Protein 3GWF (pdb70)

InterPro domains:
  IPR020946 Flavin monooxygenase-like [PF00743] (12-206)
  IPR036188 FAD/NAD(P)-binding domain superfamily [G3DSA:3.50.50.60] (1-205)
  IPR036188 FAD/NAD(P)-binding domain superfamily [G3DSA:3.50.50.60] (337-540)
  IPR036188 FAD/NAD(P)-binding domain superfamily [SSF51905] (4-250)
  IPR036188 FAD/NAD(P)-binding domain superfamily [SSF51905] (299-532)
  IPR050775 Baeyer-Villiger monooxygenase-like [PTHR43098] (3-535)

Solvent-accessible surface area: 21804 Å² total; per-residue (Å²): 127,67,114,16,37,0,0,0,13,9,0,14,13,5,0,0,3,2,0,14,25,2,71,128,88,47,60,12,81,4,26,0,0,14,78,0,110,8,1,1,10,57,29,42,74,19,78,19,40,39,5,28,7,42,3,39,1,22,0,28,3,4,10,59,26,157,92,9,8,89,101,18,105,16,163,30,41,10,4,44,18,85,42,1,34,123,17,0,63,73,1,0,85,91,44,76,0,95,181,34,15,59,48,30,12,38,4,51,13,0,48,17,35,61,140,83,24,38,0,42,0,33,3,71,146,52,65,41,10,87,0,68,0,0,0,1,13,27,42,104,39,10,66,83,53,90,34,156,32,80,32,37,149,79,20,124,29,64,62,5,5,4,6,54,10,39,165,76,63,68,1,59,51,65,71,0,0,0,13,16,10,31,65,36,0,3,32,0,0,23,35,2,1,82,78,9,94,31,0,1,0,1,3,174,86,30,68,18,0,2,34,5,16,50,113,108,33,75,105,121,77,15,54,123,43,29,95,43,5,84,129,28,10,115,159,4,55,83,20,40,10,0,12,51,24,163,47,26,130,53,68,0,102,75,40,63,131,128,59,33,80,111,24,4,50,106,8,23,89,81,2,4,2,5,71,0,4,49,26,6,1,44,26,1,28,72,51,112,50,0,3,98,20,0,1,47,22,0,50,65,27,0,56,124,34,3,144,76,108,88,25,8,116,54,1,37,0,164,52,72,3,40,146,79,5,24,16,14,71,22,4,4,88,9,12,54,93,137,39,14,63,10,10,13,26,163,109,30,56,26,109,55,2,41,43,109,0,0,15,0,97,86,40,65,76,18,97,9,58,0,0,0,0,8,33,30,63,71,60,59,23,9,9,12,73,121,8,72,1,85,0,80,126,35,56,28,0,52,98,35,3,130,50,130,24,40,0,14,2,0,0,2,0,4,36,1,0,3,1,2,0,8,56,9,27,5,4,5,33,0,0,61,1,1,0,12,5,8,0,2,54,12,2,0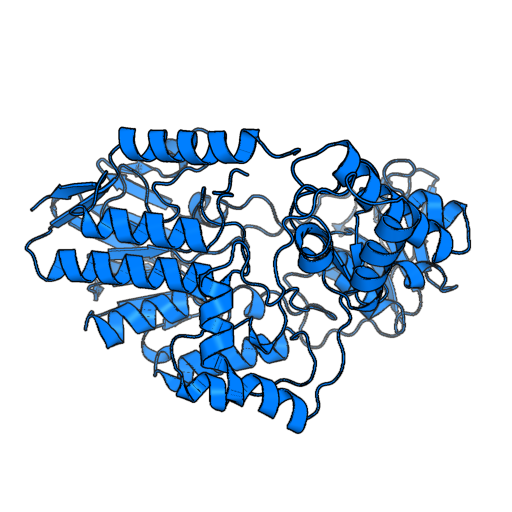,78,0,0,6,68,1,63,180,78,56,10,120,7,3,16,1,28,85,117,14,10,61,90,11,44,107,38,0,58,110,50,5,105,66,34,33,148,106,44,69,9,62,16,5,0,138,71,0,78,63,42,3,60,100,2,32,89,80,53,13,97,22,21,114,56,79,98

Radius of gyration: 23.85 Å; Cα contacts (8 Å, |Δi|>4): 1078; chains: 1; bounding box: 66×53×60 Å

Structure (mmCIF, N/CA/C/O backbone):
data_3GWF
#
_entry.id   3GWF
#
_cell.length_a   64.279
_cell.length_b   66.958
_cell.length_c   135.996
_cell.angle_alpha   90.00
_cell.angle_beta   90.00
_cell.angle_gamma   90.00
#
_symmetry.space_group_name_H-M   'P 21 21 21'
#
loop_
_entity.id
_entity.type
_entity.pdbx_description
1 polymer 'Cyclohexanone monooxygenase'
2 non-polymer 'FLAVIN-ADENINE DINUCLEOTIDE'
3 non-polymer 'NADP NICOTINAMIDE-ADENINE-DINUCLEOTIDE PHOSPHATE'
4 water water
#
loop_
_atom_site.group_PDB
_atom_site.id
_atom_site.type_symbol
_atom_site.label_atom_id
_atom_site.label_alt_id
_atom_site.label_comp_id
_atom_site.label_asym_id
_atom_site.label_entity_id
_atom_site.label_seq_id
_atom_site.pdbx_PDB_ins_code
_atom_site.Cartn_x
_atom_site.Cartn_y
_atom_site.Cartn_z
_atom_site.occupancy
_atom_site.B_iso_or_equiv
_atom_site.auth_seq_id
_atom_site.auth_comp_id
_atom_site.auth_asym_id
_atom_site.auth_atom_id
_atom_site.pdbx_PDB_model_num
ATOM 1 N N . THR A 1 6 ? -41.101 -15.146 23.699 1.00 46.10 6 THR A N 1
ATOM 2 C CA . THR A 1 6 ? -40.870 -16.286 24.646 1.00 45.64 6 THR A CA 1
ATOM 3 C C . THR A 1 6 ? -40.227 -15.870 25.972 1.00 44.57 6 THR A C 1
ATOM 4 O O . THR A 1 6 ? -40.852 -16.038 27.029 1.00 45.19 6 THR A O 1
ATOM 8 N N . HIS A 1 7 ? -39.005 -15.334 25.930 1.00 42.49 7 HIS A N 1
ATOM 9 C CA . HIS A 1 7 ? -38.348 -14.893 27.155 1.00 40.73 7 HIS A CA 1
ATOM 10 C C . HIS A 1 7 ? -38.691 -13.448 27.426 1.00 39.14 7 HIS A C 1
ATOM 11 O O . HIS A 1 7 ? -38.432 -12.578 26.598 1.00 38.68 7 HIS A O 1
ATOM 18 N N . THR A 1 8 ? -39.267 -13.200 28.597 1.00 37.22 8 THR A N 1
ATOM 19 C CA . THR A 1 8 ? -39.528 -11.844 29.058 1.00 35.52 8 THR A CA 1
ATOM 20 C C . THR A 1 8 ? -38.371 -11.388 29.933 1.00 33.81 8 THR A C 1
ATOM 21 O O . THR A 1 8 ? -38.107 -11.976 30.986 1.00 33.98 8 THR A O 1
ATOM 25 N N . VAL A 1 9 ? -37.664 -10.358 29.474 1.00 31.72 9 VAL A N 1
ATOM 26 C CA . VAL A 1 9 ? -36.556 -9.765 30.240 1.00 29.83 9 VAL A CA 1
ATOM 27 C C . VAL A 1 9 ? -36.757 -8.260 30.420 1.00 29.05 9 VAL A C 1
ATOM 28 O O . VAL A 1 9 ? -37.595 -7.664 29.758 1.00 28.08 9 VAL A O 1
ATOM 32 N N . ASP A 1 10 ? -35.996 -7.647 31.314 1.00 28.51 10 ASP A N 1
ATOM 33 C CA . ASP A 1 10 ? -36.087 -6.207 31.502 1.00 28.72 10 ASP A CA 1
ATOM 34 C C . ASP A 1 10 ? -35.283 -5.538 30.390 1.00 28.59 10 ASP A C 1
ATOM 35 O O . ASP A 1 10 ? -35.734 -4.564 29.782 1.00 27.72 10 ASP A O 1
ATOM 40 N N . ALA A 1 11 ? -34.103 -6.096 30.096 1.00 28.36 11 ALA A N 1
ATOM 41 C CA . ALA A 1 11 ? -33.164 -5.436 29.187 1.00 27.86 11 ALA A CA 1
ATOM 42 C C . ALA A 1 11 ? -32.388 -6.397 28.300 1.00 27.37 11 ALA A C 1
ATOM 43 O O . ALA A 1 11 ? -32.043 -7.504 28.712 1.00 27.19 11 ALA A O 1
ATOM 45 N N . VAL A 1 12 ? -32.107 -5.937 27.086 1.00 27.66 12 VAL A N 1
ATOM 46 C CA . VAL A 1 12 ? -31.278 -6.664 26.127 1.00 28.23 12 VAL A CA 1
ATOM 47 C C . VAL A 1 12 ? -30.036 -5.839 25.811 1.00 28.00 12 VAL A C 1
ATOM 48 O O . VAL A 1 12 ? -30.123 -4.639 25.536 1.00 28.53 12 VAL A O 1
ATOM 52 N N . VAL A 1 13 ? -28.878 -6.479 25.855 1.00 27.96 13 VAL A N 1
ATOM 53 C CA . VAL A 1 13 ? -27.653 -5.813 25.434 1.00 27.85 13 VAL A CA 1
ATOM 54 C C . VAL A 1 13 ? -27.072 -6.518 24.210 1.00 29.13 13 VAL A C 1
ATOM 55 O O . VAL A 1 13 ? -26.880 -7.742 24.211 1.00 28.40 13 VAL A O 1
ATOM 59 N N . ILE A 1 14 ? -26.837 -5.746 23.142 1.00 29.71 14 ILE A N 1
ATOM 60 C CA . ILE A 1 14 ? -26.194 -6.305 21.966 1.00 29.41 14 ILE A CA 1
ATOM 61 C C . ILE A 1 14 ? -24.700 -5.937 21.940 1.00 29.69 14 ILE A C 1
ATOM 62 O O . ILE A 1 14 ? -24.330 -4.752 21.820 1.00 28.98 14 ILE A O 1
ATOM 67 N N . GLY A 1 15 ? -23.865 -6.968 22.089 1.00 28.52 15 GLY A N 1
ATOM 68 C CA . GLY A 1 15 ? -22.423 -6.840 21.951 1.00 28.73 15 GLY A CA 1
ATOM 69 C C . GLY A 1 15 ? -21.727 -7.165 23.253 1.00 28.39 15 GLY A C 1
ATOM 70 O O . GLY A 1 15 ? -22.252 -6.849 24.323 1.00 28.98 15 GLY A O 1
ATOM 71 N N . ALA A 1 16 ? -20.562 -7.805 23.171 1.00 27.49 16 ALA A N 1
ATOM 72 C CA . ALA A 1 16 ? -19.791 -8.133 24.367 1.00 27.79 16 ALA A CA 1
ATOM 73 C C . ALA A 1 16 ? -18.372 -7.563 24.357 1.00 28.03 16 ALA A C 1
ATOM 74 O O . ALA A 1 16 ? -17.437 -8.218 24.842 1.00 27.96 16 ALA A O 1
ATOM 76 N N . GLY A 1 17 ? -18.221 -6.343 23.814 1.00 28.02 17 GLY A N 1
ATOM 77 C CA . GLY A 1 17 ? -16.974 -5.588 23.926 1.00 27.96 17 GLY A CA 1
ATOM 78 C C . GLY A 1 17 ? -16.988 -4.794 25.213 1.00 28.77 17 GLY A C 1
ATOM 79 O O . GLY A 1 17 ? -17.868 -4.993 26.067 1.00 28.93 17 GLY A O 1
ATOM 80 N N . PHE A 1 18 ? -16.035 -3.875 25.360 1.00 28.40 18 PHE A N 1
ATOM 81 C CA . PHE A 1 18 ? -16.076 -2.913 26.466 1.00 28.54 18 PHE A CA 1
ATOM 82 C C . PHE A 1 18 ? -17.494 -2.434 26.792 1.00 27.55 18 PHE A C 1
ATOM 83 O O . PHE A 1 18 ? -17.893 -2.415 27.952 1.00 27.84 18 PHE A O 1
ATOM 91 N N . GLY A 1 19 ? -18.225 -2.002 25.770 1.00 27.27 19 GLY A N 1
ATOM 92 C CA . GLY A 1 19 ? -19.538 -1.359 25.973 1.00 27.15 19 GLY A CA 1
ATOM 93 C C . GLY A 1 19 ? -20.610 -2.307 26.482 1.00 27.40 19 GLY A C 1
ATOM 94 O O . GLY A 1 19 ? -21.296 -1.999 27.442 1.00 27.83 19 GLY A O 1
ATOM 95 N N . GLY A 1 20 ? -20.757 -3.465 25.838 1.00 27.48 20 GLY A N 1
ATOM 96 C CA . GLY A 1 20 ? -21.758 -4.446 26.271 1.00 27.39 20 GLY A CA 1
ATOM 97 C C . GLY A 1 20 ? -21.451 -5.090 27.615 1.00 27.73 20 GLY A C 1
ATOM 98 O O . GLY A 1 20 ? -22.359 -5.361 28.402 1.00 27.79 20 GLY A O 1
ATOM 99 N N . ILE A 1 21 ? -20.171 -5.352 27.869 1.00 28.00 21 ILE A N 1
ATOM 100 C CA . ILE A 1 21 ? -19.726 -5.917 29.154 1.00 28.63 21 ILE A CA 1
ATOM 101 C C . ILE A 1 21 ? -20.141 -4.990 30.315 1.00 28.39 21 ILE A C 1
ATOM 102 O O . ILE A 1 21 ? -20.756 -5.440 31.283 1.00 29.85 21 ILE A O 1
ATOM 107 N N . TYR A 1 22 ? -19.814 -3.705 30.208 1.00 28.11 22 TYR A N 1
ATOM 108 C CA . TYR A 1 22 ? -20.154 -2.734 31.238 1.00 27.84 22 TYR A CA 1
ATOM 109 C C . TYR A 1 22 ? -21.669 -2.469 31.315 1.00 27.59 22 TYR A C 1
ATOM 110 O O . TYR A 1 22 ? -22.205 -2.280 32.406 1.00 27.92 22 TYR A O 1
ATOM 119 N N . ALA A 1 23 ? -22.356 -2.469 30.177 1.00 26.84 23 ALA A N 1
ATOM 120 C CA . ALA A 1 23 ? -23.828 -2.309 30.187 1.00 27.21 23 ALA A CA 1
ATOM 121 C C . ALA A 1 23 ? -24.506 -3.463 30.927 1.00 27.23 23 ALA A C 1
ATOM 122 O O . ALA A 1 23 ? -25.443 -3.233 31.711 1.00 26.47 23 ALA A O 1
ATOM 124 N N . VAL A 1 24 ? -24.042 -4.698 30.704 1.00 27.50 24 VAL A N 1
ATOM 125 C CA . VAL A 1 24 ? -24.652 -5.834 31.416 1.00 28.21 24 VAL A CA 1
ATOM 126 C C . VAL A 1 24 ? -24.366 -5.714 32.913 1.00 28.94 24 VAL A C 1
ATOM 127 O O . VAL A 1 24 ? -25.281 -5.846 33.735 1.00 29.30 24 VAL A O 1
ATOM 131 N N . HIS A 1 25 ? -23.116 -5.424 33.267 1.00 29.16 25 HIS A N 1
ATOM 132 C CA . HIS A 1 25 ? -22.788 -5.193 34.675 1.00 30.56 25 HIS A CA 1
ATOM 133 C C . HIS A 1 25 ? -23.712 -4.146 35.280 1.00 30.66 25 HIS A C 1
ATOM 134 O O . HIS A 1 25 ? -24.371 -4.414 36.285 1.00 30.65 25 HIS A O 1
ATOM 141 N N . LYS A 1 26 ? -23.773 -2.962 34.676 1.00 31.13 26 LYS A N 1
ATOM 142 C CA . LYS A 1 26 ? -24.575 -1.881 35.266 1.00 32.17 26 LYS A CA 1
ATOM 143 C C . LYS A 1 26 ? -26.050 -2.248 35.444 1.00 32.30 26 LYS A C 1
ATOM 144 O O . LYS A 1 26 ? -26.609 -2.094 36.536 1.00 32.21 26 LYS A O 1
ATOM 150 N N . LEU A 1 27 ? -26.663 -2.761 34.382 1.00 32.19 27 LEU A N 1
ATOM 151 C CA . LEU A 1 27 ? -28.088 -3.107 34.400 1.00 33.12 27 LEU A CA 1
ATOM 152 C C . LEU A 1 27 ? -28.403 -4.242 35.370 1.00 33.22 27 LEU A C 1
ATOM 153 O O . LEU A 1 27 ? -29.391 -4.197 36.072 1.00 32.11 27 LEU A O 1
ATOM 158 N N . HIS A 1 28 ? -27.545 -5.245 35.417 1.00 34.50 28 HIS A N 1
ATOM 159 C CA . HIS A 1 28 ? -27.800 -6.366 36.293 1.00 36.06 28 HIS A CA 1
ATOM 160 C C . HIS A 1 28 ? -27.490 -5.997 37.738 1.00 36.52 28 HIS A C 1
ATOM 161 O O . HIS A 1 28 ? -28.345 -6.126 38.610 1.00 37.38 28 HIS A O 1
ATOM 168 N N . HIS A 1 29 ? -26.271 -5.534 37.984 1.00 37.00 29 HIS A N 1
ATOM 169 C CA . HIS A 1 29 ? -25.783 -5.362 39.348 1.00 38.08 29 HIS A CA 1
ATOM 170 C C . HIS A 1 29 ? -26.356 -4.117 40.007 1.00 37.87 29 HIS A C 1
ATOM 171 O O . HIS A 1 29 ? -26.902 -4.188 41.111 1.00 38.07 29 HIS A O 1
ATOM 178 N N . GLU A 1 30 ? -26.227 -2.975 39.340 1.00 37.17 30 GLU A N 1
ATOM 179 C CA . GLU A 1 30 ? -26.678 -1.731 39.933 1.00 36.76 30 GLU A CA 1
ATOM 180 C C . GLU A 1 30 ? -28.198 -1.526 39.896 1.00 35.38 30 GLU A C 1
ATOM 181 O O . GLU A 1 30 ? -28.774 -1.073 40.875 1.00 35.13 30 GLU A O 1
ATOM 187 N N . LEU A 1 31 ? -28.855 -1.839 38.786 1.00 33.73 31 LEU A N 1
ATOM 188 C CA . LEU A 1 31 ? -30.289 -1.537 38.710 1.00 32.31 31 LEU A CA 1
ATOM 189 C C . LEU A 1 31 ? -31.195 -2.730 39.066 1.00 32.08 31 LEU A C 1
ATOM 190 O O . LEU A 1 31 ? -32.416 -2.578 39.205 1.00 31.49 31 LEU A O 1
ATOM 195 N N . GLY A 1 32 ? -30.589 -3.913 39.184 1.00 31.54 32 GLY A N 1
ATOM 196 C CA . GLY A 1 32 ? -31.299 -5.129 39.565 1.00 31.10 32 GLY A CA 1
ATOM 197 C C . GLY A 1 32 ? -32.197 -5.668 38.469 1.00 31.19 32 GLY A C 1
ATOM 198 O O . GLY A 1 32 ? -33.162 -6.362 38.744 1.00 31.02 32 GLY A O 1
ATOM 199 N N . LEU A 1 33 ? -31.872 -5.361 37.219 1.00 31.22 33 LEU A N 1
ATOM 200 C CA . LEU A 1 33 ? -32.753 -5.723 36.108 1.00 31.44 33 LEU A CA 1
ATOM 201 C C . LEU A 1 33 ? -32.364 -7.071 35.572 1.00 31.23 33 LEU A C 1
ATOM 202 O O . LEU A 1 33 ? -31.179 -7.410 35.579 1.00 31.30 33 LEU A O 1
ATOM 207 N N . THR A 1 34 ? -33.336 -7.841 35.093 1.00 31.30 34 THR A N 1
ATOM 208 C CA . THR A 1 34 ? -32.968 -9.078 34.401 1.00 32.25 34 THR A CA 1
ATOM 209 C C . THR A 1 34 ? -32.578 -8.782 32.954 1.00 31.82 34 THR A C 1
ATOM 210 O O . THR A 1 34 ? -33.364 -8.260 32.179 1.00 31.93 34 THR A O 1
ATOM 214 N N . THR A 1 35 ? -31.334 -9.123 32.637 1.00 31.88 35 THR A N 1
ATOM 215 C CA . THR A 1 35 ? -30.602 -8.591 31.499 1.00 32.20 35 THR A CA 1
ATOM 216 C C . THR A 1 35 ? -29.954 -9.754 30.774 1.00 32.18 35 THR A C 1
ATOM 217 O O . THR A 1 35 ? -29.305 -10.612 31.404 1.00 32.70 35 THR A O 1
ATOM 221 N N . VAL A 1 36 ? -30.126 -9.786 29.455 1.00 31.21 36 VAL A N 1
ATOM 222 C CA . VAL A 1 36 ? -29.456 -10.777 28.610 1.00 30.24 36 VAL A CA 1
ATOM 223 C C . VAL A 1 36 ? -28.588 -10.018 27.596 1.00 30.02 36 VAL A C 1
ATOM 224 O O . VAL A 1 36 ? -29.020 -9.023 27.020 1.00 29.42 36 VAL A O 1
ATOM 228 N N . GLY A 1 37 ? -27.350 -10.464 27.427 1.00 30.02 37 GLY A N 1
ATOM 229 C CA . GLY A 1 37 ? -26.457 -9.901 26.429 1.00 29.35 37 GLY A CA 1
ATOM 230 C C . GLY A 1 37 ? -26.259 -10.894 25.302 1.00 29.71 37 GLY A C 1
ATOM 231 O O . GLY A 1 37 ? -26.434 -12.105 25.495 1.00 29.63 37 GLY A O 1
ATOM 232 N N . PHE A 1 38 ? -25.898 -10.377 24.127 1.00 29.52 38 PHE A N 1
ATOM 233 C CA . PHE A 1 38 ? -25.700 -11.188 22.926 1.00 29.61 38 PHE A CA 1
ATOM 234 C C . PHE A 1 38 ? -24.426 -10.796 22.228 1.00 29.46 38 PHE A C 1
ATOM 235 O O . PHE A 1 38 ? -24.106 -9.608 22.133 1.00 29.77 38 PHE A O 1
ATOM 243 N N . ASP A 1 39 ? -23.695 -11.791 21.743 1.00 28.82 39 ASP A N 1
ATOM 244 C CA . ASP A 1 39 ? -22.647 -11.524 20.762 1.00 29.02 39 ASP A CA 1
ATOM 245 C C . ASP A 1 39 ? -22.552 -12.672 19.772 1.00 29.50 39 ASP A C 1
ATOM 246 O O . ASP A 1 39 ? -22.692 -13.845 20.148 1.00 29.26 39 ASP A O 1
ATOM 251 N N . LYS A 1 40 ? -22.340 -12.312 18.507 1.00 30.27 40 LYS A N 1
ATOM 252 C CA . LYS A 1 40 ? -22.036 -13.280 17.444 1.00 31.18 40 LYS A CA 1
ATOM 253 C C . LYS A 1 40 ? -20.756 -14.041 17.778 1.00 30.31 40 LYS A C 1
ATOM 254 O O . LYS A 1 40 ? -20.622 -15.224 17.445 1.00 29.77 40 LYS A O 1
ATOM 260 N N . ALA A 1 41 ? -19.810 -13.344 18.414 1.00 29.52 41 ALA A N 1
ATOM 261 C CA . ALA A 1 41 ? -18.571 -13.947 18.866 1.00 29.16 41 ALA A CA 1
ATOM 262 C C . ALA A 1 41 ? -18.839 -15.087 19.846 1.00 29.25 41 ALA A C 1
ATOM 263 O O . ALA A 1 41 ? -19.820 -15.052 20.605 1.00 28.96 41 ALA A O 1
ATOM 265 N N . ASP A 1 42 ? -17.958 -16.081 19.847 1.00 29.75 42 ASP A N 1
ATOM 266 C CA . ASP A 1 42 ? -18.016 -17.172 20.833 1.00 30.25 42 ASP A CA 1
ATOM 267 C C . ASP A 1 42 ? -17.562 -16.781 22.238 1.00 30.02 42 ASP A C 1
ATOM 268 O O . ASP A 1 42 ? -17.679 -17.572 23.159 1.00 30.79 42 ASP A O 1
ATOM 273 N N . GLY A 1 43 ? -17.017 -15.584 22.408 1.00 29.75 43 GLY A N 1
ATOM 274 C CA . GLY A 1 43 ? -16.652 -15.111 23.741 1.00 29.37 43 GLY A CA 1
ATOM 275 C C . GLY A 1 43 ? -16.624 -13.599 23.834 1.00 29.09 43 GLY A C 1
ATOM 276 O O . GLY A 1 43 ? -16.832 -12.922 22.828 1.00 29.48 43 GLY A O 1
ATOM 277 N N . PRO A 1 44 ? -16.373 -13.052 25.046 1.00 28.88 44 PRO A N 1
ATOM 278 C CA . PRO A 1 44 ? -16.395 -11.616 25.177 1.00 28.13 44 PRO A CA 1
ATOM 279 C C . PRO A 1 44 ? -15.112 -11.021 24.619 1.00 28.28 44 PRO A C 1
ATOM 280 O O . PRO A 1 44 ? -14.171 -11.760 24.322 1.00 28.17 44 PRO A O 1
ATOM 284 N N . GLY A 1 45 ? -15.078 -9.699 24.479 1.00 27.91 45 GLY A N 1
ATOM 285 C CA . GLY A 1 45 ? -13.901 -9.015 23.956 1.00 27.35 45 GLY A CA 1
ATOM 286 C C . GLY A 1 45 ? -14.219 -8.037 22.845 1.00 27.22 45 GLY A C 1
ATOM 287 O O . GLY A 1 45 ? -13.510 -7.026 22.683 1.00 26.71 45 GLY A O 1
ATOM 288 N N . GLY A 1 46 ? -15.254 -8.350 22.057 1.00 26.68 46 GLY A N 1
ATOM 289 C CA . GLY A 1 46 ? -15.638 -7.531 20.916 1.00 26.57 46 GLY A CA 1
ATOM 290 C C . GLY A 1 46 ? -14.526 -7.398 19.897 1.00 27.31 46 GLY A C 1
ATOM 291 O O . GLY A 1 46 ? -14.011 -8.390 19.397 1.00 27.77 46 GLY A O 1
ATOM 292 N N . THR A 1 47 ? -14.127 -6.174 19.590 1.00 27.96 47 THR A N 1
ATOM 293 C CA . THR A 1 47 ? -13.061 -5.985 18.613 1.00 28.58 47 THR A CA 1
ATOM 294 C C . THR A 1 47 ? -11.741 -6.706 18.968 1.00 28.45 47 THR A C 1
ATOM 295 O O . THR A 1 47 ? -10.997 -7.137 18.076 1.00 28.53 47 THR A O 1
ATOM 299 N N . TRP A 1 48 ? -11.476 -6.872 20.261 1.00 28.82 48 TRP A N 1
ATOM 300 C CA . TRP A 1 48 ? -10.296 -7.617 20.720 1.00 29.43 48 TRP A CA 1
ATOM 301 C C . TRP A 1 48 ? -10.447 -9.134 20.636 1.00 29.37 48 TRP A C 1
ATOM 302 O O . TRP A 1 48 ? -9.460 -9.855 20.781 1.00 29.96 48 TRP A O 1
ATOM 313 N N . TYR A 1 49 ? -11.668 -9.616 20.399 1.00 29.11 49 TYR A N 1
ATOM 314 C CA . TYR A 1 49 ? -11.887 -11.031 20.087 1.00 28.67 49 TYR A CA 1
ATOM 315 C C . TYR A 1 49 ? -11.695 -11.283 18.600 1.00 29.00 49 TYR A C 1
ATOM 316 O O . TYR A 1 49 ? -11.137 -12.309 18.210 1.00 28.97 49 TYR A O 1
ATOM 325 N N . TRP A 1 50 ? -12.175 -10.348 17.775 1.00 28.94 50 TRP A N 1
ATOM 326 C CA . TRP A 1 50 ? -12.170 -10.496 16.319 1.00 28.57 50 TRP A CA 1
ATOM 327 C C . TRP A 1 50 ? -10.774 -10.269 15.705 1.00 28.37 50 TRP A C 1
ATOM 328 O O . TRP A 1 50 ? -10.312 -11.053 14.865 1.00 27.64 50 TRP A O 1
ATOM 339 N N . ASN A 1 51 ? -10.110 -9.200 16.146 1.00 28.41 51 ASN A N 1
ATOM 340 C CA . ASN A 1 51 ? -8.826 -8.781 15.590 1.00 28.61 51 ASN A CA 1
ATOM 341 C C . ASN A 1 51 ? -7.672 -9.363 16.365 1.00 28.52 51 ASN A C 1
ATOM 342 O O . ASN A 1 51 ? -7.338 -8.884 17.447 1.00 29.22 51 ASN A O 1
ATOM 347 N N . ARG A 1 52 ? -7.064 -10.385 15.776 1.00 28.18 52 ARG A N 1
ATOM 348 C CA A ARG A 1 52 ? -5.988 -11.142 16.402 0.60 28.13 52 ARG A CA 1
ATOM 349 C CA B ARG A 1 52 ? -5.981 -11.139 16.400 0.40 27.80 52 ARG A CA 1
ATOM 350 C C . ARG A 1 52 ? -4.742 -11.153 15.501 1.00 27.70 52 ARG A C 1
ATOM 351 O O . ARG A 1 52 ? -3.872 -12.018 15.628 1.00 27.71 52 ARG A O 1
ATOM 366 N N . TYR A 1 53 ? -4.661 -10.189 14.589 1.00 27.06 53 TYR A N 1
ATOM 367 C CA . TYR A 1 53 ? -3.512 -10.080 13.705 1.00 27.06 53 TYR A CA 1
ATOM 368 C C . TYR A 1 53 ? -2.222 -9.769 14.470 1.00 27.49 53 TYR A C 1
ATOM 369 O O . TYR A 1 53 ? -2.279 -9.196 15.561 1.00 27.05 53 TYR A O 1
ATOM 378 N N . PRO A 1 54 ? -1.051 -10.170 13.916 1.00 27.85 54 PRO A N 1
ATOM 379 C CA . PRO A 1 54 ? 0.188 -9.886 14.634 1.00 28.44 54 PRO A CA 1
ATOM 380 C C . PRO A 1 54 ? 0.501 -8.390 14.700 1.00 28.49 54 PRO A C 1
ATOM 381 O O . PRO A 1 54 ? 0.306 -7.673 13.717 1.00 28.31 54 PRO A O 1
ATOM 385 N N . GLY A 1 55 ? 0.968 -7.934 15.861 1.00 28.84 55 GLY A N 1
ATOM 386 C CA . GLY A 1 55 ? 1.296 -6.523 16.044 1.00 29.23 55 GLY A CA 1
ATOM 387 C C . GLY A 1 55 ? 0.101 -5.672 16.427 1.00 30.11 55 GLY A C 1
ATOM 388 O O . GLY A 1 55 ? 0.238 -4.453 16.586 1.00 30.29 55 GLY A O 1
ATOM 389 N N . ALA A 1 56 ? -1.070 -6.303 16.585 1.00 30.19 56 ALA A N 1
ATOM 390 C CA . ALA A 1 56 ? -2.259 -5.604 17.095 1.00 30.39 56 ALA A CA 1
ATOM 391 C C . ALA A 1 56 ? -1.950 -4.997 18.460 1.00 30.64 56 ALA A C 1
ATOM 392 O O . ALA A 1 56 ? -1.587 -5.715 19.406 1.00 30.20 56 ALA A O 1
ATOM 394 N N . LEU A 1 57 ? -2.081 -3.672 18.535 1.00 30.26 57 LEU A N 1
ATOM 395 C CA . LEU A 1 57 ? -1.635 -2.906 19.674 1.00 29.75 57 LEU A CA 1
ATOM 396 C C . LEU A 1 57 ? -2.553 -1.698 19.845 1.00 29.90 57 LEU A C 1
ATOM 397 O O . LEU A 1 57 ? -3.001 -1.117 18.861 1.00 29.95 57 LEU A O 1
ATOM 402 N N . SER A 1 58 ? -2.823 -1.333 21.097 1.00 29.16 58 SER A N 1
ATOM 403 C CA . SER A 1 58 ? -3.576 -0.122 21.423 1.00 29.18 58 SER A CA 1
ATOM 404 C C . SER A 1 58 ? -2.836 1.171 21.029 1.00 29.44 58 SER A C 1
ATOM 405 O O . SER A 1 58 ? -1.623 1.168 20.870 1.00 29.55 58 SER A O 1
ATOM 408 N N . ASP A 1 59 ? -3.561 2.275 20.871 1.00 30.07 59 ASP A N 1
ATOM 409 C CA . ASP A 1 59 ? -2.906 3.569 20.739 1.00 31.20 59 ASP A CA 1
ATOM 410 C C . ASP A 1 59 ? -3.104 4.415 21.994 1.00 30.85 59 ASP A C 1
ATOM 411 O O . ASP A 1 59 ? -2.609 5.539 22.071 1.00 30.98 59 ASP A O 1
ATOM 416 N N . THR A 1 60 ? -3.818 3.830 22.965 1.00 30.39 60 THR A N 1
ATOM 417 C CA . THR A 1 60 ? -3.963 4.325 24.333 1.00 29.73 60 THR A CA 1
ATOM 418 C C . THR A 1 60 ? -2.982 3.564 25.227 1.00 29.57 60 THR A C 1
ATOM 419 O O . THR A 1 60 ? -2.920 2.332 25.183 1.00 29.82 60 THR A O 1
ATOM 423 N N . GLU A 1 61 ? -2.223 4.289 26.045 1.00 28.95 61 GLU A N 1
ATOM 424 C CA . GLU A 1 61 ? -1.291 3.652 26.999 1.00 28.97 61 GLU A CA 1
ATOM 425 C C . GLU A 1 61 ? -1.995 2.619 27.882 1.00 27.84 61 GLU A C 1
ATOM 426 O O . GLU A 1 61 ? -3.153 2.805 28.211 1.00 28.36 61 GLU A O 1
ATOM 432 N N . SER A 1 62 ? -1.309 1.536 28.240 1.00 27.03 62 SER A N 1
ATOM 433 C CA . SER A 1 62 ? -1.968 0.384 28.892 1.00 27.28 62 SER A CA 1
ATOM 434 C C . SER A 1 62 ? -2.769 0.743 30.137 1.00 26.82 62 SER A C 1
ATOM 435 O O . SER A 1 62 ? -3.851 0.195 30.346 1.00 26.98 62 SER A O 1
ATOM 438 N N . HIS A 1 63 ? -2.219 1.639 30.961 1.00 26.31 63 HIS A N 1
ATOM 439 C CA . HIS A 1 63 ? -2.817 1.979 32.258 1.00 26.83 63 HIS A CA 1
ATOM 440 C C . HIS A 1 63 ? -4.137 2.714 32.110 1.00 26.62 63 HIS A C 1
ATOM 441 O O . HIS A 1 63 ? -4.898 2.772 33.053 1.00 27.28 63 HIS A O 1
ATOM 448 N N . LEU A 1 64 ? -4.401 3.249 30.917 1.00 26.17 64 LEU A N 1
ATOM 449 C CA . LEU A 1 64 ? -5.622 4.022 30.627 1.00 26.18 64 LEU A CA 1
ATOM 450 C C . LEU A 1 64 ? -6.586 3.306 29.643 1.00 25.65 64 LEU A C 1
ATOM 451 O O . LEU A 1 64 ? -7.677 3.792 29.381 1.00 25.93 64 LEU A O 1
ATOM 456 N N . TYR A 1 65 ? -6.187 2.160 29.103 1.00 25.21 65 TYR A N 1
ATOM 457 C CA . TYR A 1 65 ? -7.038 1.447 28.156 1.00 26.12 65 TYR A CA 1
ATOM 458 C C . TYR A 1 65 ? -7.782 0.321 28.886 1.00 26.01 65 TYR A C 1
ATOM 459 O O . TYR A 1 65 ? -7.466 -0.868 28.752 1.00 24.86 65 TYR A O 1
ATOM 468 N N . ARG A 1 66 ? -8.751 0.736 29.709 1.00 25.85 66 ARG A N 1
ATOM 469 C CA . ARG A 1 66 ? -9.405 -0.144 30.656 1.00 25.94 66 ARG A CA 1
ATOM 470 C C . ARG A 1 66 ? -10.514 0.604 31.364 1.00 27.16 66 ARG A C 1
ATOM 471 O O . ARG A 1 66 ? -10.649 1.834 31.218 1.00 27.84 66 ARG A O 1
ATOM 479 N N . PHE A 1 67 ? -11.303 -0.123 32.145 1.00 27.23 67 PHE A N 1
ATOM 480 C CA . PHE A 1 67 ? -12.325 0.531 32.956 1.00 28.58 67 PHE A CA 1
ATOM 481 C C . PHE A 1 67 ? -11.672 1.245 34.149 1.00 29.00 67 PHE A C 1
ATOM 482 O O . PHE A 1 67 ? -10.566 0.891 34.559 1.00 29.21 67 PHE A O 1
ATOM 490 N N . SER A 1 68 ? -12.350 2.243 34.700 1.00 30.25 68 SER A N 1
ATOM 491 C CA . SER A 1 68 ? -11.852 2.934 35.891 1.00 31.62 68 SER A CA 1
ATOM 492 C C . SER A 1 68 ? -12.831 2.862 37.042 1.00 32.30 68 SER A C 1
ATOM 493 O O . SER A 1 68 ? -12.568 3.423 38.097 1.00 32.76 68 SER A O 1
ATOM 496 N N . PHE A 1 69 ? -13.959 2.180 36.851 1.00 32.95 69 PHE A N 1
ATOM 497 C CA . PHE A 1 69 ? -15.008 2.188 37.876 1.00 33.89 69 PHE A CA 1
ATOM 498 C C . PHE A 1 69 ? -14.699 1.339 39.131 1.00 34.38 69 PHE A C 1
ATOM 499 O O . PHE A 1 69 ? -15.229 1.609 40.206 1.00 34.73 69 PHE A O 1
ATOM 507 N N . ASP A 1 70 ? -13.859 0.313 39.000 1.00 34.75 70 ASP A N 1
ATOM 508 C CA . ASP A 1 70 ? -13.523 -0.546 40.145 1.00 34.92 70 ASP A CA 1
ATOM 509 C C . ASP A 1 70 ? -12.122 -0.208 40.645 1.00 34.54 70 ASP A C 1
ATOM 510 O O . ASP A 1 70 ? -11.141 -0.525 39.977 1.00 34.60 70 ASP A O 1
ATOM 515 N N . ARG A 1 71 ? -12.026 0.420 41.815 1.00 34.26 71 ARG A N 1
ATOM 516 C CA . ARG A 1 71 ? -10.740 0.921 42.320 1.00 34.96 71 ARG A CA 1
ATOM 517 C C . ARG A 1 71 ? -9.795 -0.214 42.719 1.00 33.59 71 ARG A C 1
ATOM 518 O O . ARG A 1 71 ? -8.578 -0.080 42.603 1.00 32.87 71 ARG A O 1
ATOM 526 N N . ASP A 1 72 ? -10.369 -1.316 43.198 1.00 32.40 72 ASP A N 1
ATOM 527 C CA . ASP A 1 72 ? -9.614 -2.529 43.493 1.00 31.94 72 ASP A CA 1
ATOM 528 C C . ASP A 1 72 ? -9.083 -3.192 42.222 1.00 30.91 72 ASP A C 1
ATOM 529 O O . ASP A 1 72 ? -7.956 -3.648 42.218 1.00 31.05 72 ASP A O 1
ATOM 534 N N . LEU A 1 73 ? -9.874 -3.245 41.149 1.00 30.11 73 LEU A N 1
ATOM 535 C CA . LEU A 1 73 ? -9.410 -3.854 39.893 1.00 29.89 73 LEU A CA 1
ATOM 536 C C . LEU A 1 73 ? -8.179 -3.126 39.305 1.00 29.75 73 LEU A C 1
ATOM 537 O O . LEU A 1 73 ? -7.235 -3.768 38.832 1.00 29.01 73 LEU A O 1
ATOM 542 N N . LEU A 1 74 ? -8.203 -1.794 39.347 1.00 28.66 74 LEU A N 1
ATOM 543 C CA . LEU A 1 74 ? -7.073 -0.981 38.908 1.00 28.66 74 LEU A CA 1
ATOM 544 C C . LEU A 1 74 ? -5.776 -1.277 39.683 1.00 28.27 74 LEU A C 1
ATOM 545 O O . LEU A 1 74 ? -4.675 -1.180 39.124 1.00 28.48 74 LEU A O 1
ATOM 550 N N . GLN A 1 75 ? -5.895 -1.642 40.962 1.00 27.69 75 GLN A N 1
ATOM 551 C CA . GLN A 1 75 ? -4.698 -2.015 41.738 1.00 27.72 75 GLN A CA 1
ATOM 552 C C . GLN A 1 75 ? -4.165 -3.388 41.332 1.00 27.15 75 GLN A C 1
ATOM 553 O O . GLN A 1 75 ? -2.973 -3.654 41.450 1.00 26.30 75 GLN A O 1
ATOM 559 N N . GLU A 1 76 ? -5.047 -4.230 40.818 1.00 27.24 76 GLU A N 1
ATOM 560 C CA . GLU A 1 76 ? -4.753 -5.645 40.603 1.00 28.69 76 GLU A CA 1
ATOM 561 C C . GLU A 1 76 ? -4.202 -6.017 39.237 1.00 28.89 76 GLU A C 1
ATOM 562 O O . GLU A 1 76 ? -3.327 -6.859 39.142 1.00 29.32 76 GLU A O 1
ATOM 568 N N . SER A 1 77 ? -4.750 -5.422 38.181 1.00 29.35 77 SER A N 1
ATOM 569 C CA . SER A 1 77 ? -4.293 -5.685 36.815 1.00 29.62 77 SER A CA 1
ATOM 570 C C . SER A 1 77 ? -2.814 -5.353 36.636 1.00 29.70 77 SER A C 1
ATOM 571 O O . SER A 1 77 ? -2.297 -4.409 37.235 1.00 29.33 77 SER A O 1
ATOM 574 N N . THR A 1 78 ? -2.142 -6.141 35.807 1.00 30.15 78 THR A N 1
ATOM 575 C CA . THR A 1 78 ? -0.807 -5.799 35.364 1.00 31.18 78 THR A CA 1
ATOM 576 C C . THR A 1 78 ? -0.775 -5.782 33.840 1.00 30.63 78 THR A C 1
ATOM 577 O O . THR A 1 78 ? -1.748 -6.166 33.190 1.00 31.30 78 THR A O 1
ATOM 581 N N . TRP A 1 79 ? 0.351 -5.329 33.293 1.00 30.42 79 TRP A N 1
ATOM 582 C CA . TRP A 1 79 ? 0.622 -5.257 31.856 1.00 30.14 79 TRP A CA 1
ATOM 583 C C . TRP A 1 79 ? 2.143 -5.227 31.661 1.00 30.16 79 TRP A C 1
ATOM 584 O O . TRP A 1 79 ? 2.878 -4.822 32.564 1.00 29.79 79 TRP A O 1
ATOM 595 N N . LYS A 1 80 ? 2.608 -5.643 30.485 1.00 30.16 80 LYS A N 1
ATOM 596 C CA . LYS A 1 80 ? 4.045 -5.851 30.248 1.00 30.53 80 LYS A CA 1
ATOM 597 C C . LYS A 1 80 ? 4.757 -4.610 29.710 1.00 29.97 80 LYS A C 1
ATOM 598 O O . LYS A 1 80 ? 5.937 -4.383 30.002 1.00 29.89 80 LYS A O 1
ATOM 604 N N . THR A 1 81 ? 4.051 -3.827 28.902 1.00 29.26 81 THR A N 1
ATOM 605 C CA . THR A 1 81 ? 4.677 -2.711 28.176 1.00 29.36 81 THR A CA 1
ATOM 606 C C . THR A 1 81 ? 3.804 -1.477 28.311 1.00 28.82 81 THR A C 1
ATOM 607 O O . THR A 1 81 ? 2.690 -1.571 28.793 1.00 28.79 81 THR A O 1
ATOM 611 N N . THR A 1 82 ? 4.301 -0.316 27.887 1.00 29.00 82 THR A N 1
ATOM 612 C CA . THR A 1 82 ? 3.540 0.926 28.051 1.00 28.50 82 THR A CA 1
ATOM 613 C C . THR A 1 82 ? 2.260 0.989 27.210 1.00 28.00 82 THR A C 1
ATOM 614 O O . THR A 1 82 ? 1.338 1.731 27.558 1.00 27.89 82 THR A O 1
ATOM 618 N N . TYR A 1 83 ? 2.221 0.226 26.110 1.00 27.12 83 TYR A N 1
ATOM 619 C CA . TYR A 1 83 ? 0.997 0.034 25.333 1.00 26.77 83 TYR A CA 1
ATOM 620 C C . TYR A 1 83 ? 0.590 -1.428 25.462 1.00 27.14 83 TYR A C 1
ATOM 621 O O . TYR A 1 83 ? 1.388 -2.267 25.900 1.00 27.62 83 TYR A O 1
ATOM 630 N N . ILE A 1 84 ? -0.644 -1.744 25.105 1.00 26.96 84 ILE A N 1
ATOM 631 C CA . ILE A 1 84 ? -1.177 -3.059 25.430 1.00 27.43 84 ILE A CA 1
ATOM 632 C C . ILE A 1 84 ? -1.581 -3.855 24.179 1.00 27.54 84 ILE A C 1
ATOM 633 O O . ILE A 1 84 ? -2.130 -3.301 23.239 1.00 28.42 84 ILE A O 1
ATOM 638 N N . THR A 1 85 ? -1.280 -5.148 24.176 1.00 27.33 85 THR A N 1
ATOM 639 C CA . THR A 1 85 ? -1.481 -5.978 23.002 1.00 27.71 85 THR A CA 1
ATOM 640 C C . THR A 1 85 ? -2.862 -6.619 23.039 1.00 28.48 85 THR A C 1
ATOM 641 O O . THR A 1 85 ? -3.481 -6.689 24.102 1.00 28.54 85 THR A O 1
ATOM 645 N N . GLN A 1 86 ? -3.354 -7.054 21.880 1.00 28.42 86 GLN A N 1
ATOM 646 C CA . GLN A 1 86 ? -4.614 -7.782 21.811 1.00 29.18 86 GLN A CA 1
ATOM 647 C C . GLN A 1 86 ? -4.745 -8.931 22.846 1.00 29.65 86 GLN A C 1
ATOM 648 O O . GLN A 1 86 ? -5.757 -8.997 23.553 1.00 29.13 86 GLN A O 1
ATOM 654 N N . PRO A 1 87 ? -3.740 -9.838 22.938 1.00 30.24 87 PRO A N 1
ATOM 655 C CA . PRO A 1 87 ? -3.966 -10.913 23.917 1.00 30.49 87 PRO A CA 1
ATOM 656 C C . PRO A 1 87 ? -4.117 -10.399 25.360 1.00 30.85 87 PRO A C 1
ATOM 657 O O . PRO A 1 87 ? -4.850 -11.001 26.151 1.00 30.79 87 PRO A O 1
ATOM 661 N N . GLU A 1 88 ? -3.441 -9.299 25.698 1.00 30.62 88 GLU A N 1
ATOM 662 C CA . GLU A 1 88 ? -3.514 -8.757 27.050 1.00 30.71 88 GLU A CA 1
ATOM 663 C C . GLU A 1 88 ? -4.868 -8.107 27.293 1.00 30.58 88 GLU A C 1
ATOM 664 O O . GLU A 1 88 ? -5.476 -8.304 28.354 1.00 30.61 88 GLU A O 1
ATOM 670 N N . ILE A 1 89 ? -5.343 -7.342 26.316 1.00 29.65 89 ILE A N 1
ATOM 671 C CA . ILE A 1 89 ? -6.649 -6.718 26.416 1.00 31.24 89 ILE A CA 1
ATOM 672 C C . ILE A 1 89 ? -7.744 -7.772 26.488 1.00 30.95 89 ILE A C 1
ATOM 673 O O . ILE A 1 89 ? -8.653 -7.668 27.314 1.00 31.10 89 ILE A O 1
ATOM 678 N N . LEU A 1 90 ? -7.662 -8.777 25.619 1.00 30.81 90 LEU A N 1
ATOM 679 C CA . LEU A 1 90 ? -8.671 -9.816 25.601 1.00 30.88 90 LEU A CA 1
ATOM 680 C C . LEU A 1 90 ? -8.730 -10.469 26.971 1.00 31.54 90 LEU A C 1
ATOM 681 O O . LEU A 1 90 ? -9.815 -10.629 27.523 1.00 31.33 90 LEU A O 1
ATOM 686 N N . GLU A 1 91 ? -7.561 -10.841 27.504 1.00 31.90 91 GLU A N 1
ATOM 687 C CA . GLU A 1 91 ? -7.448 -11.387 28.853 1.00 33.01 91 GLU A CA 1
ATOM 688 C C . GLU A 1 91 ? -8.085 -10.486 29.916 1.00 31.90 91 GLU A C 1
ATOM 689 O O . GLU A 1 91 ? -8.770 -10.978 30.813 1.00 31.27 91 GLU A O 1
ATOM 695 N N . TYR A 1 92 ? -7.824 -9.180 29.836 1.00 31.21 92 TYR A N 1
ATOM 696 C CA . TYR A 1 92 ? -8.412 -8.222 30.773 1.00 30.97 92 TYR A CA 1
ATOM 697 C C . TYR A 1 92 ? -9.944 -8.249 30.685 1.00 30.44 92 TYR A C 1
ATOM 698 O O . TYR A 1 92 ? -10.626 -8.340 31.699 1.00 30.30 92 TYR A O 1
ATOM 707 N N . LEU A 1 93 ? -10.484 -8.177 29.474 1.00 30.33 93 LEU A N 1
ATOM 708 C CA . LEU A 1 93 ? -11.946 -8.172 29.303 1.00 30.65 93 LEU A CA 1
ATOM 709 C C . LEU A 1 93 ? -12.594 -9.502 29.724 1.00 31.56 93 LEU A C 1
ATOM 710 O O . LEU A 1 93 ? -13.679 -9.512 30.332 1.00 31.21 93 LEU A O 1
ATOM 715 N N . GLU A 1 94 ? -11.930 -10.608 29.400 1.00 31.88 94 GLU A N 1
ATOM 716 C CA . GLU A 1 94 ? -12.354 -11.927 29.884 1.00 33.89 94 GLU A CA 1
ATOM 717 C C . GLU A 1 94 ? -12.349 -11.953 31.413 1.00 33.18 94 GLU A C 1
ATOM 718 O O . GLU A 1 94 ? -13.286 -12.479 32.013 1.00 32.76 94 GLU A O 1
ATOM 724 N N . ASP A 1 95 ? -11.327 -11.353 32.031 1.00 33.06 95 ASP A N 1
ATOM 725 C CA . ASP A 1 95 ? -11.255 -11.279 33.496 1.00 33.98 95 ASP A CA 1
ATOM 726 C C . ASP A 1 95 ? -12.363 -10.415 34.107 1.00 33.36 95 ASP A C 1
ATOM 727 O O . ASP A 1 95 ? -12.936 -10.803 35.111 1.00 33.33 95 ASP A O 1
ATOM 732 N N . VAL A 1 96 ? -12.646 -9.244 33.521 1.00 32.87 96 VAL A N 1
ATOM 733 C CA . VAL A 1 96 ? -13.811 -8.434 33.936 1.00 32.16 96 VAL A CA 1
ATOM 734 C C . VAL A 1 96 ? -15.112 -9.255 33.908 1.00 32.17 96 VAL A C 1
ATOM 735 O O . VAL A 1 96 ? -15.874 -9.247 34.855 1.00 31.63 96 VAL A O 1
ATOM 739 N N . VAL A 1 97 ? -15.356 -9.968 32.813 1.00 32.47 97 VAL A N 1
ATOM 740 C CA . VAL A 1 97 ? -16.567 -10.771 32.684 1.00 32.65 97 VAL A CA 1
ATOM 741 C C . VAL A 1 97 ? -16.673 -11.819 33.819 1.00 33.45 97 VAL A C 1
ATOM 742 O O . VAL A 1 97 ? -17.726 -11.980 34.453 1.00 33.24 97 VAL A O 1
ATOM 746 N N . ASP A 1 98 ? -15.581 -12.519 34.092 1.00 33.84 98 ASP A N 1
ATOM 747 C CA . ASP A 1 98 ? -15.608 -13.490 35.176 1.00 35.22 98 ASP A CA 1
ATOM 748 C C . ASP A 1 98 ? -15.610 -12.879 36.590 1.00 34.45 98 ASP A C 1
ATOM 749 O O . ASP A 1 98 ? -16.274 -13.380 37.480 1.00 34.07 98 ASP A O 1
ATOM 754 N N . ARG A 1 99 ? -14.922 -11.749 36.764 1.00 34.46 99 ARG A N 1
ATOM 755 C CA . ARG A 1 99 ? -14.924 -10.997 38.025 1.00 33.35 99 ARG A CA 1
ATOM 756 C C . ARG A 1 99 ? -16.342 -10.586 38.473 1.00 33.29 99 ARG A C 1
ATOM 757 O O . ARG A 1 99 ? -16.647 -10.590 39.660 1.00 33.06 99 ARG A O 1
ATOM 765 N N . PHE A 1 100 ? -17.195 -10.215 37.529 1.00 32.72 100 PHE A N 1
ATOM 766 C CA . PHE A 1 100 ? -18.529 -9.740 37.881 1.00 33.36 100 PHE A CA 1
ATOM 767 C C . PHE A 1 100 ? -19.620 -10.752 37.566 1.00 33.60 100 PHE A C 1
ATOM 768 O O . PHE A 1 100 ? -20.793 -10.407 37.568 1.00 34.42 100 PHE A O 1
ATOM 776 N N . ASP A 1 101 ? -19.217 -11.990 37.296 1.00 34.22 101 ASP A N 1
ATOM 777 C CA . ASP A 1 101 ? -20.129 -13.110 37.000 1.00 34.78 101 ASP A CA 1
ATOM 778 C C . ASP A 1 101 ? -21.134 -12.761 35.886 1.00 34.45 101 ASP A C 1
ATOM 779 O O . ASP A 1 101 ? -22.351 -12.980 36.035 1.00 34.90 101 ASP A O 1
ATOM 784 N N . LEU A 1 102 ? -20.611 -12.238 34.772 1.00 33.15 102 LEU A N 1
ATOM 785 C CA . LEU A 1 102 ? -21.432 -11.785 33.643 1.00 33.11 102 LEU A CA 1
ATOM 786 C C . LEU A 1 102 ? -21.710 -12.874 32.587 1.00 32.90 102 LEU A C 1
ATOM 787 O O . LEU A 1 102 ? -22.643 -12.768 31.778 1.00 33.08 102 LEU A O 1
ATOM 792 N N . ARG A 1 103 ? -20.891 -13.906 32.589 1.00 32.14 103 ARG A N 1
ATOM 793 C CA . ARG A 1 103 ? -20.943 -14.917 31.557 1.00 32.77 103 ARG A CA 1
ATOM 794 C C . ARG A 1 103 ? -22.324 -15.575 31.422 1.00 32.05 103 ARG A C 1
ATOM 795 O O . ARG A 1 103 ? -22.822 -15.749 30.307 1.00 31.53 103 ARG A O 1
ATOM 803 N N . ARG A 1 104 ? -22.922 -15.924 32.560 1.00 31.45 104 ARG A N 1
ATOM 804 C CA . ARG A 1 104 ? -24.257 -16.551 32.631 1.00 31.85 104 ARG A CA 1
ATOM 805 C C . ARG A 1 104 ? -25.367 -15.650 32.068 1.00 31.48 104 ARG A C 1
ATOM 806 O O . ARG A 1 104 ? -26.480 -16.105 31.855 1.00 30.68 104 ARG A O 1
ATOM 814 N N . HIS A 1 105 ? -25.063 -14.369 31.873 1.00 31.15 105 HIS A N 1
ATOM 815 C CA . HIS A 1 105 ? -26.005 -13.430 31.279 1.00 32.07 105 HIS A CA 1
ATOM 816 C C . HIS A 1 105 ? -25.804 -13.226 29.775 1.00 32.16 105 HIS A C 1
ATOM 817 O O . HIS A 1 105 ? -26.622 -12.576 29.120 1.00 33.53 105 HIS A O 1
ATOM 824 N N . PHE A 1 106 ? -24.720 -13.758 29.223 1.00 31.26 106 PHE A N 1
ATOM 825 C CA . PHE A 1 106 ? -24.471 -13.602 27.798 1.00 31.16 106 PHE A CA 1
ATOM 826 C C . PHE A 1 106 ? -24.836 -14.856 27.012 1.00 31.59 106 PHE A C 1
ATOM 827 O O . PHE A 1 106 ? -24.666 -15.988 27.483 1.00 31.54 106 PHE A O 1
ATOM 835 N N . LYS A 1 107 ? -25.362 -14.642 25.815 1.00 31.81 107 LYS A N 1
ATOM 836 C CA . LYS A 1 107 ? -25.537 -15.722 24.864 1.00 32.15 107 LYS A CA 1
ATOM 837 C C . LYS A 1 107 ? -24.553 -15.494 23.735 1.00 31.56 107 LYS A C 1
ATOM 838 O O . LYS A 1 107 ? -24.725 -14.592 22.923 1.00 31.74 107 LYS A O 1
ATOM 844 N N . PHE A 1 108 ? -23.517 -16.317 23.704 1.00 31.54 108 PHE A N 1
ATOM 845 C CA . PHE A 1 108 ? -22.461 -16.213 22.707 1.00 31.65 108 PHE A CA 1
ATOM 846 C C . PHE A 1 108 ? -22.756 -17.044 21.463 1.00 31.44 108 PHE A C 1
ATOM 847 O O . PHE A 1 108 ? -23.597 -17.938 21.488 1.00 32.04 108 PHE A O 1
ATOM 855 N N . GLY A 1 109 ? -22.081 -16.730 20.366 1.00 31.54 109 GLY A N 1
ATOM 856 C CA . GLY A 1 109 ? -22.320 -17.432 19.105 1.00 31.48 109 GLY A CA 1
ATOM 857 C C . GLY A 1 109 ? -23.718 -17.165 18.600 1.00 31.80 109 GLY A C 1
ATOM 858 O O . GLY A 1 109 ? -24.317 -18.007 17.924 1.00 31.65 109 GLY A O 1
ATOM 859 N N . THR A 1 110 ? -24.230 -15.974 18.918 1.00 31.82 110 THR A N 1
ATOM 860 C CA . THR A 1 110 ? -25.649 -15.663 18.758 1.00 31.92 110 THR A CA 1
ATOM 861 C C . THR A 1 110 ? -25.849 -14.247 18.217 1.00 31.70 110 THR A C 1
ATOM 862 O O . THR A 1 110 ? -25.636 -13.265 18.939 1.00 31.86 110 THR A O 1
ATOM 866 N N . GLU A 1 111 ? -26.279 -14.153 16.960 1.00 31.15 111 GLU A N 1
ATOM 867 C CA . GLU A 1 111 ? -26.549 -12.882 16.314 1.00 31.47 111 GLU A CA 1
ATOM 868 C C . GLU A 1 111 ? -27.997 -12.438 16.510 1.00 30.42 111 GLU A C 1
ATOM 869 O O . GLU A 1 111 ? -28.934 -13.226 16.308 1.00 29.57 111 GLU A O 1
ATOM 875 N N . VAL A 1 112 ? -28.169 -11.171 16.896 1.00 29.53 112 VAL A N 1
ATOM 876 C CA . VAL A 1 112 ? -29.486 -10.544 16.907 1.00 28.50 112 VAL A CA 1
ATOM 877 C C . VAL A 1 112 ? -29.802 -10.098 15.481 1.00 28.32 112 VAL A C 1
ATOM 878 O O . VAL A 1 112 ? -29.077 -9.283 14.912 1.00 28.61 112 VAL A O 1
ATOM 882 N N . THR A 1 113 ? -30.875 -10.646 14.915 1.00 27.05 113 THR A N 1
ATOM 883 C CA . THR A 1 113 ? -31.280 -10.347 13.548 1.00 26.76 113 THR A CA 1
ATOM 884 C C . THR A 1 113 ? -32.356 -9.269 13.431 1.00 26.84 113 THR A C 1
ATOM 885 O O . THR A 1 113 ? -32.448 -8.596 12.398 1.00 26.98 113 THR A O 1
ATOM 889 N N . SER A 1 114 ? -33.185 -9.120 14.465 1.00 26.74 114 SER A N 1
ATOM 890 C CA . SER A 1 114 ? -34.152 -8.025 14.523 1.00 26.68 114 SER A CA 1
ATOM 891 C C . SER A 1 114 ? -34.437 -7.518 15.932 1.00 26.62 114 SER A C 1
ATOM 892 O O . SER A 1 114 ? -34.198 -8.214 16.915 1.00 26.08 114 SER A O 1
ATOM 895 N N . ALA A 1 115 ? -34.944 -6.286 15.981 1.00 26.35 115 ALA A N 1
ATOM 896 C CA . ALA A 1 115 ? -35.379 -5.629 17.191 1.00 26.94 115 ALA A CA 1
ATOM 897 C C . ALA A 1 115 ? -36.526 -4.751 16.767 1.00 27.47 115 ALA A C 1
ATOM 898 O O . ALA A 1 115 ? -36.330 -3.725 16.104 1.00 27.71 115 ALA A O 1
ATOM 900 N N . LEU A 1 116 ? -37.728 -5.167 17.132 1.00 28.16 116 LEU A N 1
ATOM 901 C CA . LEU A 1 116 ? -38.933 -4.493 16.714 1.00 29.62 116 LEU A CA 1
ATOM 902 C C . LEU A 1 116 ? -39.701 -3.972 17.916 1.00 29.87 116 LEU A C 1
ATOM 903 O O . LEU A 1 116 ? -40.010 -4.710 18.860 1.00 30.13 116 LEU A O 1
ATOM 908 N N . TYR A 1 117 ? -40.019 -2.688 17.857 1.00 30.44 117 TYR A N 1
ATOM 909 C CA . TYR A 1 117 ? -40.821 -2.049 18.858 1.00 30.28 117 TYR A CA 1
ATOM 910 C C . TYR A 1 117 ? -42.292 -2.420 18.709 1.00 31.14 117 TYR A C 1
ATOM 911 O O . TYR A 1 117 ? -42.886 -2.287 17.627 1.00 30.95 117 TYR A O 1
ATOM 920 N N . LEU A 1 118 ? -42.884 -2.875 19.808 1.00 31.97 118 LEU A N 1
ATOM 921 C CA . LEU A 1 118 ? -44.318 -3.155 19.850 1.00 32.94 118 LEU A CA 1
ATOM 922 C C . LEU A 1 118 ? -44.996 -1.956 20.496 1.00 33.62 118 LEU A C 1
ATOM 923 O O . LEU A 1 118 ? -44.918 -1.756 21.705 1.00 33.71 118 LEU A O 1
ATOM 928 N N . ASP A 1 119 ? -45.640 -1.145 19.673 1.00 34.80 119 ASP A N 1
ATOM 929 C CA . ASP A 1 119 ? -46.236 0.103 20.127 1.00 36.86 119 ASP A CA 1
ATOM 930 C C . ASP A 1 119 ? -47.250 -0.075 21.258 1.00 37.56 119 ASP A C 1
ATOM 931 O O . ASP A 1 119 ? -47.208 0.645 22.258 1.00 37.96 119 ASP A O 1
ATOM 936 N N . ASP A 1 120 ? -48.138 -1.053 21.109 1.00 38.13 120 ASP A N 1
ATOM 937 C CA . ASP A 1 120 ? -49.181 -1.293 22.096 1.00 39.13 120 ASP A CA 1
ATOM 938 C C . ASP A 1 120 ? -48.627 -1.668 23.490 1.00 38.97 120 ASP A C 1
ATOM 939 O O . ASP A 1 120 ? -49.141 -1.224 24.508 1.00 39.56 120 ASP A O 1
ATOM 944 N N . GLU A 1 121 ? -47.559 -2.453 23.533 1.00 38.82 121 GLU A N 1
ATOM 945 C CA . GLU A 1 121 ? -47.048 -2.943 24.812 1.00 38.25 121 GLU A CA 1
ATOM 946 C C . GLU A 1 121 ? -45.850 -2.192 25.370 1.00 37.05 121 GLU A C 1
ATOM 947 O O . GLU A 1 121 ? -45.477 -2.397 26.532 1.00 36.87 121 GLU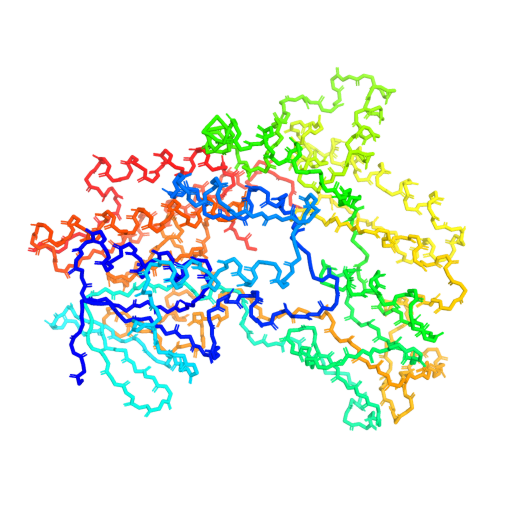 A O 1
ATOM 953 N N . ASN A 1 122 ? -45.270 -1.298 24.564 1.00 35.43 122 ASN A N 1
ATOM 954 C CA . ASN A 1 122 ? -44.064 -0.574 24.963 1.00 33.84 122 ASN A CA 1
ATOM 955 C C . ASN A 1 122 ? -42.956 -1.557 25.320 1.00 32.81 122 ASN A C 1
ATOM 956 O O . ASN A 1 122 ? -42.291 -1.448 26.367 1.00 33.06 122 ASN A O 1
ATOM 961 N N . LEU A 1 123 ? -42.773 -2.523 24.434 1.00 30.70 123 LEU A N 1
ATOM 962 C CA . LEU A 1 123 ? -41.739 -3.523 24.570 1.00 29.47 123 LEU A CA 1
ATOM 963 C C . LEU A 1 123 ? -40.973 -3.630 23.260 1.00 28.92 123 LEU A C 1
ATOM 964 O O . LEU A 1 123 ? -41.490 -3.282 22.190 1.00 28.77 123 LEU A O 1
ATOM 969 N N . TRP A 1 124 ? -39.738 -4.108 23.354 1.00 27.99 124 TRP A N 1
ATOM 970 C CA . TRP A 1 124 ? -38.947 -4.458 22.197 1.00 27.55 124 TRP A CA 1
ATOM 971 C C . TRP A 1 124 ? -38.947 -5.965 22.027 1.00 27.74 124 TRP A C 1
ATOM 972 O O . TRP A 1 124 ? -38.676 -6.698 22.979 1.00 28.36 124 TRP A O 1
ATOM 983 N N . GLU A 1 125 ? -39.281 -6.419 20.820 1.00 27.59 125 GLU A N 1
ATOM 984 C CA . GLU A 1 125 ? -39.228 -7.842 20.477 1.00 28.27 125 GLU A CA 1
ATOM 985 C C . GLU A 1 125 ? -37.943 -8.098 19.719 1.00 28.13 125 GLU A C 1
ATOM 986 O O . GLU A 1 125 ? -37.748 -7.600 18.609 1.00 27.91 125 GLU A O 1
ATOM 992 N N . VAL A 1 126 ? -37.060 -8.866 20.344 1.00 27.85 126 VAL A N 1
ATOM 993 C CA . VAL A 1 126 ? -35.736 -9.115 19.824 1.00 27.36 126 VAL A CA 1
ATOM 994 C C . VAL A 1 126 ? -35.597 -10.609 19.475 1.00 28.11 126 VAL A C 1
ATOM 995 O O . VAL A 1 126 ? -35.873 -11.475 20.306 1.00 28.08 126 VAL A O 1
ATOM 999 N N . THR A 1 127 ? -35.140 -10.895 18.258 1.00 27.74 127 THR A N 1
ATOM 1000 C CA . THR A 1 127 ? -34.987 -12.252 17.768 1.00 27.93 127 THR A CA 1
ATOM 1001 C C . THR A 1 127 ? -33.540 -12.523 17.393 1.00 27.82 127 THR A C 1
ATOM 1002 O O . THR A 1 127 ? -32.854 -11.636 16.877 1.00 27.60 127 THR A O 1
ATOM 1006 N N . THR A 1 128 ? -33.107 -13.765 17.623 1.00 27.69 128 THR A N 1
ATOM 1007 C CA . THR A 1 128 ? -31.776 -14.240 17.251 1.00 27.47 128 THR A CA 1
ATOM 1008 C C . THR A 1 128 ? -31.810 -15.070 15.976 1.00 27.78 128 THR A C 1
ATOM 1009 O O . THR A 1 128 ? -32.876 -15.544 15.551 1.00 26.84 128 THR A O 1
ATOM 1013 N N . ASP A 1 129 ? -30.621 -15.273 15.401 1.00 28.02 129 ASP A N 1
ATOM 1014 C CA . ASP A 1 129 ? -30.457 -16.078 14.198 1.00 29.11 129 ASP A CA 1
ATOM 1015 C C . ASP A 1 129 ? -30.824 -17.560 14.362 1.00 29.02 129 ASP A C 1
ATOM 1016 O O . ASP A 1 129 ? -31.024 -18.257 13.373 1.00 29.09 129 ASP A O 1
ATOM 1021 N N . HIS A 1 130 ? -30.934 -18.028 15.604 1.00 29.65 130 HIS A N 1
ATOM 1022 C CA . HIS A 1 130 ? -31.426 -19.383 15.877 1.00 30.58 130 HIS A CA 1
ATOM 1023 C C . HIS A 1 130 ? -32.929 -19.443 16.212 1.00 30.41 130 HIS A C 1
ATOM 1024 O O . HIS A 1 130 ? -33.458 -20.495 16.585 1.00 30.50 130 HIS A O 1
ATOM 1031 N N . GLY A 1 131 ? -33.612 -18.316 16.064 1.00 30.41 131 GLY A N 1
ATOM 1032 C CA . GLY A 1 131 ? -35.052 -18.276 16.255 1.00 31.26 131 GLY A CA 1
ATOM 1033 C C . GLY A 1 131 ? -35.576 -17.986 17.649 1.00 31.77 131 GLY A C 1
ATOM 1034 O O . GLY A 1 131 ? -36.784 -18.030 17.875 1.00 31.80 131 GLY A O 1
ATOM 1035 N N . GLU A 1 132 ? -34.685 -17.665 18.581 1.00 32.16 132 GLU A N 1
ATOM 1036 C CA . GLU A 1 132 ? -35.091 -17.337 19.942 1.00 33.10 132 GLU A CA 1
ATOM 1037 C C . GLU A 1 132 ? -35.652 -15.908 19.999 1.00 32.40 132 GLU A C 1
ATOM 1038 O O . GLU A 1 132 ? -35.120 -15.005 19.348 1.00 31.61 132 GLU A O 1
ATOM 1044 N N . VAL A 1 133 ? -36.721 -15.709 20.776 1.00 31.67 133 VAL A N 1
ATOM 1045 C CA . VAL A 1 133 ? -37.386 -14.405 20.857 1.00 30.95 133 VAL A CA 1
ATOM 1046 C C . VAL A 1 133 ? -37.386 -13.884 22.298 1.00 31.33 133 VAL A C 1
ATOM 1047 O O . VAL A 1 133 ? -37.715 -14.617 23.241 1.00 31.12 133 VAL A O 1
ATOM 1051 N N . TYR A 1 134 ? -37.003 -12.622 22.453 1.00 31.25 134 TYR A N 1
ATOM 1052 C CA . TYR A 1 134 ? -36.934 -11.958 23.749 1.00 31.82 134 TYR A CA 1
ATOM 1053 C C . TYR A 1 134 ? -37.787 -10.692 23.731 1.00 31.94 134 TYR A C 1
ATOM 1054 O O . TYR A 1 134 ? -37.690 -9.888 22.793 1.00 32.53 134 TYR A O 1
ATOM 1063 N N . ARG A 1 135 ? -38.616 -10.515 24.755 1.00 31.68 135 ARG A N 1
ATOM 1064 C CA . ARG A 1 135 ? -39.363 -9.269 24.919 1.00 32.29 135 ARG A CA 1
ATOM 1065 C C . ARG A 1 135 ? -38.751 -8.471 26.050 1.00 30.72 135 ARG A C 1
ATOM 1066 O O . ARG A 1 135 ? -38.607 -8.969 27.156 1.00 31.34 135 ARG A O 1
ATOM 1074 N N . ALA A 1 136 ? -38.365 -7.237 25.759 1.00 30.20 136 ALA A N 1
ATOM 1075 C CA . ALA A 1 136 ? -37.577 -6.434 26.706 1.00 29.46 136 ALA A CA 1
ATOM 1076 C C . ALA A 1 136 ? -38.120 -5.020 26.807 1.00 29.29 136 ALA A C 1
ATOM 1077 O O . ALA A 1 136 ? -38.580 -4.465 25.820 1.00 29.17 136 ALA A O 1
ATOM 1079 N N . LYS A 1 137 ? -38.027 -4.425 27.988 1.00 29.42 137 LYS A N 1
ATOM 1080 C CA . LYS A 1 137 ? -38.349 -3.016 28.146 1.00 30.39 137 LYS A CA 1
ATOM 1081 C C . LYS A 1 137 ? -37.279 -2.089 27.527 1.00 29.96 137 LYS A C 1
ATOM 1082 O O . LYS A 1 137 ? -37.605 -1.007 27.012 1.00 30.37 137 LYS A O 1
ATOM 1088 N N . TYR A 1 138 ? -36.016 -2.514 27.583 1.00 28.98 138 TYR A N 1
ATOM 1089 C CA . TYR A 1 138 ? -34.888 -1.674 27.154 1.00 28.29 138 TYR A CA 1
ATOM 1090 C C . TYR A 1 138 ? -33.955 -2.437 26.250 1.00 28.28 138 TYR A C 1
ATOM 1091 O O . TYR A 1 138 ? -33.764 -3.646 26.426 1.00 28.13 138 TYR A O 1
ATOM 1100 N N . VAL A 1 139 ? -33.381 -1.723 25.284 1.00 27.57 139 VAL A N 1
ATOM 1101 C CA . VAL A 1 139 ? -32.352 -2.282 24.416 1.00 26.99 139 VAL A CA 1
ATOM 1102 C C . VAL A 1 139 ? -31.144 -1.360 24.486 1.00 27.33 139 VAL A C 1
ATOM 1103 O O . VAL A 1 139 ? -31.245 -0.144 24.281 1.00 26.87 139 VAL A O 1
ATOM 1107 N N . VAL A 1 140 ? -29.999 -1.937 24.825 1.00 27.83 140 VAL A N 1
ATOM 1108 C CA . VAL A 1 140 ? -28.762 -1.178 24.768 1.00 27.53 140 VAL A CA 1
ATOM 1109 C C . VAL A 1 140 ? -27.917 -1.800 23.675 1.00 27.61 140 VAL A C 1
ATOM 1110 O O . VAL A 1 140 ? -27.588 -2.994 23.741 1.00 27.50 140 VAL A O 1
ATOM 1114 N N . ASN A 1 141 ? -27.582 -0.986 22.670 1.00 27.15 141 ASN A N 1
ATOM 1115 C CA . ASN A 1 141 ? -26.788 -1.438 21.524 1.00 27.08 141 ASN A CA 1
ATOM 1116 C C . ASN A 1 141 ? -25.346 -1.007 21.695 1.00 27.01 141 ASN A C 1
ATOM 1117 O O . ASN A 1 141 ? -25.038 0.183 21.616 1.00 26.98 141 ASN A O 1
ATOM 1122 N N . ALA A 1 142 ? -24.471 -1.973 21.959 1.00 26.47 142 ALA A N 1
ATOM 1123 C CA . ALA A 1 142 ? -23.023 -1.738 21.953 1.00 25.79 142 ALA A CA 1
ATOM 1124 C C . ALA A 1 142 ? -22.398 -2.583 20.833 1.00 25.35 142 ALA A C 1
ATOM 1125 O O . ALA A 1 142 ? -21.676 -3.558 21.093 1.00 24.79 142 ALA A O 1
ATOM 1127 N N . VAL A 1 143 ? -22.704 -2.212 19.589 1.00 24.90 143 VAL A N 1
ATOM 1128 C CA . VAL A 1 143 ? -22.382 -3.058 18.422 1.00 24.53 143 VAL A CA 1
ATOM 1129 C C . VAL A 1 143 ? -21.053 -2.758 17.695 1.00 24.79 143 VAL A C 1
ATOM 1130 O O . VAL A 1 143 ? -20.672 -3.485 16.781 1.00 23.90 143 VAL A O 1
ATOM 1134 N N . GLY A 1 144 ? -20.364 -1.697 18.104 1.00 25.43 144 GLY A N 1
ATOM 1135 C CA . GLY A 1 144 ? -19.096 -1.307 17.481 1.00 27.54 144 GLY A CA 1
ATOM 1136 C C . GLY A 1 144 ? -19.120 -1.044 15.975 1.00 29.26 144 GLY A C 1
ATOM 1137 O O . GLY A 1 144 ? -20.166 -0.778 15.377 1.00 28.96 144 GLY A O 1
ATOM 1138 N N . LEU A 1 145 ? -17.950 -1.111 15.361 1.00 31.04 145 LEU A N 1
ATOM 1139 C CA . LEU A 1 145 ? -17.798 -0.671 13.985 1.00 33.23 145 LEU A CA 1
ATOM 1140 C C . LEU A 1 145 ? -17.447 -1.809 13.043 1.00 34.41 145 LEU A C 1
ATOM 1141 O O . LEU A 1 145 ? -17.435 -1.626 11.835 1.00 35.31 145 LEU A O 1
ATOM 1146 N N . LEU A 1 146 ? -17.172 -2.983 13.591 1.00 36.04 146 LEU A N 1
ATOM 1147 C CA . LEU A 1 146 ? -16.818 -4.132 12.769 1.00 37.88 146 LEU A CA 1
ATOM 1148 C C . LEU A 1 146 ? -18.041 -4.672 12.023 1.00 39.11 146 LEU A C 1
ATOM 1149 O O . LEU A 1 146 ? -18.564 -5.747 12.349 1.00 39.26 146 LEU A O 1
ATOM 1154 N N . SER A 1 147 ? -18.498 -3.897 11.039 1.00 40.50 147 SER A N 1
ATOM 1155 C CA . SER A 1 147 ? -19.529 -4.332 10.096 1.00 41.95 147 SER A CA 1
ATOM 1156 C C . SER A 1 147 ? -18.935 -5.357 9.138 1.00 42.61 147 SER A C 1
ATOM 1157 O O . SER A 1 147 ? -17.935 -6.002 9.462 1.00 42.77 147 SER A O 1
ATOM 1160 N N . ALA A 1 148 ? -19.551 -5.510 7.965 1.00 43.89 148 ALA A N 1
ATOM 1161 C CA . ALA A 1 148 ? -19.061 -6.431 6.936 1.00 44.60 148 ALA A CA 1
ATOM 1162 C C . ALA A 1 148 ? -17.601 -6.145 6.562 1.00 45.33 148 ALA A C 1
ATOM 1163 O O . ALA A 1 148 ? -17.193 -4.989 6.406 1.00 45.42 148 ALA A O 1
ATOM 1165 N N . ILE A 1 149 ? -16.831 -7.220 6.430 1.00 46.10 149 ILE A N 1
ATOM 1166 C CA . ILE A 1 149 ? -15.391 -7.170 6.174 1.00 46.86 149 ILE A CA 1
ATOM 1167 C C . ILE A 1 149 ? -15.091 -6.734 4.725 1.00 47.17 149 ILE A C 1
ATOM 1168 O O . ILE A 1 149 ? -15.427 -7.460 3.774 1.00 47.55 149 ILE A O 1
ATOM 1173 N N . ASN A 1 150 ? -14.481 -5.555 4.557 1.00 47.31 150 ASN A N 1
ATOM 1174 C CA . ASN A 1 150 ? -14.159 -5.032 3.210 1.00 47.25 150 ASN A CA 1
ATOM 1175 C C . ASN A 1 150 ? -13.016 -5.820 2.563 1.00 46.89 150 ASN A C 1
ATOM 1176 O O . ASN A 1 150 ? -11.841 -5.625 2.900 1.00 46.78 150 ASN A O 1
ATOM 1181 N N . PHE A 1 151 ? -13.395 -6.696 1.628 1.00 46.39 151 PHE A N 1
ATOM 1182 C CA . PHE A 1 151 ? -12.536 -7.757 1.087 1.00 45.92 151 PHE A CA 1
ATOM 1183 C C . PHE A 1 151 ? -12.429 -7.641 -0.446 1.00 45.18 151 PHE A C 1
ATOM 1184 O O . PHE A 1 151 ? -13.008 -8.460 -1.164 1.00 45.19 151 PHE A O 1
ATOM 1192 N N . PRO A 1 152 ? -11.647 -6.655 -0.945 1.00 44.52 152 PRO A N 1
ATOM 1193 C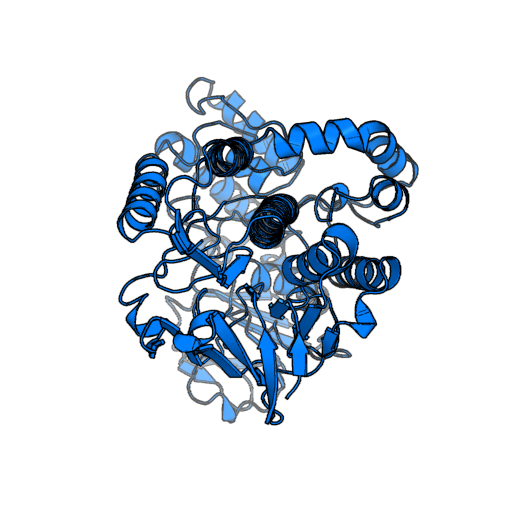 CA . PRO A 1 152 ? -11.790 -6.068 -2.293 1.00 43.79 152 PRO A CA 1
ATOM 1194 C C . PRO A 1 152 ? -11.802 -7.046 -3.465 1.00 42.93 152 PRO A C 1
ATOM 1195 O O . PRO A 1 152 ? -11.266 -8.149 -3.376 1.00 42.84 152 PRO A O 1
ATOM 1199 N N . ASN A 1 153 ? -12.413 -6.603 -4.558 1.00 41.91 153 ASN A N 1
ATOM 1200 C CA . ASN A 1 153 ? -12.689 -7.445 -5.701 1.00 41.08 153 ASN A CA 1
ATOM 1201 C C . ASN A 1 153 ? -11.630 -7.251 -6.787 1.00 40.22 153 ASN A C 1
ATOM 1202 O O . ASN A 1 153 ? -11.885 -6.622 -7.817 1.00 40.03 153 ASN A O 1
ATOM 1207 N N . LEU A 1 154 ? -10.435 -7.780 -6.535 1.00 39.18 154 LEU A N 1
ATOM 1208 C CA . LEU A 1 154 ? -9.360 -7.772 -7.523 1.00 38.28 154 LEU A CA 1
ATOM 1209 C C . LEU A 1 154 ? -9.612 -8.890 -8.516 1.00 37.73 154 LEU A C 1
ATOM 1210 O O . LEU A 1 154 ? -9.956 -10.005 -8.112 1.00 37.39 154 LEU A O 1
ATOM 1215 N N . PRO A 1 155 ? -9.451 -8.596 -9.820 1.00 37.41 155 PRO A N 1
ATOM 1216 C CA . PRO A 1 155 ? -9.639 -9.616 -10.854 1.00 37.48 155 PRO A CA 1
ATOM 1217 C C . PRO A 1 155 ? -8.727 -10.829 -10.626 1.00 37.70 155 PRO A C 1
ATOM 1218 O O . PRO A 1 155 ? -7.545 -10.671 -10.302 1.00 37.23 155 PRO A O 1
ATOM 1222 N N . GLY A 1 156 ? -9.302 -12.023 -10.742 1.00 38.05 156 GLY A N 1
ATOM 1223 C CA . GLY A 1 156 ? -8.548 -13.264 -10.593 1.00 38.80 156 GLY A CA 1
ATOM 1224 C C . GLY A 1 156 ? -8.243 -13.725 -9.174 1.00 39.03 156 GLY A C 1
ATOM 1225 O O . GLY A 1 156 ? -7.490 -14.673 -8.992 1.00 39.42 156 GLY A O 1
ATOM 1226 N N . LEU A 1 157 ? -8.839 -13.087 -8.175 1.00 39.09 157 LEU A N 1
ATOM 1227 C CA . LEU A 1 157 ? -8.575 -13.428 -6.766 1.00 39.52 157 LEU A CA 1
ATOM 1228 C C . LEU A 1 157 ? -8.817 -14.903 -6.424 1.00 39.86 157 LEU A C 1
ATOM 1229 O O . LEU A 1 157 ? -8.060 -15.503 -5.646 1.00 39.71 157 LEU A O 1
ATOM 1234 N N . ASP A 1 158 ? -9.861 -15.473 -7.020 1.00 39.96 158 ASP A N 1
ATOM 1235 C CA . ASP A 1 158 ? -10.195 -16.891 -6.894 1.00 40.76 158 ASP A CA 1
ATOM 1236 C C . ASP A 1 158 ? -9.067 -17.841 -7.295 1.00 40.66 158 ASP A C 1
ATOM 1237 O O . ASP A 1 158 ? -9.005 -18.970 -6.798 1.00 40.99 158 ASP A O 1
ATOM 1242 N N . THR A 1 159 ? -8.219 -17.400 -8.228 1.00 39.88 159 THR A N 1
ATOM 1243 C CA . THR A 1 159 ? -7.180 -18.247 -8.806 1.00 39.20 159 THR A CA 1
ATOM 1244 C C . THR A 1 159 ? -5.937 -18.381 -7.922 1.00 38.71 159 THR A C 1
ATOM 1245 O O . THR A 1 159 ? -5.169 -19.327 -8.079 1.00 39.12 159 THR A O 1
ATOM 1249 N N . PHE A 1 160 ? -5.724 -17.435 -7.019 1.00 38.19 160 PHE A N 1
ATOM 1250 C CA . PHE A 1 160 ? -4.559 -17.473 -6.133 1.00 38.34 160 PHE A CA 1
ATOM 1251 C C . PHE A 1 160 ? -4.458 -18.827 -5.440 1.00 38.67 160 PHE A C 1
ATOM 1252 O O . PHE A 1 160 ? -5.418 -19.284 -4.823 1.00 38.68 160 PHE A O 1
ATOM 1260 N N . GLU A 1 161 ? -3.302 -19.473 -5.554 1.00 39.11 161 GLU A N 1
ATOM 1261 C CA . GLU A 1 161 ? -3.114 -20.790 -4.953 1.00 40.05 161 GLU A CA 1
ATOM 1262 C C . GLU A 1 161 ? -2.600 -20.753 -3.505 1.00 39.99 161 GLU A C 1
ATOM 1263 O O . GLU A 1 161 ? -2.614 -21.771 -2.810 1.00 40.02 161 GLU A O 1
ATOM 1269 N N . GLY A 1 162 ? -2.164 -19.576 -3.052 1.00 40.37 162 GLY A N 1
ATOM 1270 C CA . GLY A 1 162 ? -1.665 -19.401 -1.690 1.00 40.21 162 GLY A CA 1
ATOM 1271 C C . GLY A 1 162 ? -2.794 -19.057 -0.732 1.00 40.66 162 GLY A C 1
ATOM 1272 O O . GLY A 1 162 ? -3.971 -19.199 -1.073 1.00 40.62 162 GLY A O 1
ATOM 1273 N N . GLU A 1 163 ? -2.449 -18.616 0.474 1.00 40.70 163 GLU A N 1
ATOM 1274 C CA . GLU A 1 163 ? -3.475 -18.241 1.442 1.00 41.03 163 GLU A CA 1
ATOM 1275 C C . GLU A 1 163 ? -3.830 -16.763 1.329 1.00 40.48 163 GLU A C 1
ATOM 1276 O O . GLU A 1 163 ? -2.958 -15.909 1.193 1.00 40.35 163 GLU A O 1
ATOM 1282 N N . THR A 1 164 ? -5.125 -16.488 1.359 1.00 40.30 164 THR A N 1
ATOM 1283 C CA . THR A 1 164 ? -5.649 -15.134 1.378 1.00 40.64 164 THR A CA 1
ATOM 1284 C C . THR A 1 164 ? -6.209 -14.850 2.784 1.00 39.81 164 THR A C 1
ATOM 1285 O O . THR A 1 164 ? -7.030 -15.613 3.300 1.00 39.80 164 THR A O 1
ATOM 1289 N N . ILE A 1 165 ? -5.754 -13.767 3.412 1.00 39.05 165 ILE A N 1
ATOM 1290 C CA . ILE A 1 165 ? -6.113 -13.490 4.802 1.00 37.74 165 ILE A CA 1
ATOM 1291 C C . ILE A 1 165 ? -6.613 -12.055 4.953 1.00 37.97 165 ILE A C 1
ATOM 1292 O O . ILE A 1 165 ? -6.011 -11.130 4.415 1.00 38.05 165 ILE A O 1
ATOM 1297 N N . HIS A 1 166 ? -7.712 -11.863 5.677 1.00 37.63 166 HIS A N 1
ATOM 1298 C CA . HIS A 1 166 ? -8.056 -10.526 6.127 1.00 37.33 166 HIS A CA 1
ATOM 1299 C C . HIS A 1 166 ? -7.625 -10.436 7.581 1.00 36.75 166 HIS A C 1
ATOM 1300 O O . HIS A 1 166 ? -7.695 -11.422 8.314 1.00 36.76 166 HIS A O 1
ATOM 1307 N N . THR A 1 167 ? -7.170 -9.256 7.991 1.00 36.31 167 THR A N 1
ATOM 1308 C CA . THR A 1 167 ? -6.691 -9.019 9.355 1.00 35.39 167 THR A CA 1
ATOM 1309 C C . THR A 1 167 ? -7.764 -9.209 10.440 1.00 34.98 167 THR A C 1
ATOM 1310 O O . THR A 1 167 ? -7.450 -9.562 11.571 1.00 34.44 167 THR A O 1
ATOM 1314 N N . ALA A 1 168 ? -9.030 -9.005 10.093 1.00 34.97 168 ALA A N 1
ATOM 1315 C CA . ALA A 1 168 ? -10.117 -9.252 11.040 1.00 35.22 168 ALA A CA 1
ATOM 1316 C C . ALA A 1 168 ? -10.563 -10.724 11.112 1.00 35.41 168 ALA A C 1
ATOM 1317 O O . ALA A 1 168 ? -11.465 -11.066 11.872 1.00 35.03 168 ALA A O 1
ATOM 1319 N N . ALA A 1 169 ? -9.935 -11.592 10.322 1.00 35.85 169 ALA A N 1
ATOM 1320 C CA . ALA A 1 169 ? -10.154 -13.028 10.465 1.00 36.54 169 ALA A CA 1
ATOM 1321 C C . ALA A 1 169 ? -8.839 -13.798 10.383 1.00 36.86 169 ALA A C 1
ATOM 1322 O O . ALA A 1 169 ? -8.720 -14.757 9.628 1.00 37.06 169 ALA A O 1
ATOM 1324 N N . TRP A 1 170 ? -7.864 -13.374 11.184 1.00 37.56 170 TRP A N 1
ATOM 1325 C CA . TRP A 1 170 ? -6.558 -14.026 11.227 1.00 38.04 170 TRP A CA 1
ATOM 1326 C C . TRP A 1 170 ? -6.620 -15.430 11.843 1.00 39.19 170 TRP A C 1
ATOM 1327 O O . TRP A 1 170 ? -7.136 -15.603 12.949 1.00 39.05 170 TRP A O 1
ATOM 1338 N N . PRO A 1 171 ? -6.088 -16.435 11.115 1.00 40.54 171 PRO A N 1
ATOM 1339 C CA . PRO A 1 171 ? -6.057 -17.829 11.604 1.00 41.59 171 PRO A CA 1
ATOM 1340 C C . PRO A 1 171 ? -5.166 -17.971 12.847 1.00 42.52 171 PRO A C 1
ATOM 1341 O O . PRO A 1 171 ? -4.018 -17.518 12.835 1.00 42.65 171 PRO A O 1
ATOM 1345 N N . GLU A 1 172 ? -5.698 -18.597 13.899 1.00 43.67 172 GLU A N 1
ATOM 1346 C CA . GLU A 1 172 ? -5.057 -18.625 15.228 1.00 44.77 172 GLU A CA 1
ATOM 1347 C C . GLU A 1 172 ? -3.614 -19.126 15.233 1.00 45.33 172 GLU A C 1
ATOM 1348 O O . GLU A 1 172 ? -2.722 -18.457 15.772 1.00 45.64 172 GLU A O 1
ATOM 1354 N N . GLY A 1 173 ? -3.385 -20.299 14.645 1.00 45.71 173 GLY A N 1
ATOM 1355 C CA . GLY A 1 173 ? -2.023 -20.821 14.524 1.00 46.29 173 GLY A CA 1
ATOM 1356 C C . GLY A 1 173 ? -1.108 -19.942 13.675 1.00 46.56 173 GLY A C 1
ATOM 1357 O O . GLY A 1 173 ? 0.087 -19.815 13.971 1.00 46.86 173 GLY A O 1
ATOM 1358 N N . LYS A 1 174 ? -1.696 -19.292 12.665 1.00 46.31 174 LYS A N 1
ATOM 1359 C CA . LYS A 1 174 ? -0.972 -18.784 11.492 1.00 45.83 174 LYS A CA 1
ATOM 1360 C C . LYS A 1 174 ? 0.189 -17.843 11.744 1.00 45.48 174 LYS A C 1
ATOM 1361 O O . LYS A 1 174 ? 0.025 -16.708 12.231 1.00 45.39 174 LYS A O 1
ATOM 1367 N N . SER A 1 175 ? 1.363 -18.350 11.389 1.00 44.70 175 SER A N 1
ATOM 1368 C CA . SER A 1 175 ? 2.586 -17.576 11.314 1.00 43.91 175 SER A CA 1
ATOM 1369 C C . SER A 1 175 ? 3.060 -17.629 9.863 1.00 42.85 175 SER A C 1
ATOM 1370 O O . SER A 1 175 ? 3.079 -18.701 9.240 1.00 42.10 175 SER A O 1
ATOM 1373 N N . LEU A 1 176 ? 3.433 -16.465 9.340 1.00 41.60 176 LEU A N 1
ATOM 1374 C CA . LEU A 1 176 ? 3.859 -16.328 7.950 1.00 40.22 176 LEU A CA 1
ATOM 1375 C C . LEU A 1 176 ? 5.376 -16.292 7.816 1.00 39.90 176 LEU A C 1
ATOM 1376 O O . LEU A 1 176 ? 5.912 -15.839 6.798 1.00 39.91 176 LEU A O 1
ATOM 1381 N N . ALA A 1 177 ? 6.059 -16.788 8.847 1.00 39.22 177 ALA A N 1
ATOM 1382 C CA . ALA A 1 177 ? 7.515 -16.814 8.891 1.00 38.72 177 ALA A CA 1
ATOM 1383 C C . ALA A 1 177 ? 8.060 -17.602 7.711 1.00 38.31 177 ALA A C 1
ATOM 1384 O O . ALA A 1 177 ? 7.588 -18.697 7.432 1.00 38.22 177 ALA A O 1
ATOM 1386 N N . GLY A 1 178 ? 9.033 -17.023 7.012 1.00 37.91 178 GLY A N 1
ATOM 1387 C CA . GLY A 1 178 ? 9.708 -17.692 5.904 1.00 37.51 178 GLY A CA 1
ATOM 1388 C C . GLY A 1 178 ? 8.906 -17.735 4.617 1.00 37.41 178 GLY A C 1
ATOM 1389 O O . GLY A 1 178 ? 9.264 -18.443 3.686 1.00 36.86 178 GLY A O 1
ATOM 1390 N N . ARG A 1 179 ? 7.826 -16.960 4.561 1.00 37.60 179 ARG A N 1
ATOM 1391 C CA . ARG A 1 179 ? 6.942 -16.960 3.396 1.00 37.59 179 ARG A CA 1
ATOM 1392 C C . ARG A 1 179 ? 7.012 -15.660 2.611 1.00 36.91 179 ARG A C 1
ATOM 1393 O O . ARG A 1 179 ? 7.543 -14.667 3.103 1.00 36.47 179 ARG A O 1
ATOM 1401 N N . ARG A 1 180 ? 6.533 -15.691 1.369 1.00 36.49 180 ARG A N 1
ATOM 1402 C CA . ARG A 1 180 ? 6.470 -14.491 0.545 1.00 36.36 180 ARG A CA 1
ATOM 1403 C C . ARG A 1 180 ? 5.096 -13.877 0.712 1.00 35.81 180 ARG A C 1
ATOM 1404 O O . ARG A 1 180 ? 4.088 -14.492 0.375 1.00 35.78 180 ARG A O 1
ATOM 1412 N N . VAL A 1 181 ? 5.064 -12.658 1.229 1.00 35.19 181 VAL A N 1
ATOM 1413 C CA . VAL A 1 181 ? 3.818 -12.062 1.691 1.00 35.08 181 VAL A CA 1
ATOM 1414 C C . VAL A 1 181 ? 3.541 -10.718 1.020 1.00 35.62 181 VAL A C 1
ATOM 1415 O O . VAL A 1 181 ? 4.441 -9.885 0.845 1.00 35.78 181 VAL A O 1
ATOM 1419 N N . GLY A 1 182 ? 2.285 -10.529 0.645 1.00 35.60 182 GLY A N 1
ATOM 1420 C CA . GLY A 1 182 ? 1.822 -9.256 0.137 1.00 36.15 182 GLY A CA 1
ATOM 1421 C C . GLY A 1 182 ? 0.802 -8.745 1.121 1.00 36.40 182 GLY A C 1
ATOM 1422 O O . GLY A 1 182 ? 0.009 -9.531 1.643 1.00 36.67 182 GLY A O 1
ATOM 1423 N N . VAL A 1 183 ? 0.855 -7.445 1.406 1.00 36.68 183 VAL A N 1
ATOM 1424 C CA . VAL A 1 183 ? -0.145 -6.782 2.238 1.00 36.77 183 VAL A CA 1
ATOM 1425 C C . VAL A 1 183 ? -0.789 -5.665 1.422 1.00 37.07 183 VAL A C 1
ATOM 1426 O O . VAL A 1 183 ? -0.091 -4.855 0.801 1.00 37.47 183 VAL A O 1
ATOM 1430 N N . ILE A 1 184 ? -2.115 -5.644 1.400 1.00 36.99 184 ILE A N 1
ATOM 1431 C CA . ILE A 1 184 ? -2.862 -4.533 0.812 1.00 37.65 184 ILE A CA 1
ATOM 1432 C C . ILE A 1 184 ? -3.536 -3.743 1.919 1.00 37.69 184 ILE A C 1
ATOM 1433 O O . ILE A 1 184 ? -4.362 -4.296 2.647 1.00 37.69 184 ILE A O 1
ATOM 1438 N N . GLY A 1 185 ? -3.186 -2.461 2.043 1.00 37.98 185 GLY A N 1
ATOM 1439 C CA . GLY A 1 185 ? -3.771 -1.584 3.070 1.00 38.39 185 GLY A CA 1
ATOM 1440 C C . GLY A 1 185 ? -2.748 -1.035 4.048 1.00 39.12 185 GLY A C 1
ATOM 1441 O O . GLY A 1 185 ? -1.954 -1.798 4.620 1.00 39.78 185 GLY A O 1
ATOM 1442 N N . THR A 1 186 ? -2.745 0.285 4.240 1.00 39.13 186 THR A N 1
ATOM 1443 C CA . THR A 1 186 ? -1.753 0.934 5.109 1.00 38.87 186 THR A CA 1
ATOM 1444 C C . THR A 1 186 ? -2.394 1.879 6.143 1.00 38.75 186 THR A C 1
ATOM 1445 O O . THR A 1 186 ? -1.813 2.899 6.518 1.00 38.78 186 THR A O 1
ATOM 1449 N N . GLY A 1 187 ? -3.587 1.524 6.608 1.00 37.95 187 GLY A N 1
ATOM 1450 C CA . GLY A 1 187 ? -4.183 2.172 7.765 1.00 36.88 187 GLY A CA 1
ATOM 1451 C C . GLY A 1 187 ? -3.441 1.726 9.012 1.00 36.70 187 GLY A C 1
ATOM 1452 O O . GLY A 1 187 ? -2.353 1.145 8.921 1.00 36.38 187 GLY A O 1
ATOM 1453 N N . SER A 1 188 ? -4.021 1.992 10.181 1.00 36.05 188 SER A N 1
ATOM 1454 C CA . SER A 1 188 ? -3.411 1.578 11.451 1.00 35.90 188 SER A CA 1
ATOM 1455 C C . SER A 1 188 ? -3.144 0.078 11.469 1.00 34.96 188 SER A C 1
ATOM 1456 O O . SER A 1 188 ? -2.048 -0.349 11.813 1.00 35.03 188 SER A O 1
ATOM 1459 N N . THR A 1 189 ? -4.128 -0.710 11.039 1.00 34.27 189 THR A N 1
ATOM 1460 C CA . THR A 1 189 ? -4.008 -2.157 11.040 1.00 33.17 189 THR A CA 1
ATOM 1461 C C . THR A 1 189 ? -2.893 -2.656 10.122 1.00 33.42 189 THR A C 1
ATOM 1462 O O . THR A 1 189 ? -2.056 -3.464 10.545 1.00 33.48 189 THR A O 1
ATOM 1466 N N . GLY A 1 190 ? -2.878 -2.172 8.881 1.00 32.99 190 GLY A N 1
ATOM 1467 C CA . GLY A 1 190 ? -1.871 -2.577 7.902 1.00 32.74 190 GLY A CA 1
ATOM 1468 C C . GLY A 1 190 ? -0.453 -2.235 8.309 1.00 32.87 190 GLY A C 1
ATOM 1469 O O . GLY A 1 190 ? 0.444 -3.076 8.168 1.00 32.65 190 GLY A O 1
ATOM 1470 N N . GLN A 1 191 ? -0.249 -1.013 8.811 1.00 32.10 191 GLN A N 1
ATOM 1471 C CA . GLN A 1 191 ? 1.052 -0.592 9.350 1.00 32.17 191 GLN A CA 1
ATOM 1472 C C . GLN A 1 191 ? 1.531 -1.550 10.437 1.00 32.01 191 GLN A C 1
ATOM 1473 O O . GLN A 1 191 ? 2.692 -1.947 10.453 1.00 32.70 191 GLN A O 1
ATOM 1479 N N . GLN A 1 192 ? 0.637 -1.873 11.367 1.00 32.09 192 GLN A N 1
ATOM 1480 C CA . GLN A 1 192 ? 0.929 -2.772 12.475 1.00 31.60 192 GLN A CA 1
ATOM 1481 C C . GLN A 1 192 ? 1.326 -4.171 11.990 1.00 31.95 192 GLN A C 1
ATOM 1482 O O . GLN A 1 192 ? 2.300 -4.739 12.495 1.00 31.67 192 GLN A O 1
ATOM 1488 N N . VAL A 1 193 ? 0.587 -4.716 11.014 1.00 31.80 193 VAL A N 1
ATOM 1489 C CA . VAL A 1 193 ? 0.898 -6.032 10.464 1.00 32.38 193 VAL A CA 1
ATOM 1490 C C . VAL A 1 193 ? 2.270 -6.030 9.740 1.00 32.36 193 VAL A C 1
ATOM 1491 O O . VAL A 1 193 ? 3.095 -6.943 9.914 1.00 32.09 193 VAL A O 1
ATOM 1495 N N . ILE A 1 194 ? 2.495 -4.997 8.932 1.00 32.52 194 ILE A N 1
ATOM 1496 C CA . ILE A 1 194 ? 3.728 -4.835 8.176 1.00 32.83 194 ILE A CA 1
ATOM 1497 C C . ILE A 1 194 ? 4.961 -4.828 9.073 1.00 33.27 194 ILE A C 1
ATOM 1498 O O . ILE A 1 194 ? 5.932 -5.539 8.809 1.00 34.04 194 ILE A O 1
ATOM 1503 N N . THR A 1 195 ? 4.910 -4.036 10.132 1.00 33.52 195 THR A N 1
ATOM 1504 C CA . THR A 1 195 ? 6.023 -3.893 11.049 1.00 34.45 195 THR A CA 1
ATOM 1505 C C . THR A 1 195 ? 6.295 -5.211 11.761 1.00 34.78 195 THR A C 1
ATOM 1506 O O . THR A 1 195 ? 7.442 -5.599 11.940 1.00 35.25 195 THR A O 1
ATOM 1510 N N . SER A 1 196 ? 5.222 -5.889 12.155 1.00 35.08 196 SER A N 1
ATOM 1511 C CA . SER A 1 196 ? 5.294 -7.213 12.737 1.00 35.51 196 SER A CA 1
ATOM 1512 C C . SER A 1 196 ? 5.901 -8.253 11.780 1.00 35.28 196 SER A C 1
ATOM 1513 O O . SER A 1 196 ? 6.701 -9.091 12.193 1.00 34.89 196 SER A O 1
ATOM 1516 N N . LEU A 1 197 ? 5.528 -8.171 10.507 1.00 35.65 197 LEU A N 1
ATOM 1517 C CA . LEU A 1 197 ? 5.859 -9.199 9.508 1.00 36.11 197 LEU A CA 1
ATOM 1518 C C . LEU A 1 197 ? 7.249 -9.071 8.925 1.00 36.46 197 LEU A C 1
ATOM 1519 O O . LEU A 1 197 ? 7.913 -10.088 8.683 1.00 35.84 197 LEU A O 1
ATOM 1524 N N . ALA A 1 198 ? 7.669 -7.823 8.695 1.00 36.53 198 ALA A N 1
ATOM 1525 C CA . ALA A 1 198 ? 8.956 -7.525 8.057 1.00 37.11 198 ALA A CA 1
ATOM 1526 C C . ALA A 1 198 ? 10.148 -8.382 8.533 1.00 37.28 198 ALA A C 1
ATOM 1527 O O . ALA A 1 198 ? 10.813 -8.981 7.700 1.00 37.70 198 ALA A O 1
ATOM 1529 N N . PRO A 1 199 ? 10.393 -8.477 9.859 1.00 37.64 199 PRO A N 1
ATOM 1530 C CA . PRO A 1 199 ? 11.600 -9.171 10.318 1.00 37.93 199 PRO A CA 1
ATOM 1531 C C . PRO A 1 199 ? 11.607 -10.696 10.185 1.00 38.68 199 PRO A C 1
ATOM 1532 O O . PRO A 1 199 ? 12.677 -11.310 10.316 1.00 38.77 199 PRO A O 1
ATOM 1536 N N . GLU A 1 200 ? 10.447 -11.301 9.933 1.00 38.84 200 GLU A N 1
ATOM 1537 C CA . GLU A 1 200 ? 10.334 -12.768 9.932 1.00 39.85 200 GLU A CA 1
ATOM 1538 C C . GLU A 1 200 ? 9.935 -13.369 8.579 1.00 38.82 200 GLU A C 1
ATOM 1539 O O . GLU A 1 200 ? 9.998 -14.577 8.381 1.00 38.92 200 GLU A O 1
ATOM 1545 N N . VAL A 1 201 ? 9.535 -12.513 7.653 1.00 38.10 201 VAL A N 1
ATOM 1546 C CA . VAL A 1 201 ? 9.004 -12.958 6.377 1.00 37.73 201 VAL A CA 1
ATOM 1547 C C . VAL A 1 201 ? 10.147 -13.103 5.352 1.00 37.45 201 VAL A C 1
ATOM 1548 O O . VAL A 1 201 ? 11.148 -12.390 5.451 1.00 37.08 201 VAL A O 1
ATOM 1552 N N . GLU A 1 202 ? 10.022 -14.054 4.419 1.00 37.04 202 GLU A N 1
ATOM 1553 C CA . GLU A 1 202 ? 11.028 -14.238 3.359 1.00 37.43 202 GLU A CA 1
ATOM 1554 C C . GLU A 1 202 ? 11.087 -12.994 2.480 1.00 36.74 202 GLU A C 1
ATOM 1555 O O . GLU A 1 202 ? 12.164 -12.489 2.177 1.00 36.44 202 GLU A O 1
ATOM 1561 N N . HIS A 1 203 ? 9.916 -12.508 2.081 1.00 36.21 203 HIS A N 1
ATOM 1562 C CA . HIS A 1 203 ? 9.817 -11.289 1.297 1.00 35.95 203 HIS A CA 1
ATOM 1563 C C . HIS A 1 203 ? 8.492 -10.600 1.593 1.00 35.53 203 HIS A C 1
ATOM 1564 O O . HIS A 1 203 ? 7.491 -11.264 1.856 1.00 35.41 203 HIS A O 1
ATOM 1571 N N . LEU A 1 204 ? 8.492 -9.271 1.556 1.00 35.44 204 LEU A N 1
ATOM 1572 C CA . LEU A 1 204 ? 7.282 -8.500 1.795 1.00 35.72 204 LEU A CA 1
ATOM 1573 C C . LEU A 1 204 ? 7.029 -7.478 0.692 1.00 35.75 204 LEU A C 1
ATOM 1574 O O . LEU A 1 204 ? 7.873 -6.617 0.429 1.00 35.31 204 LEU A O 1
ATOM 1579 N N . THR A 1 205 ? 5.862 -7.583 0.058 1.00 35.50 205 THR A N 1
ATOM 1580 C CA . THR A 1 205 ? 5.446 -6.606 -0.935 1.00 35.86 205 THR A CA 1
ATOM 1581 C C . THR A 1 205 ? 4.232 -5.845 -0.422 1.00 35.78 205 THR A C 1
ATOM 1582 O O . THR A 1 205 ? 3.204 -6.435 -0.082 1.00 36.49 205 THR A O 1
ATOM 1586 N N . VAL A 1 206 ? 4.360 -4.531 -0.339 1.00 35.31 206 VAL A N 1
ATOM 1587 C CA . VAL A 1 206 ? 3.275 -3.709 0.204 1.00 35.04 206 VAL A CA 1
ATOM 1588 C C . VAL A 1 206 ? 2.651 -2.922 -0.935 1.00 34.69 206 VAL A C 1
ATOM 1589 O O . VAL A 1 206 ? 3.344 -2.188 -1.630 1.00 34.91 206 VAL A O 1
ATOM 1593 N N . PHE A 1 207 ? 1.348 -3.080 -1.114 1.00 34.43 207 PHE A N 1
ATOM 1594 C CA . PHE A 1 207 ? 0.604 -2.315 -2.105 1.00 34.58 207 PHE A CA 1
ATOM 1595 C C . PHE A 1 207 ? 0.000 -1.058 -1.477 1.00 35.08 207 PHE A C 1
ATOM 1596 O O . PHE A 1 207 ? -1.051 -1.117 -0.835 1.00 35.11 207 PHE A O 1
ATOM 1604 N N . VAL A 1 208 ? 0.687 0.069 -1.650 1.00 35.53 208 VAL A N 1
ATOM 1605 C CA . VAL A 1 208 ? 0.342 1.318 -0.959 1.00 36.72 208 VAL A CA 1
ATOM 1606 C C . VAL A 1 208 ? -0.596 2.160 -1.818 1.00 37.66 208 VAL A C 1
ATOM 1607 O O . VAL A 1 208 ? -0.273 2.475 -2.966 1.00 38.13 208 VAL A O 1
ATOM 1611 N N . ARG A 1 209 ? -1.746 2.547 -1.279 1.00 38.38 209 ARG A N 1
ATOM 1612 C CA . ARG A 1 209 ? -2.617 3.434 -2.046 1.00 39.08 209 ARG A CA 1
ATOM 1613 C C . ARG A 1 209 ? -2.499 4.859 -1.533 1.00 39.20 209 ARG A C 1
ATOM 1614 O O . ARG A 1 209 ? -2.238 5.778 -2.314 1.00 39.33 209 ARG A O 1
ATOM 1622 N N . THR A 1 210 ? -2.693 5.031 -0.225 1.00 39.20 210 THR A N 1
ATOM 1623 C CA . THR A 1 210 ? -2.565 6.338 0.416 1.00 39.50 210 THR A CA 1
ATOM 1624 C C . THR A 1 210 ? -1.656 6.202 1.637 1.00 39.21 210 THR A C 1
ATOM 1625 O O . THR A 1 210 ? -2.060 5.629 2.658 1.00 39.66 210 THR A O 1
ATOM 1629 N N . PRO A 1 211 ? -0.407 6.692 1.523 1.00 38.95 211 PRO A N 1
ATOM 1630 C CA . PRO A 1 211 ? 0.490 6.776 2.677 1.00 38.59 211 PRO A CA 1
ATOM 1631 C C . PRO A 1 211 ? -0.066 7.726 3.739 1.00 38.32 211 PRO A C 1
ATOM 1632 O O . PRO A 1 211 ? -0.610 8.784 3.418 1.00 38.59 211 PRO A O 1
ATOM 1636 N N . GLN A 1 212 ? 0.067 7.344 4.998 1.00 37.86 212 GLN A N 1
ATOM 1637 C CA . GLN A 1 212 ? -0.522 8.114 6.085 1.00 37.01 212 GLN A CA 1
ATOM 1638 C C . GLN A 1 212 ? 0.564 8.684 6.946 1.00 35.60 212 GLN A C 1
ATOM 1639 O O . GLN A 1 212 ? 1.685 8.179 6.961 1.00 35.06 212 GLN A O 1
ATOM 1645 N N . TYR A 1 213 ? 0.213 9.745 7.662 1.00 34.24 213 TYR A N 1
ATOM 1646 C CA . TYR A 1 213 ? 1.050 10.282 8.721 1.00 32.93 213 TYR A CA 1
ATOM 1647 C C . TYR A 1 213 ? 1.068 9.309 9.897 1.00 33.05 213 TYR A C 1
ATOM 1648 O O . TYR A 1 213 ? 0.040 8.753 10.287 1.00 32.64 213 TYR A O 1
ATOM 1657 N N . SER A 1 214 ? 2.254 9.115 10.453 1.00 32.79 214 SER A N 1
ATOM 1658 C CA . SER A 1 214 ? 2.462 8.161 11.509 1.00 32.81 214 SER A CA 1
ATOM 1659 C C . SER A 1 214 ? 3.624 8.653 12.352 1.00 32.81 214 SER A C 1
ATOM 1660 O O . SER A 1 214 ? 4.629 9.115 11.814 1.00 32.76 214 SER A O 1
ATOM 1663 N N . VAL A 1 215 ? 3.479 8.554 13.669 1.00 32.87 215 VAL A N 1
ATOM 1664 C CA . VAL A 1 215 ? 4.516 8.961 14.605 1.00 33.22 215 VAL A CA 1
ATOM 1665 C C . VAL A 1 215 ? 4.866 7.730 15.438 1.00 33.01 215 VAL A C 1
ATOM 1666 O O . VAL A 1 215 ? 4.093 6.770 15.453 1.00 33.75 215 VAL A O 1
ATOM 1670 N N . PRO A 1 216 ? 6.040 7.724 16.093 1.00 32.68 216 PRO A N 1
ATOM 1671 C CA . PRO A 1 216 ? 6.391 6.614 16.968 1.00 32.80 216 PRO A CA 1
ATOM 1672 C C . PRO A 1 216 ? 5.415 6.443 18.136 1.00 33.35 216 PRO A C 1
ATOM 1673 O O . PRO A 1 216 ? 4.946 7.425 18.715 1.00 33.11 216 PRO A O 1
ATOM 1677 N N . VAL A 1 217 ? 5.112 5.196 18.469 1.00 33.86 217 VAL A N 1
ATOM 1678 C CA . VAL A 1 217 ? 4.258 4.893 19.612 1.00 34.54 217 VAL A CA 1
ATOM 1679 C C . VAL A 1 217 ? 5.084 4.921 20.917 1.00 34.75 217 VAL A C 1
ATOM 1680 O O . VAL A 1 217 ? 4.557 5.269 21.973 1.00 34.93 217 VAL A O 1
ATOM 1684 N N . GLY A 1 218 ? 6.382 4.611 20.824 1.00 35.02 218 GLY A N 1
ATOM 1685 C CA . GLY A 1 218 ? 7.257 4.490 21.998 1.00 35.41 218 GLY A CA 1
ATOM 1686 C C . GLY A 1 218 ? 6.772 3.446 23.004 1.00 36.30 218 GLY A C 1
ATOM 1687 O O . GLY A 1 218 ? 6.696 3.726 24.210 1.00 36.92 218 GLY A O 1
ATOM 1688 N N . ASN A 1 219 ? 6.428 2.251 22.508 1.00 36.19 219 ASN A N 1
ATOM 1689 C CA . ASN A 1 219 ? 6.019 1.124 23.346 1.00 36.33 219 ASN A CA 1
ATOM 1690 C C . ASN A 1 219 ? 7.234 0.471 24.015 1.00 36.60 219 ASN A C 1
ATOM 1691 O O . ASN A 1 219 ? 8.058 -0.163 23.358 1.00 36.22 219 ASN A O 1
ATOM 1696 N N . ARG A 1 220 ? 7.331 0.625 25.329 1.00 36.95 220 ARG A N 1
ATOM 1697 C CA . ARG A 1 220 ? 8.510 0.192 26.080 1.00 37.36 220 ARG A CA 1
ATOM 1698 C C . ARG A 1 220 ? 8.117 -0.771 27.194 1.00 36.75 220 ARG A C 1
ATOM 1699 O O . ARG A 1 220 ? 6.988 -0.714 27.665 1.00 36.21 220 ARG A O 1
ATOM 1707 N N . PRO A 1 221 ? 9.045 -1.662 27.620 1.00 36.90 221 PRO A N 1
ATOM 1708 C CA . PRO A 1 221 ? 8.760 -2.509 28.778 1.00 37.23 221 PRO A CA 1
ATOM 1709 C C . PRO A 1 221 ? 8.576 -1.661 30.033 1.00 38.07 221 PRO A C 1
ATOM 1710 O O . PRO A 1 221 ? 9.210 -0.610 30.154 1.00 37.42 221 PRO A O 1
ATOM 1714 N N . VAL A 1 222 ? 7.703 -2.109 30.939 1.00 39.21 222 VAL A N 1
ATOM 1715 C CA . VAL A 1 222 ? 7.520 -1.469 32.248 1.00 41.23 222 VAL A CA 1
ATOM 1716 C C . VAL A 1 222 ? 8.198 -2.306 33.335 1.00 42.14 222 VAL A C 1
ATOM 1717 O O . VAL A 1 222 ? 8.301 -3.525 33.199 1.00 42.61 222 VAL A O 1
ATOM 1721 N N . ASN A 1 223 ? 8.672 -1.643 34.394 1.00 43.29 223 ASN A N 1
ATOM 1722 C CA . ASN A 1 223 ? 9.090 -2.310 35.642 1.00 44.39 223 ASN A CA 1
ATOM 1723 C C . ASN A 1 223 ? 7.881 -2.531 36.540 1.00 44.29 223 ASN A C 1
ATOM 1724 O O . ASN A 1 223 ? 6.859 -1.868 36.357 1.00 44.52 223 ASN A O 1
ATOM 1729 N N . PRO A 1 224 ? 7.997 -3.441 37.532 1.00 44.40 224 PRO A N 1
ATOM 1730 C CA . PRO A 1 224 ? 6.922 -3.523 38.536 1.00 44.11 224 PRO A CA 1
ATOM 1731 C C . PRO A 1 224 ? 6.922 -2.280 39.448 1.00 43.70 224 PRO A C 1
ATOM 1732 O O . PRO A 1 224 ? 5.881 -1.925 40.012 1.00 43.15 224 PRO A O 1
ATOM 1736 N N . GLU A 1 225 ? 8.080 -1.622 39.563 1.00 43.14 225 GLU A N 1
ATOM 1737 C CA . GLU A 1 225 ? 8.187 -0.360 40.299 1.00 42.81 225 GLU A CA 1
ATOM 1738 C C . GLU A 1 225 ? 7.480 0.769 39.563 1.00 41.84 225 GLU A C 1
ATOM 1739 O O . GLU A 1 225 ? 6.892 1.650 40.182 1.00 41.95 225 GLU A O 1
ATOM 1745 N N . GLN A 1 226 ? 7.541 0.741 38.239 1.00 40.78 226 GLN A N 1
ATOM 1746 C CA . GLN A 1 226 ? 6.926 1.786 37.427 1.00 39.99 226 GLN A CA 1
ATOM 1747 C C . GLN A 1 226 ? 5.396 1.694 37.410 1.00 38.89 226 GLN A C 1
ATOM 1748 O O . GLN A 1 226 ? 4.712 2.719 37.438 1.00 38.54 226 GLN A O 1
ATOM 1754 N N . ILE A 1 227 ? 4.873 0.469 37.362 1.00 37.89 227 ILE A N 1
ATOM 1755 C CA . ILE A 1 227 ? 3.432 0.231 37.509 1.00 37.32 227 ILE A CA 1
ATOM 1756 C C . ILE A 1 227 ? 3.000 0.673 38.917 1.00 36.38 227 ILE A C 1
ATOM 1757 O O . ILE A 1 227 ? 1.936 1.245 39.090 1.00 35.31 227 ILE A O 1
ATOM 1762 N N . ALA A 1 228 ? 3.863 0.443 39.908 1.00 36.35 228 ALA A N 1
ATOM 1763 C CA . ALA A 1 228 ? 3.596 0.866 41.290 1.00 36.08 228 ALA A CA 1
ATOM 1764 C C . ALA A 1 228 ? 3.361 2.374 41.413 1.00 35.96 228 ALA A C 1
ATOM 1765 O O . ALA A 1 228 ? 2.469 2.798 42.145 1.00 35.31 228 ALA A O 1
ATOM 1767 N N . GLU A 1 229 ? 4.154 3.167 40.686 1.00 36.19 229 GLU A N 1
ATOM 1768 C CA . GLU A 1 229 ? 3.996 4.629 40.621 1.00 36.69 229 GLU A CA 1
ATOM 1769 C C . GLU A 1 229 ? 2.612 5.012 40.084 1.00 36.10 229 GLU A C 1
ATOM 1770 O O . GLU A 1 229 ? 1.897 5.815 40.692 1.00 36.22 229 GLU A O 1
ATOM 1776 N N . ILE A 1 230 ? 2.247 4.440 38.936 1.00 35.44 230 ILE A N 1
ATOM 1777 C CA . ILE A 1 230 ? 0.922 4.655 38.334 1.00 35.05 230 ILE A CA 1
ATOM 1778 C C . ILE A 1 230 ? -0.166 4.333 39.335 1.00 34.59 230 ILE A C 1
ATOM 1779 O O . ILE A 1 230 ? -1.093 5.124 39.551 1.00 34.40 230 ILE A O 1
ATOM 1784 N N . LYS A 1 231 ? -0.051 3.153 39.934 1.00 33.79 231 LYS A N 1
ATOM 1785 C CA . LYS A 1 231 ? -1.110 2.633 40.781 1.00 33.51 231 LYS A CA 1
ATOM 1786 C C . LYS A 1 231 ? -1.297 3.448 42.038 1.00 33.25 231 LYS A C 1
ATOM 1787 O O . LYS A 1 231 ? -2.418 3.622 42.476 1.00 33.08 231 LYS A O 1
ATOM 1793 N N . ALA A 1 232 ? -0.203 3.984 42.580 1.00 33.85 232 ALA A N 1
ATOM 1794 C CA . ALA A 1 232 ? -0.264 4.850 43.759 1.00 34.41 232 ALA A CA 1
ATOM 1795 C C . ALA A 1 232 ? -0.921 6.204 43.467 1.00 34.98 232 ALA A C 1
ATOM 1796 O O . ALA A 1 232 ? -1.289 6.932 44.387 1.00 35.90 232 ALA A O 1
ATOM 1798 N N . ASP A 1 233 ? -1.067 6.537 42.191 1.00 35.33 233 ASP A N 1
ATOM 1799 C CA . ASP A 1 233 ? -1.625 7.828 41.793 1.00 35.56 233 ASP A CA 1
ATOM 1800 C C . ASP A 1 233 ? -2.873 7.695 40.916 1.00 34.75 233 ASP A C 1
ATOM 1801 O O . ASP A 1 233 ? -3.361 8.677 40.365 1.00 35.32 233 ASP A O 1
ATOM 1806 N N . TYR A 1 234 ? -3.411 6.489 40.826 1.00 33.72 234 TYR A N 1
ATOM 1807 C CA . TYR A 1 234 ? -4.505 6.200 39.902 1.00 33.56 234 TYR A CA 1
ATOM 1808 C C . TYR A 1 234 ? -5.732 7.120 40.006 1.00 34.06 234 TYR A C 1
ATOM 1809 O O . TYR A 1 234 ? -6.308 7.510 38.983 1.00 33.64 234 TYR A O 1
ATOM 1818 N N . ASP A 1 235 ? -6.124 7.472 41.226 1.00 34.76 235 ASP A N 1
ATOM 1819 C CA . ASP A 1 235 ? -7.249 8.383 41.433 1.00 35.77 235 ASP A CA 1
ATOM 1820 C C . ASP A 1 235 ? -7.060 9.733 40.747 1.00 35.87 235 ASP A C 1
ATOM 1821 O O . ASP A 1 235 ? -7.966 10.227 40.063 1.00 35.36 235 ASP A O 1
ATOM 1826 N N . ARG A 1 236 ? -5.880 10.317 40.934 1.00 35.81 236 ARG A N 1
ATOM 1827 C CA . ARG A 1 236 ? -5.546 11.589 40.307 1.00 36.27 236 ARG A CA 1
ATOM 1828 C C . ARG A 1 236 ? -5.484 11.447 38.797 1.00 35.29 236 ARG A C 1
ATOM 1829 O O . ARG A 1 236 ? -5.991 12.303 38.074 1.00 35.03 236 ARG A O 1
ATOM 1837 N N . ILE A 1 237 ? -4.861 10.357 38.343 1.00 34.33 237 ILE A N 1
ATOM 1838 C CA . ILE A 1 237 ? -4.762 10.017 36.926 1.00 33.84 237 ILE A CA 1
ATOM 1839 C C . ILE A 1 237 ? -6.124 9.987 36.223 1.00 33.32 237 ILE A C 1
ATOM 1840 O O . ILE A 1 237 ? -6.275 10.616 35.180 1.00 33.52 237 ILE A O 1
ATOM 1845 N N . TRP A 1 238 ? -7.097 9.271 36.793 1.00 32.58 238 TRP A N 1
ATOM 1846 C CA . TRP A 1 238 ? -8.447 9.221 36.241 1.00 33.05 238 TRP A CA 1
ATOM 1847 C C . TRP A 1 238 ? -9.205 10.536 36.391 1.00 33.71 238 TRP A C 1
ATOM 1848 O O . TRP A 1 238 ? -9.996 10.888 35.522 1.00 33.76 238 TRP A O 1
ATOM 1859 N N . GLU A 1 239 ? -8.952 11.260 37.479 1.00 34.27 239 GLU A N 1
ATOM 1860 C CA . GLU A 1 239 ? -9.521 12.593 37.657 1.00 36.40 239 GLU A CA 1
ATOM 1861 C C . GLU A 1 239 ? -9.057 13.512 36.514 1.00 35.91 239 GLU A C 1
ATOM 1862 O O . GLU A 1 239 ? -9.869 14.237 35.931 1.00 36.18 239 GLU A O 1
ATOM 1868 N N . ARG A 1 240 ? -7.766 13.453 36.182 1.00 35.58 240 ARG A N 1
ATOM 1869 C CA . ARG A 1 240 ? -7.194 14.284 35.123 1.00 35.83 240 ARG A CA 1
ATOM 1870 C C . ARG A 1 240 ? -7.777 13.906 33.772 1.00 34.30 240 ARG A C 1
ATOM 1871 O O . ARG A 1 240 ? -8.220 14.773 33.031 1.00 34.04 240 ARG A O 1
ATOM 1879 N N . ALA A 1 241 ? -7.779 12.601 33.474 1.00 33.32 241 ALA A N 1
ATOM 1880 C CA . ALA A 1 241 ? -8.321 12.069 32.231 1.00 31.95 241 ALA A CA 1
ATOM 1881 C C . ALA A 1 241 ? -9.756 12.528 31.960 1.00 31.23 241 ALA A C 1
ATOM 1882 O O . ALA A 1 241 ? -10.074 12.990 30.861 1.00 30.06 241 ALA A O 1
ATOM 1884 N N . LYS A 1 242 ? -10.609 12.400 32.967 1.00 30.72 242 LYS A N 1
ATOM 1885 C CA . LYS A 1 242 ? -12.020 12.771 32.853 1.00 31.94 242 LYS A CA 1
ATOM 1886 C C . LYS A 1 242 ? -12.248 14.291 32.798 1.00 31.43 242 LYS A C 1
ATOM 1887 O O . LYS A 1 242 ? -13.316 14.741 32.371 1.00 31.00 242 LYS A O 1
ATOM 1893 N N . ASN A 1 243 ? -11.246 15.069 33.221 1.00 31.14 243 ASN A N 1
ATOM 1894 C CA . ASN A 1 243 ? -11.284 16.531 33.088 1.00 31.37 243 ASN A CA 1
ATOM 1895 C C . ASN A 1 243 ? -10.532 17.064 31.866 1.00 30.93 243 ASN A C 1
ATOM 1896 O O . ASN A 1 243 ? -10.356 18.271 31.708 1.00 30.66 243 ASN A O 1
ATOM 1901 N N . SER A 1 244 ? -10.098 16.162 31.000 1.00 30.30 244 SER A N 1
ATOM 1902 C CA . SER A 1 244 ? -9.384 16.560 29.803 1.00 30.79 244 SER A CA 1
ATOM 1903 C C . SER A 1 244 ? -10.288 16.410 28.582 1.00 30.98 244 SER A C 1
ATOM 1904 O O . SER A 1 244 ? -11.413 15.909 28.688 1.00 30.74 244 SER A O 1
ATOM 1907 N N . ALA A 1 245 ? -9.792 16.855 27.433 1.00 30.84 245 ALA A N 1
ATOM 1908 C CA . ALA A 1 245 ? -10.523 16.701 26.188 1.00 31.37 245 ALA A CA 1
ATOM 1909 C C . ALA A 1 245 ? -10.431 15.274 25.633 1.00 31.34 245 ALA A C 1
ATOM 1910 O O . ALA A 1 245 ? -11.439 14.703 25.204 1.00 31.45 245 ALA A O 1
ATOM 1912 N N . VAL A 1 246 ? -9.235 14.691 25.635 1.00 31.74 246 VAL A N 1
ATOM 1913 C CA . VAL A 1 246 ? -9.064 13.400 24.963 1.00 31.66 246 VAL A CA 1
ATOM 1914 C C . VAL A 1 246 ? -8.695 12.236 25.884 1.00 32.51 246 VAL A C 1
ATOM 1915 O O . VAL A 1 246 ? -8.799 11.075 25.478 1.00 33.07 246 VAL A O 1
ATOM 1919 N N . ALA A 1 247 ? -8.292 12.523 27.121 1.00 33.09 247 ALA A N 1
ATOM 1920 C CA . ALA A 1 247 ? -8.187 11.471 28.144 1.00 34.05 247 ALA A CA 1
ATOM 1921 C C . ALA A 1 247 ? -7.113 10.415 27.850 1.00 34.81 247 ALA A C 1
ATOM 1922 O O . ALA A 1 247 ? -7.337 9.228 28.092 1.00 34.95 247 ALA A O 1
ATOM 1924 N N . PHE A 1 248 ? -5.954 10.860 27.349 1.00 35.42 248 PHE A N 1
ATOM 1925 C CA . PHE A 1 248 ? -4.880 9.958 26.944 1.00 36.27 248 PHE A CA 1
ATOM 1926 C C . PHE A 1 248 ? -3.679 10.009 27.866 1.00 36.76 248 PHE A C 1
ATOM 1927 O O . PHE A 1 248 ? -2.678 9.340 27.608 1.00 37.24 248 PHE A O 1
ATOM 1935 N N . GLY A 1 249 ? -3.765 10.799 28.929 1.00 37.58 249 GLY A N 1
ATOM 1936 C CA . GLY A 1 249 ? -2.719 10.785 29.962 1.00 38.35 249 GLY A CA 1
ATOM 1937 C C . GLY A 1 249 ? -1.598 11.788 29.799 1.00 38.79 249 GLY A C 1
ATOM 1938 O O . GLY A 1 249 ? -0.581 11.720 30.493 1.00 39.90 249 GLY A O 1
ATOM 1939 N N . PHE A 1 250 ? -1.753 12.719 28.872 1.00 38.61 250 PHE A N 1
ATOM 1940 C CA . PHE A 1 250 ? -0.778 13.802 28.744 1.00 38.13 250 PHE A CA 1
ATOM 1941 C C . PHE A 1 250 ? -1.519 15.113 28.925 1.00 38.39 250 PHE A C 1
ATOM 1942 O O . PHE A 1 250 ? -2.738 15.175 28.779 1.00 38.17 250 PHE A O 1
ATOM 1950 N N . GLU A 1 251 ? -0.785 16.157 29.265 1.00 38.96 251 GLU A N 1
ATOM 1951 C CA . GLU A 1 251 ? -1.370 17.472 29.413 1.00 39.98 251 GLU A CA 1
ATOM 1952 C C . GLU A 1 251 ? -1.626 18.007 27.999 1.00 38.86 251 GLU A C 1
ATOM 1953 O O . GLU A 1 251 ? -0.713 18.080 27.179 1.00 38.89 251 GLU A O 1
ATOM 1959 N N . GLU A 1 252 ? -2.877 18.347 27.714 1.00 37.89 252 GLU A N 1
ATOM 1960 C CA . GLU A 1 252 ? -3.251 18.957 26.448 1.00 36.88 252 GLU A CA 1
ATOM 1961 C C . GLU A 1 252 ? -2.712 20.385 26.328 1.00 36.41 252 GLU A C 1
ATOM 1962 O O . GLU A 1 252 ? -2.887 21.202 27.216 1.00 36.30 252 GLU A O 1
ATOM 1968 N N . SER A 1 253 ? -2.060 20.679 25.220 1.00 36.37 253 SER A N 1
ATOM 1969 C CA . SER A 1 253 ? -1.446 21.993 25.033 1.00 37.08 253 SER A CA 1
ATOM 1970 C C . SER A 1 253 ? -2.450 23.100 24.683 1.00 37.05 253 SER A C 1
ATOM 1971 O O . SER A 1 253 ? -3.403 22.875 23.956 1.00 36.69 253 SER A O 1
ATOM 1974 N N . THR A 1 254 ? -2.223 24.296 25.216 1.00 37.85 254 THR A N 1
ATOM 1975 C CA . THR A 1 254 ? -2.960 25.487 24.778 1.00 38.52 254 THR A CA 1
ATOM 1976 C C . THR A 1 254 ? -2.044 26.408 23.967 1.00 38.12 254 THR A C 1
ATOM 1977 O O . THR A 1 254 ? -2.410 27.534 23.638 1.00 38.64 254 THR A O 1
ATOM 1981 N N . LEU A 1 255 ? -0.856 25.912 23.639 1.00 37.81 255 LEU A N 1
ATOM 1982 C CA . LEU A 1 255 ? 0.195 26.721 23.027 1.00 37.77 255 LEU A CA 1
ATOM 1983 C C . LEU A 1 255 ? -0.014 26.863 21.511 1.00 37.72 255 LEU A C 1
ATOM 1984 O O . LEU A 1 255 ? 0.014 25.873 20.792 1.00 37.51 255 LEU A O 1
ATOM 1989 N N . PRO A 1 256 ? -0.223 28.101 21.016 1.00 37.93 256 PRO A N 1
ATOM 1990 C CA . PRO A 1 256 ? -0.255 28.284 19.567 1.00 38.17 256 PRO A CA 1
ATOM 1991 C C . PRO A 1 256 ? 1.122 28.029 18.943 1.00 38.30 256 PRO A C 1
ATOM 1992 O O . PRO A 1 256 ? 2.133 28.590 19.397 1.00 38.37 256 PRO A O 1
ATOM 1996 N N . ALA A 1 257 ? 1.154 27.188 17.917 1.00 38.52 257 ALA A N 1
ATOM 1997 C CA . ALA A 1 257 ? 2.421 26.748 17.309 1.00 39.17 257 ALA A CA 1
ATOM 1998 C C . ALA A 1 257 ? 3.308 27.876 16.810 1.00 39.25 257 ALA A C 1
ATOM 1999 O O . ALA A 1 257 ? 4.526 27.746 16.799 1.00 39.68 257 ALA A O 1
ATOM 2001 N N . MET A 1 258 ? 2.700 28.980 16.410 1.00 39.85 258 MET A N 1
ATOM 2002 C CA . MET A 1 258 ? 3.454 30.038 15.762 1.00 40.26 258 MET A CA 1
ATOM 2003 C C . MET A 1 258 ? 3.847 31.137 16.722 1.00 39.70 258 MET A C 1
ATOM 2004 O O . MET A 1 258 ? 4.493 32.099 16.322 1.00 39.95 258 MET A O 1
ATOM 2009 N N . SER A 1 259 ? 3.480 30.981 17.993 1.00 39.01 259 SER A N 1
ATOM 2010 C CA . SER A 1 259 ? 3.819 31.955 19.019 1.00 38.34 259 SER A CA 1
ATOM 2011 C C . SER A 1 259 ? 5.218 31.743 19.642 1.00 37.56 259 SER A C 1
ATOM 2012 O O . SER A 1 259 ? 5.646 32.513 20.517 1.00 37.12 259 SER A O 1
ATOM 2015 N N . VAL A 1 260 ? 5.917 30.702 19.189 1.00 36.53 260 VAL A N 1
ATOM 2016 C CA . VAL A 1 260 ? 7.305 30.445 19.577 1.00 35.44 260 VAL A CA 1
ATOM 2017 C C . VAL A 1 260 ? 8.166 30.383 18.333 1.00 35.52 260 VAL A C 1
ATOM 2018 O O . VAL A 1 260 ? 7.646 30.227 17.233 1.00 35.19 260 VAL A O 1
ATOM 2022 N N . SER A 1 261 ? 9.481 30.462 18.527 1.00 36.37 261 SER A N 1
ATOM 2023 C CA . SER A 1 261 ? 10.459 30.434 17.440 1.00 36.89 261 SER A CA 1
ATOM 2024 C C . SER A 1 261 ? 10.443 29.098 16.722 1.00 37.67 261 SER A C 1
ATOM 2025 O O . SER A 1 261 ? 9.946 28.106 17.254 1.00 38.06 261 SER A O 1
ATOM 2028 N N . GLU A 1 262 ? 10.978 29.104 15.508 1.00 38.39 262 GLU A N 1
ATOM 2029 C CA . GLU A 1 262 ? 11.146 27.939 14.653 1.00 39.44 262 GLU A CA 1
ATOM 2030 C C . GLU A 1 262 ? 11.957 26.845 15.351 1.00 38.93 262 GLU A C 1
ATOM 2031 O O . GLU A 1 262 ? 11.612 25.659 15.275 1.00 38.07 262 GLU A O 1
ATOM 2037 N N . GLU A 1 263 ? 13.033 27.256 16.027 1.00 38.70 263 GLU A N 1
ATOM 2038 C CA . GLU A 1 263 ? 13.905 26.314 16.734 1.00 39.07 263 GLU A CA 1
ATOM 2039 C C . GLU A 1 263 ? 13.191 25.640 17.922 1.00 37.94 263 GLU A C 1
ATOM 2040 O O . GLU A 1 263 ? 13.411 24.461 18.213 1.00 37.68 263 GLU A O 1
ATOM 2046 N N . GLU A 1 264 ? 12.337 26.399 18.593 1.00 36.85 264 GLU A N 1
ATOM 2047 C CA . GLU A 1 264 ? 11.560 25.895 19.719 1.00 36.42 264 GLU A CA 1
ATOM 2048 C C . GLU A 1 264 ? 10.449 24.950 19.243 1.00 35.84 264 GLU A C 1
ATOM 2049 O O . GLU A 1 264 ? 10.185 23.921 19.871 1.00 35.70 264 GLU A O 1
ATOM 2055 N N . ARG A 1 265 ? 9.817 25.301 18.130 1.00 35.56 265 ARG A N 1
ATOM 2056 C CA . ARG A 1 265 ? 8.785 24.472 17.503 1.00 36.40 265 ARG A CA 1
ATOM 2057 C C . ARG A 1 265 ? 9.324 23.068 17.170 1.00 36.27 265 ARG A C 1
ATOM 2058 O O . ARG A 1 265 ? 8.709 22.077 17.521 1.00 36.65 265 ARG A O 1
ATOM 2066 N N . ASN A 1 266 ? 10.485 23.005 16.521 1.00 36.49 266 ASN A N 1
ATOM 2067 C CA . ASN A 1 266 ? 11.178 21.740 16.228 1.00 37.03 266 ASN A CA 1
ATOM 2068 C C . ASN A 1 266 ? 11.488 20.955 17.512 1.00 36.34 266 ASN A C 1
ATOM 2069 O O . ASN A 1 266 ? 11.219 19.755 17.606 1.00 35.86 266 ASN A O 1
ATOM 2074 N N . ARG A 1 267 ? 12.039 21.646 18.502 1.00 35.41 267 ARG A N 1
ATOM 2075 C CA . ARG A 1 267 ? 12.351 21.013 19.767 1.00 35.27 267 ARG A CA 1
ATOM 2076 C C . ARG A 1 267 ? 11.097 20.389 20.388 1.00 34.24 267 ARG A C 1
ATOM 2077 O O . ARG A 1 267 ? 11.129 19.232 20.799 1.00 33.60 267 ARG A O 1
ATOM 2085 N N . ILE A 1 268 ? 9.998 21.147 20.415 1.00 33.61 268 ILE A N 1
ATOM 2086 C CA . ILE A 1 268 ? 8.707 20.659 20.927 1.00 33.17 268 ILE A CA 1
ATOM 2087 C C . ILE A 1 268 ? 8.261 19.393 20.173 1.00 32.40 268 ILE A C 1
ATOM 2088 O O . ILE A 1 268 ? 7.918 18.394 20.809 1.00 32.40 268 ILE A O 1
ATOM 2093 N N . PHE A 1 269 ? 8.264 19.455 18.835 1.00 31.64 269 PHE A N 1
ATOM 2094 C CA . PHE A 1 269 ? 7.893 18.309 17.982 1.00 31.60 269 PHE A CA 1
ATOM 2095 C C . PHE A 1 269 ? 8.828 17.116 18.209 1.00 31.70 269 PHE A C 1
ATOM 2096 O O . PHE A 1 269 ? 8.368 15.978 18.343 1.00 31.05 269 PHE A O 1
ATOM 2104 N N . GLN A 1 270 ? 10.134 17.394 18.257 1.00 31.70 270 GLN A N 1
ATOM 2105 C CA . GLN A 1 270 ? 11.151 16.368 18.454 1.00 33.21 270 GLN A CA 1
ATOM 2106 C C . GLN A 1 270 ? 10.973 15.652 19.786 1.00 33.94 270 GLN A C 1
ATOM 2107 O O . GLN A 1 270 ? 11.085 14.431 19.847 1.00 34.54 270 GLN A O 1
ATOM 2113 N N . GLU A 1 271 ? 10.679 16.412 20.840 1.00 34.51 271 GLU A N 1
ATOM 2114 C CA . GLU A 1 271 ? 10.409 15.853 22.154 1.00 36.10 271 GLU A CA 1
ATOM 2115 C C . GLU A 1 271 ? 9.227 14.868 22.105 1.00 34.76 271 GLU A C 1
ATOM 2116 O O . GLU A 1 271 ? 9.337 13.744 22.599 1.00 34.41 271 GLU A O 1
ATOM 2122 N N . ALA A 1 272 ? 8.113 15.288 21.496 1.00 34.06 272 ALA A N 1
ATOM 2123 C CA . ALA A 1 272 ? 6.921 14.438 21.372 1.00 33.04 272 ALA A CA 1
ATOM 2124 C C . ALA A 1 272 ? 7.215 13.214 20.513 1.00 32.57 272 ALA A C 1
ATOM 2125 O O . ALA A 1 272 ? 6.753 12.123 20.823 1.00 33.05 272 ALA A O 1
ATOM 2127 N N . TRP A 1 273 ? 8.002 13.409 19.454 1.00 32.26 273 TRP A N 1
ATOM 2128 C CA . TRP A 1 273 ? 8.430 12.330 18.566 1.00 32.11 273 TRP A CA 1
ATOM 2129 C C . TRP A 1 273 ? 9.243 11.278 19.335 1.00 32.42 273 TRP A C 1
ATOM 2130 O O . TRP A 1 273 ? 8.970 10.070 19.208 1.00 32.78 273 TRP A O 1
ATOM 2141 N N . ASP A 1 274 ? 10.208 11.739 20.138 1.00 32.12 274 ASP A N 1
ATOM 2142 C CA . ASP A 1 274 ? 11.061 10.862 20.941 1.00 32.88 274 ASP A CA 1
ATOM 2143 C C . ASP A 1 274 ? 10.256 10.169 22.056 1.00 32.91 274 ASP A C 1
ATOM 2144 O O . ASP A 1 274 ? 10.498 9.005 22.382 1.00 33.02 274 ASP A O 1
ATOM 2149 N N . HIS A 1 275 ? 9.318 10.891 22.658 1.00 32.16 275 HIS A N 1
ATOM 2150 C CA . HIS A 1 275 ? 8.516 10.294 23.701 1.00 32.68 275 HIS A CA 1
ATOM 2151 C C . HIS A 1 275 ? 7.613 9.196 23.126 1.00 32.31 275 HIS A C 1
ATOM 2152 O O . HIS A 1 275 ? 7.509 8.101 23.700 1.00 32.08 275 HIS A O 1
ATOM 2159 N N . GLY A 1 276 ? 6.992 9.493 21.986 1.00 31.85 276 GLY A N 1
ATOM 2160 C CA . GLY A 1 276 ? 5.982 8.624 21.389 1.00 31.84 276 GLY A CA 1
ATOM 2161 C C . GLY A 1 276 ? 4.549 9.025 21.719 1.00 31.91 276 GLY A C 1
ATOM 2162 O O . GLY A 1 276 ? 4.274 9.650 22.764 1.00 31.85 276 GLY A O 1
ATOM 2163 N N . GLY A 1 277 ? 3.639 8.659 20.820 1.00 31.97 277 GLY A N 1
ATOM 2164 C CA . GLY A 1 277 ? 2.192 8.764 21.037 1.00 32.09 277 GLY A CA 1
ATOM 2165 C C . GLY A 1 277 ? 1.531 9.658 19.999 1.00 32.13 277 GLY A C 1
ATOM 2166 O O . GLY A 1 277 ? 1.968 10.788 19.772 1.00 32.10 277 GLY A O 1
ATOM 2167 N N . GLY A 1 278 ? 0.468 9.160 19.376 1.00 32.50 278 GLY A N 1
ATOM 2168 C CA . GLY A 1 278 ? -0.158 9.856 18.246 1.00 32.10 278 GLY A CA 1
ATOM 2169 C C . GLY A 1 278 ? -0.935 11.066 18.689 1.00 32.32 278 GLY A C 1
ATOM 2170 O O . GLY A 1 278 ? -0.763 12.171 18.145 1.00 31.51 278 GLY A O 1
ATOM 2171 N N . PHE A 1 279 ? -1.795 10.872 19.685 1.00 32.55 279 PHE A N 1
ATOM 2172 C CA . PHE A 1 279 ? -2.570 11.988 20.202 1.00 33.01 279 PHE A CA 1
ATOM 2173 C C . PHE A 1 279 ? -1.669 13.005 20.891 1.00 32.66 279 PHE A C 1
ATOM 2174 O O . PHE A 1 279 ? -1.883 14.212 20.786 1.00 31.67 279 PHE A O 1
ATOM 2182 N N . ARG A 1 280 ? -0.648 12.499 21.573 1.00 32.59 280 ARG A N 1
ATOM 2183 C CA . ARG A 1 280 ? 0.338 13.367 22.197 1.00 32.94 280 ARG A CA 1
ATOM 2184 C C . ARG A 1 280 ? 0.998 14.272 21.160 1.00 32.13 280 ARG A C 1
ATOM 2185 O O . ARG A 1 280 ? 1.193 15.469 21.402 1.00 32.28 280 ARG A O 1
ATOM 2193 N N . PHE A 1 281 ? 1.327 13.709 19.996 1.00 31.74 281 PHE A N 1
ATOM 2194 C CA . PHE A 1 281 ? 1.932 14.505 18.928 1.00 31.32 281 PHE A CA 1
ATOM 2195 C C . PHE A 1 281 ? 0.974 15.581 18.369 1.00 31.73 281 PHE A C 1
ATOM 2196 O O . PHE A 1 281 ? 1.407 16.712 18.044 1.00 30.62 281 PHE A O 1
ATOM 2204 N N . MET A 1 282 ? -0.307 15.220 18.273 1.00 31.22 282 MET A N 1
ATOM 2205 C CA . MET A 1 282 ? -1.320 16.079 17.673 1.00 33.02 282 MET A CA 1
ATOM 2206 C C . MET A 1 282 ? -1.901 17.124 18.638 1.00 32.96 282 MET A C 1
ATOM 2207 O O . MET A 1 282 ? -2.331 18.202 18.180 1.00 33.40 282 MET A O 1
ATOM 2212 N N . PHE A 1 283 ? -1.927 16.805 19.945 1.00 32.48 283 PHE A N 1
ATOM 2213 C CA . PHE A 1 283 ? -2.616 17.626 20.953 1.00 32.66 283 PHE A CA 1
ATOM 2214 C C . PHE A 1 283 ? -1.789 17.991 22.188 1.00 32.35 283 PHE A C 1
ATOM 2215 O O . PHE A 1 283 ? -2.225 18.810 22.997 1.00 31.57 283 PHE A O 1
ATOM 2223 N N . GLY A 1 284 ? -0.617 17.372 22.333 1.00 32.25 284 GLY A N 1
ATOM 2224 C CA . GLY A 1 284 ? 0.256 17.584 23.490 1.00 32.49 284 GLY A CA 1
ATOM 2225 C C . GLY A 1 284 ? 1.363 18.581 23.186 1.00 32.71 284 GLY A C 1
ATOM 2226 O O . GLY A 1 284 ? 1.991 19.125 24.088 1.00 33.05 284 GLY A O 1
ATOM 2227 N N . THR A 1 285 ? 1.572 18.838 21.906 1.00 32.50 285 THR A N 1
ATOM 2228 C CA . THR A 1 285 ? 2.630 19.717 21.452 1.00 32.63 285 THR A CA 1
ATOM 2229 C C . THR A 1 285 ? 2.147 21.166 21.399 1.00 32.98 285 THR A C 1
ATOM 2230 O O . THR A 1 285 ? 2.708 22.042 22.067 1.00 34.29 285 THR A O 1
ATOM 2234 N N . PHE A 1 286 ? 1.102 21.394 20.611 1.00 32.59 286 PHE A N 1
ATOM 2235 C CA . PHE A 1 286 ? 0.528 22.710 20.388 1.00 32.92 286 PHE A CA 1
ATOM 2236 C C . PHE A 1 286 ? -0.990 22.604 20.472 1.00 33.23 286 PHE A C 1
ATOM 2237 O O . PHE A 1 286 ? -1.542 21.507 20.325 1.00 33.00 286 PHE A O 1
ATOM 2245 N N . GLY A 1 287 ? -1.652 23.735 20.717 1.00 33.45 287 GLY A N 1
ATOM 2246 C CA . GLY A 1 287 ? -3.109 23.770 20.913 1.00 33.79 287 GLY A CA 1
ATOM 2247 C C . GLY A 1 287 ? -3.945 23.900 19.648 1.00 34.39 287 GLY A C 1
ATOM 2248 O O . GLY A 1 287 ? -5.179 23.821 19.715 1.00 34.28 287 GLY A O 1
ATOM 2249 N N . ASP A 1 288 ? -3.289 24.092 18.499 1.00 34.39 288 ASP A N 1
ATOM 2250 C CA . ASP A 1 288 ? -3.990 24.477 17.260 1.00 34.97 288 ASP A CA 1
ATOM 2251 C C . ASP A 1 288 ? -3.625 23.680 15.995 1.00 34.95 288 ASP A C 1
ATOM 2252 O O . ASP A 1 288 ? -3.900 24.124 14.882 1.00 35.14 288 ASP A O 1
ATOM 2257 N N . ILE A 1 289 ? -3.032 22.503 16.159 1.00 35.05 289 ILE A N 1
ATOM 2258 C CA . ILE A 1 289 ? -2.715 21.648 15.017 1.00 35.42 289 ILE A CA 1
ATOM 2259 C C . ILE A 1 289 ? -3.967 21.292 14.192 1.00 36.06 289 ILE A C 1
ATOM 2260 O O . ILE A 1 289 ? -3.903 21.203 12.972 1.00 35.89 289 ILE A O 1
ATOM 2265 N N . ALA A 1 290 ? -5.105 21.130 14.866 1.00 37.16 290 ALA A N 1
ATOM 2266 C CA . ALA A 1 290 ? -6.365 20.759 14.206 1.00 38.22 290 ALA A CA 1
ATOM 2267 C C . ALA A 1 290 ? -7.195 21.965 13.763 1.00 38.97 290 ALA A C 1
ATOM 2268 O O . ALA A 1 290 ? -8.173 21.799 13.033 1.00 39.56 290 ALA A O 1
ATOM 2270 N N . THR A 1 291 ? -6.786 23.160 14.181 1.00 39.04 291 THR A N 1
ATOM 2271 C CA . THR A 1 291 ? -7.573 24.381 14.016 1.00 40.10 291 THR A CA 1
ATOM 2272 C C . THR A 1 291 ? -6.885 25.461 13.159 1.00 40.15 291 THR A C 1
ATOM 2273 O O . THR A 1 291 ? -7.551 26.304 12.572 1.00 40.15 291 THR A O 1
ATOM 2277 N N . ASP A 1 292 ? -5.557 25.436 13.098 1.00 40.61 292 ASP A N 1
ATOM 2278 C CA . ASP A 1 292 ? -4.792 26.450 12.370 1.00 40.89 292 ASP A CA 1
ATOM 2279 C C . ASP A 1 292 ? -4.001 25.833 11.212 1.00 40.62 292 ASP A C 1
ATOM 2280 O O . ASP A 1 292 ? -3.235 24.882 11.411 1.00 40.78 292 ASP A O 1
ATOM 2285 N N . GLU A 1 293 ? -4.187 26.379 10.008 1.00 40.32 293 GLU A N 1
ATOM 2286 C CA . GLU A 1 293 ? -3.535 25.854 8.792 1.00 40.05 293 GLU A CA 1
ATOM 2287 C C . GLU A 1 293 ? -2.009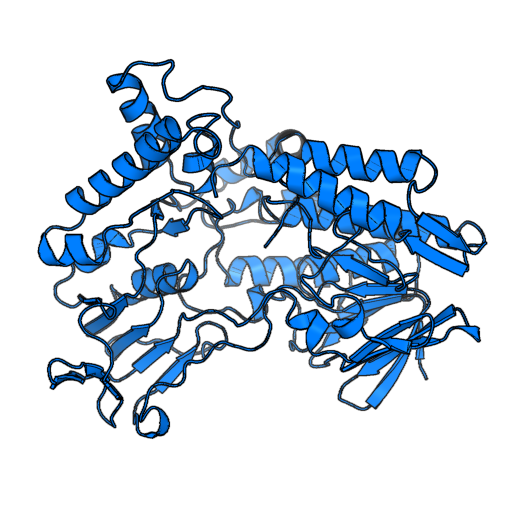 25.844 8.884 1.00 39.05 293 GLU A C 1
ATOM 2288 O O . GLU A 1 293 ? -1.370 24.880 8.455 1.00 39.25 293 GLU A O 1
ATOM 2294 N N . ALA A 1 294 ? -1.440 26.919 9.430 1.00 37.93 294 ALA A N 1
ATOM 2295 C CA . ALA A 1 294 ? 0.002 27.032 9.626 1.00 37.46 294 ALA A CA 1
ATOM 2296 C C . ALA A 1 294 ? 0.533 26.022 10.653 1.00 36.92 294 ALA A C 1
ATOM 2297 O O . ALA A 1 294 ? 1.568 25.394 10.431 1.00 36.66 294 ALA A O 1
ATOM 2299 N N . ALA A 1 295 ? -0.178 25.881 11.771 1.00 36.33 295 ALA A N 1
ATOM 2300 C CA . ALA A 1 295 ? 0.161 24.885 12.793 1.00 35.85 295 ALA A CA 1
ATOM 2301 C C . ALA A 1 295 ? 0.129 23.468 12.216 1.00 35.46 295 ALA A C 1
ATOM 2302 O O . ALA A 1 295 ? 1.037 22.677 12.459 1.00 35.34 295 ALA A O 1
ATOM 2304 N N . ASN A 1 296 ? -0.910 23.159 11.438 1.00 34.97 296 ASN A N 1
ATOM 2305 C CA . ASN A 1 296 ? -1.044 21.831 10.840 1.00 34.60 296 ASN A CA 1
ATOM 2306 C C . ASN A 1 296 ? 0.094 21.546 9.868 1.00 34.63 296 ASN A C 1
ATOM 2307 O O . ASN A 1 296 ? 0.692 20.475 9.905 1.00 34.75 296 ASN A O 1
ATOM 2312 N N . GLU A 1 297 ? 0.389 22.516 9.006 1.00 35.04 297 GLU A N 1
ATOM 2313 C CA . GLU A 1 297 ? 1.538 22.428 8.103 1.00 36.08 297 GLU A CA 1
ATOM 2314 C C . GLU A 1 297 ? 2.867 22.194 8.854 1.00 35.58 297 GLU A C 1
ATOM 2315 O O . GLU A 1 297 ? 3.667 21.350 8.430 1.00 35.93 297 GLU A O 1
ATOM 2321 N N . ALA A 1 298 ? 3.079 22.902 9.970 1.00 34.71 298 ALA A N 1
ATOM 2322 C CA . ALA A 1 298 ? 4.278 22.697 10.796 1.00 34.37 298 ALA A CA 1
ATOM 2323 C C . ALA A 1 298 ? 4.378 21.241 11.296 1.00 34.27 298 ALA A C 1
ATOM 2324 O O . ALA A 1 298 ? 5.436 20.616 11.173 1.00 34.52 298 ALA A O 1
ATOM 2326 N N . ALA A 1 299 ? 3.277 20.690 11.807 1.00 33.75 299 ALA A N 1
ATOM 2327 C CA . ALA A 1 299 ? 3.224 19.281 12.206 1.00 33.68 299 ALA A CA 1
ATOM 2328 C C . ALA A 1 299 ? 3.408 18.337 11.028 1.00 34.02 299 ALA A C 1
ATOM 2329 O O . ALA A 1 299 ? 4.238 17.436 11.086 1.00 33.90 299 ALA A O 1
ATOM 2331 N N . ALA A 1 300 ? 2.598 18.536 9.987 1.00 34.02 300 ALA A N 1
ATOM 2332 C CA . ALA A 1 300 ? 2.657 17.729 8.785 1.00 34.19 300 ALA A CA 1
ATOM 2333 C C . ALA A 1 300 ? 4.071 17.705 8.195 1.00 34.40 300 ALA A C 1
ATOM 2334 O O . ALA A 1 300 ? 4.623 16.626 7.960 1.00 34.10 300 ALA A O 1
ATOM 2336 N N . SER A 1 301 ? 4.680 18.877 7.997 1.00 34.46 301 SER A N 1
ATOM 2337 C CA . SER A 1 301 ? 6.017 18.892 7.382 1.00 34.82 301 SER A CA 1
ATOM 2338 C C . SER A 1 301 ? 7.142 18.322 8.268 1.00 34.42 301 SER A C 1
ATOM 2339 O O . SER A 1 301 ? 8.097 17.731 7.751 1.00 34.60 301 SER A O 1
ATOM 2342 N N . PHE A 1 302 ? 7.020 18.470 9.586 1.00 34.05 302 PHE A N 1
ATOM 2343 C CA . PHE A 1 302 ? 7.912 17.769 10.520 1.00 34.04 302 PHE A CA 1
ATOM 2344 C C . PHE A 1 302 ? 7.891 16.233 10.330 1.00 34.07 302 PHE A C 1
ATOM 2345 O O . PHE A 1 302 ? 8.940 15.584 10.336 1.00 33.84 302 PHE A O 1
ATOM 2353 N N . ILE A 1 303 ? 6.697 15.661 10.194 1.00 34.64 303 ILE A N 1
ATOM 2354 C CA . ILE A 1 303 ? 6.557 14.210 9.945 1.00 34.70 303 ILE A CA 1
ATOM 2355 C C . ILE A 1 303 ? 7.148 13.828 8.575 1.00 35.00 303 ILE A C 1
ATOM 2356 O O . ILE A 1 303 ? 7.907 12.848 8.463 1.00 35.11 303 ILE A O 1
ATOM 2361 N N . ARG A 1 304 ? 6.827 14.620 7.550 1.00 34.95 304 ARG A N 1
ATOM 2362 C CA . ARG A 1 304 ? 7.383 14.404 6.212 1.00 35.26 304 ARG A CA 1
ATOM 2363 C C . ARG A 1 304 ? 8.904 14.386 6.218 1.00 35.52 304 ARG A C 1
ATOM 2364 O O . ARG A 1 304 ? 9.512 13.511 5.593 1.00 35.80 304 ARG A O 1
ATOM 2372 N N . ALA A 1 305 ? 9.519 15.327 6.941 1.00 35.69 305 ALA A N 1
ATOM 2373 C CA . ALA A 1 305 ? 10.976 15.358 7.057 1.00 36.03 305 ALA A CA 1
ATOM 2374 C C . ALA A 1 305 ? 11.519 14.097 7.745 1.00 36.09 305 ALA A C 1
ATOM 2375 O O . ALA A 1 305 ? 12.581 13.601 7.386 1.00 35.98 305 ALA A O 1
ATOM 2377 N N . LYS A 1 306 ? 10.783 13.580 8.725 1.00 36.53 306 LYS A N 1
ATOM 2378 C CA . LYS A 1 306 ? 11.176 12.339 9.405 1.00 37.29 306 LYS A CA 1
ATOM 2379 C C . LYS A 1 306 ? 11.162 11.142 8.453 1.00 37.62 306 LYS A C 1
ATOM 2380 O O . LYS A 1 306 ? 12.070 10.306 8.481 1.00 37.29 306 LYS A O 1
ATOM 2386 N N . VAL A 1 307 ? 10.129 11.076 7.609 1.00 38.33 307 VAL A N 1
ATOM 2387 C CA . VAL A 1 307 ? 9.990 10.006 6.625 1.00 38.75 307 VAL A CA 1
ATOM 2388 C C . VAL A 1 307 ? 11.187 10.004 5.681 1.00 39.55 307 VAL A C 1
ATOM 2389 O O . VAL A 1 307 ? 11.777 8.954 5.434 1.00 39.66 307 VAL A O 1
ATOM 2393 N N . ALA A 1 308 ? 11.534 11.193 5.181 1.00 40.33 308 ALA A N 1
ATOM 2394 C CA . ALA A 1 308 ? 12.662 11.413 4.274 1.00 41.11 308 ALA A CA 1
ATOM 2395 C C . ALA A 1 308 ? 13.998 11.069 4.910 1.00 41.70 308 ALA A C 1
ATOM 2396 O O . ALA A 1 308 ? 14.905 10.599 4.236 1.00 41.33 308 ALA A O 1
ATOM 2398 N N . GLU A 1 309 ? 14.110 11.303 6.210 1.00 42.56 309 GLU A N 1
ATOM 2399 C CA . GLU A 1 309 ? 15.342 11.009 6.937 1.00 44.25 309 GLU A CA 1
ATOM 2400 C C . GLU A 1 309 ? 15.466 9.501 7.221 1.00 43.93 309 GLU A C 1
ATOM 2401 O O . GLU A 1 309 ? 16.554 8.933 7.081 1.00 43.98 309 GLU A O 1
ATOM 2407 N N . ILE A 1 310 ? 14.349 8.861 7.579 1.00 43.83 310 ILE A N 1
ATOM 2408 C CA . ILE A 1 310 ? 14.323 7.426 7.914 1.00 43.66 310 ILE A CA 1
ATOM 2409 C C . ILE A 1 310 ? 14.507 6.515 6.696 1.00 44.25 310 ILE A C 1
ATOM 2410 O O . ILE A 1 310 ? 15.318 5.586 6.729 1.00 43.97 310 ILE A O 1
ATOM 2415 N N . ILE A 1 311 ? 13.759 6.785 5.627 1.00 45.10 311 ILE A N 1
ATOM 2416 C CA . ILE A 1 311 ? 13.820 5.969 4.413 1.00 45.70 311 ILE A CA 1
ATOM 2417 C C . ILE A 1 311 ? 14.970 6.408 3.502 1.00 46.63 311 ILE A C 1
ATOM 2418 O O . ILE A 1 311 ? 14.976 7.532 2.991 1.00 46.50 311 ILE A O 1
ATOM 2423 N N . GLU A 1 312 ? 15.929 5.501 3.302 1.00 47.48 312 GLU A N 1
ATOM 2424 C CA . GLU A 1 312 ? 17.155 5.797 2.560 1.00 48.53 312 GLU A CA 1
ATOM 2425 C C . GLU A 1 312 ? 16.905 6.083 1.086 1.00 48.61 312 GLU A C 1
ATOM 2426 O O . GLU A 1 312 ? 17.276 7.149 0.595 1.00 48.59 312 GLU A O 1
ATOM 2432 N N . ASP A 1 313 ? 16.287 5.135 0.385 1.00 49.04 313 ASP A N 1
ATOM 2433 C CA . ASP A 1 313 ? 16.055 5.282 -1.051 1.00 49.63 313 ASP A CA 1
ATOM 2434 C C . ASP A 1 313 ? 14.982 6.343 -1.289 1.00 49.52 313 ASP A C 1
ATOM 2435 O O . ASP A 1 313 ? 13.849 6.192 -0.822 1.00 49.68 313 ASP A O 1
ATOM 2440 N N . PRO A 1 314 ? 15.341 7.429 -2.003 1.00 49.37 314 PRO A N 1
ATOM 2441 C CA . PRO A 1 314 ? 14.413 8.535 -2.279 1.00 49.10 314 PRO A CA 1
ATOM 2442 C C . PRO A 1 314 ? 13.227 8.158 -3.182 1.00 48.53 314 PRO A C 1
ATOM 2443 O O . PRO A 1 314 ? 12.239 8.899 -3.240 1.00 48.60 314 PRO A O 1
ATOM 2447 N N . GLU A 1 315 ? 13.327 7.035 -3.888 1.00 47.76 315 GLU A N 1
ATOM 2448 C CA . GLU A 1 315 ? 12.192 6.538 -4.662 1.00 47.39 315 GLU A CA 1
ATOM 2449 C C . GLU A 1 315 ? 11.208 5.798 -3.757 1.00 46.31 315 GLU A C 1
ATOM 2450 O O . GLU A 1 315 ? 9.996 5.948 -3.900 1.00 45.77 315 GLU A O 1
ATOM 2456 N N . THR A 1 316 ? 11.748 4.999 -2.837 1.00 45.53 316 THR A N 1
ATOM 2457 C CA . THR A 1 316 ? 10.959 4.362 -1.785 1.00 44.91 316 THR A CA 1
ATOM 2458 C C . THR A 1 316 ? 10.313 5.441 -0.899 1.00 44.66 316 THR A C 1
ATOM 2459 O O . THR A 1 316 ? 9.121 5.364 -0.603 1.00 44.61 316 THR A O 1
ATOM 2463 N N . ALA A 1 317 ? 11.098 6.454 -0.524 1.00 44.16 317 ALA A N 1
ATOM 2464 C CA . ALA A 1 317 ? 10.626 7.587 0.291 1.00 44.14 317 ALA A CA 1
ATOM 2465 C C . ALA A 1 317 ? 9.487 8.372 -0.359 1.00 44.06 317 ALA A C 1
ATOM 2466 O O . ALA A 1 317 ? 8.542 8.768 0.314 1.00 43.99 317 ALA A O 1
ATOM 2468 N N . ARG A 1 318 ? 9.582 8.588 -1.668 1.00 44.29 318 ARG A N 1
ATOM 2469 C CA . ARG A 1 318 ? 8.536 9.288 -2.415 1.00 44.54 318 ARG A CA 1
ATOM 2470 C C . ARG A 1 318 ? 7.187 8.558 -2.389 1.00 43.94 318 ARG A C 1
ATOM 2471 O O . ARG A 1 318 ? 6.151 9.207 -2.299 1.00 44.26 318 ARG A O 1
ATOM 2479 N N . LYS A 1 319 ? 7.209 7.225 -2.471 1.00 43.28 319 LYS A N 1
ATOM 2480 C CA . LYS A 1 319 ? 5.980 6.407 -2.455 1.00 42.57 319 LYS A CA 1
ATOM 2481 C C . LYS A 1 319 ? 5.283 6.383 -1.085 1.00 41.78 319 LYS A C 1
ATOM 2482 O O . LYS A 1 319 ? 4.059 6.257 -1.001 1.00 41.70 319 LYS A O 1
ATOM 2488 N N . LEU A 1 320 ? 6.071 6.471 -0.018 1.00 40.74 320 LEU A N 1
ATOM 2489 C CA . LEU A 1 320 ? 5.548 6.397 1.341 1.00 39.83 320 LEU A CA 1
ATOM 2490 C C . LEU A 1 320 ? 5.260 7.763 1.945 1.00 39.29 320 LEU A C 1
ATOM 2491 O O . LEU A 1 320 ? 4.806 7.849 3.087 1.00 38.83 320 LEU A O 1
ATOM 2496 N N . MET A 1 321 ? 5.514 8.823 1.182 1.00 38.84 321 MET A N 1
ATOM 2497 C CA . MET A 1 321 ? 5.449 10.186 1.707 1.00 38.77 321 MET A CA 1
ATOM 2498 C C . MET A 1 321 ? 3.997 10.611 1.938 1.00 38.72 321 MET A C 1
ATOM 2499 O O . MET A 1 321 ? 3.215 10.678 0.990 1.00 38.30 321 MET A O 1
ATOM 2504 N N . PRO A 1 322 ? 3.622 10.861 3.211 1.00 38.77 322 PRO A N 1
ATOM 2505 C CA . PRO A 1 322 ? 2.280 11.373 3.502 1.00 39.36 322 PRO A CA 1
ATOM 2506 C C . PRO A 1 322 ? 2.089 12.810 2.987 1.00 39.83 322 PRO A C 1
ATOM 2507 O O . PRO A 1 322 ? 3.034 13.604 2.998 1.00 40.23 322 PRO A O 1
ATOM 2511 N N . LYS A 1 323 ? 0.880 13.122 2.531 1.00 40.10 323 LYS A N 1
ATOM 2512 C CA . LYS A 1 323 ? 0.564 14.435 1.982 1.00 40.55 323 LYS A CA 1
ATOM 2513 C C . LYS A 1 323 ? -0.764 14.963 2.502 1.00 40.30 323 LYS A C 1
ATOM 2514 O O . LYS A 1 323 ? -1.613 14.195 2.957 1.00 39.74 323 LYS A O 1
ATOM 2520 N N . GLY A 1 324 ? -0.935 16.281 2.407 1.00 40.06 324 GLY A N 1
ATOM 2521 C CA . GLY A 1 324 ? -2.165 16.947 2.810 1.00 40.48 324 GLY A CA 1
ATOM 2522 C C . GLY A 1 324 ? -2.243 17.221 4.299 1.00 40.72 324 GLY A C 1
ATOM 2523 O O . GLY A 1 324 ? -1.224 17.185 5.008 1.00 40.67 324 GLY A O 1
ATOM 2524 N N . LEU A 1 325 ? -3.464 17.486 4.767 1.00 40.89 325 LEU A N 1
ATOM 2525 C CA . LEU A 1 325 ? -3.744 17.813 6.166 1.00 40.73 325 LEU A CA 1
ATOM 2526 C C . LEU A 1 325 ? -3.421 16.662 7.097 1.00 40.99 325 LEU A C 1
ATOM 2527 O O . LEU A 1 325 ? -3.581 15.490 6.741 1.00 40.98 325 LEU A O 1
ATOM 2532 N N . PHE A 1 326 ? -2.966 17.020 8.291 1.00 40.93 326 PHE A N 1
ATOM 2533 C CA . PHE A 1 326 ? -2.651 16.073 9.337 1.00 41.48 326 PHE A CA 1
ATOM 2534 C C . PHE A 1 326 ? -3.884 16.063 10.245 1.00 41.91 326 PHE A C 1
ATOM 2535 O O . PHE A 1 326 ? -4.082 16.971 11.061 1.00 41.73 326 PHE A O 1
ATOM 2543 N N . ALA A 1 327 ? -4.743 15.064 10.058 1.00 42.51 327 ALA A N 1
ATOM 2544 C CA . ALA A 1 327 ? -6.059 15.071 10.717 1.00 43.67 327 ALA A CA 1
ATOM 2545 C C . ALA A 1 327 ? -6.616 13.681 11.058 1.00 44.35 327 ALA A C 1
ATOM 2546 O O . ALA A 1 327 ? -5.976 12.660 10.787 1.00 44.62 327 ALA A O 1
ATOM 2548 N N . LYS A 1 328 ? -7.800 13.657 11.670 1.00 44.99 328 LYS A N 1
ATOM 2549 C CA . LYS A 1 328 ? -8.440 12.415 12.123 1.00 45.82 328 LYS A CA 1
ATOM 2550 C C . LYS A 1 328 ? -7.547 11.700 13.151 1.00 45.22 328 LYS A C 1
ATOM 2551 O O . LYS A 1 328 ? -6.581 12.298 13.629 1.00 45.59 328 LYS A O 1
ATOM 2557 N N . ARG A 1 329 ? -7.861 10.450 13.502 1.00 44.55 329 ARG A N 1
ATOM 2558 C CA . ARG A 1 329 ? -7.062 9.721 14.492 1.00 43.92 329 ARG A CA 1
ATOM 2559 C C . ARG A 1 329 ? -5.630 9.552 13.977 1.00 43.38 329 ARG A C 1
ATOM 2560 O O . ARG A 1 329 ? -5.418 8.946 12.929 1.00 43.62 329 ARG A O 1
ATOM 2568 N N . PRO A 1 330 ? -4.644 10.142 14.690 1.00 42.70 330 PRO A N 1
ATOM 2569 C CA . PRO A 1 330 ? -3.252 10.007 14.262 1.00 42.09 330 PRO A CA 1
ATOM 2570 C C . PRO A 1 330 ? -2.763 8.580 14.443 1.00 41.46 330 PRO A C 1
ATOM 2571 O O . PRO A 1 330 ? -3.100 7.910 15.433 1.00 41.41 330 PRO A O 1
ATOM 2575 N N . LEU A 1 331 ? -1.992 8.113 13.476 1.00 40.82 331 LEU A N 1
ATOM 2576 C CA . LEU A 1 331 ? -1.447 6.783 13.544 1.00 40.49 331 LEU A CA 1
ATOM 2577 C C . LEU A 1 331 ? -0.131 6.866 14.284 1.00 39.96 331 LEU A C 1
ATOM 2578 O O . LEU A 1 331 ? 0.567 7.876 14.220 1.00 39.69 331 LEU A O 1
ATOM 2583 N N . CYS A 1 332 ? 0.169 5.820 15.034 1.00 39.62 332 CYS A N 1
ATOM 2584 C CA . CYS A 1 332 ? 1.480 5.645 15.608 1.00 39.68 332 CYS A CA 1
ATOM 2585 C C . CYS A 1 332 ? 1.912 4.222 15.348 1.00 38.60 332 CYS A C 1
ATOM 2586 O O . CYS A 1 332 ? 1.076 3.339 15.122 1.00 37.49 332 CYS A O 1
ATOM 2589 N N . ASP A 1 333 ? 3.227 4.027 15.352 1.00 37.83 333 ASP A N 1
ATOM 2590 C CA . ASP A 1 333 ? 3.825 2.808 14.855 1.00 37.59 333 ASP A CA 1
ATOM 2591 C C . ASP A 1 333 ? 5.054 2.417 15.647 1.00 37.31 333 ASP A C 1
ATOM 2592 O O . ASP A 1 333 ? 5.646 3.240 16.362 1.00 36.83 333 ASP A O 1
ATOM 2597 N N . SER A 1 334 ? 5.434 1.154 15.499 1.00 37.18 334 SER A N 1
ATOM 2598 C CA . SER A 1 334 ? 6.616 0.618 16.130 1.00 37.82 334 SER A CA 1
ATOM 2599 C C . SER A 1 334 ? 7.743 0.399 15.116 1.00 37.94 334 SER A C 1
ATOM 2600 O O . SER A 1 334 ? 8.308 -0.687 15.051 1.00 38.95 334 SER A O 1
ATOM 2603 N N . GLY A 1 335 ? 8.052 1.412 14.313 1.00 37.69 335 GLY A N 1
ATOM 2604 C CA . GLY A 1 335 ? 9.133 1.316 13.317 1.00 37.29 335 GLY A CA 1
ATOM 2605 C C . GLY A 1 335 ? 8.648 1.011 11.908 1.00 37.28 335 GLY A C 1
ATOM 2606 O O . GLY A 1 335 ? 9.276 0.237 11.171 1.00 37.48 335 GLY A O 1
ATOM 2607 N N . TYR A 1 336 ? 7.530 1.620 11.522 1.00 37.12 336 TYR A N 1
ATOM 2608 C CA . TYR A 1 336 ? 6.924 1.353 10.214 1.00 37.10 336 TYR A CA 1
ATOM 2609 C C . TYR A 1 336 ? 7.757 1.863 9.016 1.00 37.86 336 TYR A C 1
ATOM 2610 O O . TYR A 1 336 ? 7.900 1.163 8.010 1.00 37.98 336 TYR A O 1
ATOM 2619 N N . TYR A 1 337 ? 8.298 3.073 9.126 1.00 38.63 337 TYR A N 1
ATOM 2620 C CA . TYR A 1 337 ? 9.054 3.673 8.021 1.00 39.58 337 TYR A CA 1
ATOM 2621 C C . TYR A 1 337 ? 10.384 2.964 7.801 1.00 39.34 337 TYR A C 1
ATOM 2622 O O . TYR A 1 337 ? 10.812 2.805 6.667 1.00 39.96 337 TYR A O 1
ATOM 2631 N N . GLU A 1 338 ? 11.003 2.527 8.895 1.00 39.61 338 GLU A N 1
ATOM 2632 C CA . GLU A 1 338 ? 12.287 1.813 8.897 1.00 39.81 338 GLU A CA 1
ATOM 2633 C C . GLU A 1 338 ? 12.238 0.526 8.088 1.00 39.35 338 GLU A C 1
ATOM 2634 O O . GLU A 1 338 ? 13.260 0.060 7.570 1.00 38.95 338 GLU A O 1
ATOM 2640 N N . VAL A 1 339 ? 11.040 -0.041 7.997 1.00 38.77 339 VAL A N 1
ATOM 2641 C CA . VAL A 1 339 ? 10.835 -1.363 7.421 1.00 38.80 339 VAL A CA 1
ATOM 2642 C C . VAL A 1 339 ? 11.221 -1.411 5.947 1.00 38.47 339 VAL A C 1
ATOM 2643 O O . VAL A 1 339 ? 11.723 -2.426 5.462 1.00 38.73 339 VAL A O 1
ATOM 2647 N N . TYR A 1 340 ? 11.019 -0.291 5.263 1.00 38.14 340 TYR A N 1
ATOM 2648 C CA . TYR A 1 340 ? 11.245 -0.192 3.832 1.00 37.79 340 TYR A CA 1
ATOM 2649 C C . TYR A 1 340 ? 12.732 -0.116 3.459 1.00 37.98 340 TYR A C 1
ATOM 2650 O O . TYR A 1 340 ? 13.086 -0.208 2.281 1.00 37.97 340 TYR A O 1
ATOM 2659 N N . ASN A 1 341 ? 13.585 0.036 4.470 1.00 38.06 341 ASN A N 1
ATOM 2660 C CA . ASN A 1 341 ? 15.039 -0.044 4.297 1.00 38.69 341 ASN A CA 1
ATOM 2661 C C . ASN A 1 341 ? 15.539 -1.486 4.302 1.00 39.19 341 ASN A C 1
ATOM 2662 O O . ASN A 1 341 ? 16.730 -1.734 4.104 1.00 39.30 341 ASN A O 1
ATOM 2667 N N . ARG A 1 342 ? 14.634 -2.432 4.556 1.00 39.82 342 ARG A N 1
ATOM 2668 C CA . ARG A 1 342 ? 14.987 -3.852 4.522 1.00 40.57 342 ARG A CA 1
ATOM 2669 C C . ARG A 1 342 ? 15.078 -4.308 3.076 1.00 40.37 342 ARG A C 1
ATOM 2670 O O . ARG A 1 342 ? 14.185 -4.010 2.273 1.00 40.14 342 ARG A O 1
ATOM 2678 N N . PRO A 1 343 ? 16.173 -5.018 2.731 1.00 40.62 343 PRO A N 1
ATOM 2679 C CA . PRO A 1 343 ? 16.368 -5.517 1.371 1.00 40.82 343 PRO A CA 1
ATOM 2680 C C . PRO A 1 343 ? 15.196 -6.364 0.867 1.00 40.95 343 PRO A C 1
ATOM 2681 O O . PRO A 1 343 ? 14.879 -6.326 -0.318 1.00 40.96 343 PRO A O 1
ATOM 2685 N N . ASN A 1 344 ? 14.552 -7.102 1.769 1.00 41.16 344 ASN A N 1
ATOM 2686 C CA . ASN A 1 344 ? 13.448 -7.996 1.407 1.00 41.17 344 ASN A CA 1
ATOM 2687 C C . ASN A 1 344 ? 12.049 -7.365 1.561 1.00 40.64 344 ASN A C 1
ATOM 2688 O O . ASN A 1 344 ? 11.061 -8.065 1.794 1.00 40.44 344 ASN A O 1
ATOM 2693 N N . VAL A 1 345 ? 11.978 -6.044 1.427 1.00 40.10 345 VAL A N 1
ATOM 2694 C CA . VAL A 1 345 ? 10.701 -5.330 1.466 1.00 39.63 345 VAL A CA 1
ATOM 2695 C C . VAL A 1 345 ? 10.565 -4.435 0.245 1.00 39.36 345 VAL A C 1
ATOM 2696 O O . VAL A 1 345 ? 11.424 -3.599 0.000 1.00 39.24 345 VAL A O 1
ATOM 2700 N N . GLU A 1 346 ? 9.495 -4.610 -0.525 1.00 39.40 346 GLU A N 1
ATOM 2701 C CA . GLU A 1 346 ? 9.214 -3.682 -1.623 1.00 39.77 346 GLU A CA 1
ATOM 2702 C C . GLU A 1 346 ? 7.862 -2.989 -1.493 1.00 38.90 346 GLU A C 1
ATOM 2703 O O . GLU A 1 346 ? 6.854 -3.605 -1.124 1.00 38.99 346 GLU A O 1
ATOM 2709 N N . ALA A 1 347 ? 7.854 -1.694 -1.782 1.00 38.24 347 ALA A N 1
ATOM 2710 C CA . ALA A 1 347 ? 6.614 -0.932 -1.830 1.00 37.30 347 ALA A CA 1
ATOM 2711 C C . ALA A 1 347 ? 6.188 -0.780 -3.270 1.00 36.75 347 ALA A C 1
ATOM 2712 O O . ALA A 1 347 ? 7.009 -0.536 -4.149 1.00 36.18 347 ALA A O 1
ATOM 2714 N N . VAL A 1 348 ? 4.892 -0.938 -3.498 1.00 35.99 348 VAL A N 1
ATOM 2715 C CA . VAL A 1 348 ? 4.306 -0.781 -4.809 1.00 35.63 348 VAL A CA 1
ATOM 2716 C C . VAL A 1 348 ? 3.247 0.297 -4.649 1.00 35.44 348 VAL A C 1
ATOM 2717 O O . VAL A 1 348 ? 2.309 0.133 -3.865 1.00 35.30 348 VAL A O 1
ATOM 2721 N N . ALA A 1 349 ? 3.426 1.410 -5.357 1.00 35.15 349 ALA A N 1
ATOM 2722 C CA . ALA A 1 349 ? 2.483 2.525 -5.300 1.00 35.41 349 ALA A CA 1
ATOM 2723 C C . ALA A 1 349 ? 1.385 2.329 -6.334 1.00 35.64 349 ALA A C 1
ATOM 2724 O O . ALA A 1 349 ? 1.560 2.646 -7.514 1.00 35.32 349 ALA A O 1
ATOM 2726 N N . ILE A 1 350 ? 0.247 1.804 -5.888 1.00 36.18 350 ILE A N 1
ATOM 2727 C CA . ILE A 1 350 ? -0.759 1.311 -6.832 1.00 37.02 350 ILE A CA 1
ATOM 2728 C C . ILE A 1 350 ? -1.545 2.403 -7.552 1.00 37.63 350 ILE A C 1
ATOM 2729 O O . ILE A 1 350 ? -2.177 2.118 -8.563 1.00 37.75 350 ILE A O 1
ATOM 2734 N N . LYS A 1 351 ? -1.494 3.641 -7.053 1.00 38.38 351 LYS A N 1
ATOM 2735 C CA . LYS A 1 351 ? -2.067 4.777 -7.792 1.00 39.16 351 LYS A CA 1
ATOM 2736 C C . LYS A 1 351 ? -1.413 4.960 -9.163 1.00 39.18 351 LYS A C 1
ATOM 2737 O O . LYS A 1 351 ? -2.076 5.300 -10.149 1.00 39.50 351 LYS A O 1
ATOM 2743 N N . GLU A 1 352 ? -0.112 4.710 -9.224 1.00 39.13 352 GLU A N 1
ATOM 2744 C CA . GLU A 1 352 ? 0.645 4.903 -10.451 1.00 39.22 352 GLU A CA 1
ATOM 2745 C C . GLU A 1 352 ? 0.992 3.583 -11.136 1.00 38.75 352 GLU A C 1
ATOM 2746 O O . GLU A 1 352 ? 1.350 3.566 -12.315 1.00 38.69 352 GLU A O 1
ATOM 2752 N N . ASN A 1 353 ? 0.879 2.486 -10.386 1.00 38.27 353 ASN A N 1
ATOM 2753 C CA . ASN A 1 353 ? 1.134 1.140 -10.896 1.00 37.71 353 ASN A CA 1
ATOM 2754 C C . ASN A 1 353 ? 0.055 0.202 -10.359 1.00 36.81 353 ASN A C 1
ATOM 2755 O O . ASN A 1 353 ? 0.335 -0.624 -9.485 1.00 37.05 353 ASN A O 1
ATOM 2760 N N . PRO A 1 354 ? -1.194 0.344 -10.868 1.00 35.72 354 PRO A N 1
ATOM 2761 C CA . PRO A 1 354 ? -2.340 -0.391 -10.332 1.00 34.48 354 PRO A CA 1
ATOM 2762 C C . PRO A 1 354 ? -2.185 -1.893 -10.481 1.00 33.68 354 PRO A C 1
ATOM 2763 O O . PRO A 1 354 ? -1.435 -2.365 -11.344 1.00 32.90 354 PRO A O 1
ATOM 2767 N N . ILE A 1 355 ? -2.877 -2.626 -9.615 1.00 32.58 355 ILE A N 1
ATOM 2768 C CA . ILE A 1 355 ? -2.994 -4.067 -9.740 1.00 31.67 355 ILE A CA 1
ATOM 2769 C C . ILE A 1 355 ? -3.862 -4.356 -10.953 1.00 32.11 355 ILE A C 1
ATOM 2770 O O . ILE A 1 355 ? -4.958 -3.806 -11.079 1.00 32.47 355 ILE A O 1
ATOM 2775 N N . ARG A 1 356 ? -3.338 -5.184 -11.854 1.00 31.85 356 ARG A N 1
ATOM 2776 C CA . ARG A 1 356 ? -4.051 -5.620 -13.046 1.00 32.33 356 ARG A CA 1
ATOM 2777 C C . ARG A 1 356 ? -4.873 -6.876 -12.725 1.00 32.62 356 ARG A C 1
ATOM 2778 O O . ARG A 1 356 ? -6.075 -6.939 -13.027 1.00 32.23 356 ARG A O 1
ATOM 2786 N N . GLU A 1 357 ? -4.226 -7.868 -12.111 1.00 32.31 357 GLU A N 1
ATOM 2787 C CA . GLU A 1 357 ? -4.916 -9.098 -11.714 1.00 32.76 357 GLU A CA 1
ATOM 2788 C C . GLU A 1 357 ? -4.105 -9.888 -10.706 1.00 31.95 357 GLU A C 1
ATOM 2789 O O . GLU A 1 357 ? -2.912 -9.650 -10.535 1.00 31.62 357 GLU A O 1
ATOM 2795 N N . VAL A 1 358 ? -4.761 -10.826 -10.034 1.00 31.58 358 VAL A N 1
ATOM 2796 C CA . VAL A 1 358 ? -4.019 -11.828 -9.288 1.00 30.83 358 VAL A CA 1
ATOM 2797 C C . VAL A 1 358 ? -4.123 -13.155 -10.018 1.00 30.38 358 VAL A C 1
ATOM 2798 O O . VAL A 1 358 ? -5.141 -13.464 -10.646 1.00 29.64 358 VAL A O 1
ATOM 2802 N N . THR A 1 359 ? -3.032 -13.911 -9.971 1.00 29.86 359 THR A N 1
ATOM 2803 C CA . THR A 1 359 ? -2.954 -15.186 -10.639 1.00 29.95 359 THR A CA 1
ATOM 2804 C C . THR A 1 359 ? -2.666 -16.244 -9.577 1.00 29.95 359 THR A C 1
ATOM 2805 O O . THR A 1 359 ? -2.643 -15.931 -8.387 1.00 29.51 359 THR A O 1
ATOM 2809 N N . ALA A 1 360 ? -2.457 -17.492 -10.008 1.00 30.08 360 ALA A N 1
ATOM 2810 C CA . ALA A 1 360 ? -2.073 -18.594 -9.107 1.00 30.05 360 ALA A CA 1
ATOM 2811 C C . ALA A 1 360 ? -0.878 -18.256 -8.240 1.00 30.15 360 ALA A C 1
ATOM 2812 O O . ALA A 1 360 ? -0.823 -18.653 -7.072 1.00 30.63 360 ALA A O 1
ATOM 2814 N N . LYS A 1 361 ? 0.060 -17.501 -8.810 1.00 30.22 361 LYS A N 1
ATOM 2815 C CA . LYS A 1 361 ? 1.398 -17.337 -8.247 1.00 30.63 361 LYS A CA 1
ATOM 2816 C C . LYS A 1 361 ? 1.597 -16.028 -7.504 1.00 30.38 361 LYS A C 1
ATOM 2817 O O . LYS A 1 361 ? 2.583 -15.865 -6.793 1.00 30.45 361 LYS A O 1
ATOM 2823 N N . GLY A 1 362 ? 0.668 -15.093 -7.673 1.00 30.16 362 GLY A N 1
ATOM 2824 C CA . GLY A 1 362 ? 0.814 -13.774 -7.067 1.00 30.06 362 GLY A CA 1
ATOM 2825 C C . GLY A 1 362 ? -0.033 -12.690 -7.707 1.00 29.88 362 GLY A C 1
ATOM 2826 O O . GLY A 1 362 ? -1.171 -12.941 -8.116 1.00 29.22 362 GLY A O 1
ATOM 2827 N N . VAL A 1 363 ? 0.532 -11.483 -7.755 1.00 29.93 363 VAL A N 1
ATOM 2828 C CA . VAL A 1 363 ? -0.144 -10.270 -8.226 1.00 30.21 363 VAL A CA 1
ATOM 2829 C C . VAL A 1 363 ? 0.584 -9.709 -9.448 1.00 30.37 363 VAL A C 1
ATOM 2830 O O . VAL A 1 363 ? 1.796 -9.531 -9.419 1.00 30.85 363 VAL A O 1
ATOM 2834 N N . VAL A 1 364 ? -0.148 -9.462 -10.527 1.00 30.17 364 VAL A N 1
ATOM 2835 C CA . VAL A 1 364 ? 0.419 -8.768 -11.682 1.00 30.06 364 VAL A CA 1
ATOM 2836 C C . VAL A 1 364 ? -0.051 -7.310 -11.671 1.00 30.75 364 VAL A C 1
ATOM 2837 O O . VAL A 1 364 ? -1.258 -7.034 -11.598 1.00 30.24 364 VAL A O 1
ATOM 2841 N N . THR A 1 365 ? 0.914 -6.390 -11.714 1.00 31.12 365 THR A N 1
ATOM 2842 C CA . THR A 1 365 ? 0.629 -4.960 -11.819 1.00 31.90 365 THR A CA 1
ATOM 2843 C C . THR A 1 365 ? 0.547 -4.560 -13.288 1.00 32.54 365 THR A C 1
ATOM 2844 O O . THR A 1 365 ? 0.874 -5.365 -14.169 1.00 32.65 365 THR A O 1
ATOM 2848 N N . GLU A 1 366 ? 0.099 -3.337 -13.566 1.00 33.11 366 GLU A N 1
ATOM 2849 C CA . GLU A 1 366 ? -0.091 -2.890 -14.955 1.00 33.62 366 GLU A CA 1
ATOM 2850 C C . GLU A 1 366 ? 1.211 -2.810 -15.752 1.00 33.41 366 GLU A C 1
ATOM 2851 O O . GLU A 1 366 ? 1.178 -2.815 -16.980 1.00 33.26 366 GLU A O 1
ATOM 2857 N N . ASP A 1 367 ? 2.345 -2.715 -15.054 1.00 33.48 367 ASP A N 1
ATOM 2858 C CA . ASP A 1 367 ? 3.664 -2.776 -15.689 1.00 33.66 367 ASP A CA 1
ATOM 2859 C C . ASP A 1 367 ? 3.924 -4.177 -16.254 1.00 33.68 367 ASP A C 1
ATOM 2860 O O . ASP A 1 367 ? 4.839 -4.383 -17.050 1.00 33.96 367 ASP A O 1
ATOM 2865 N N . GLY A 1 368 ? 3.085 -5.128 -15.849 1.00 33.34 368 GLY A N 1
ATOM 2866 C CA . GLY A 1 368 ? 3.164 -6.491 -16.345 1.00 33.13 368 GLY A CA 1
ATOM 2867 C C . GLY A 1 368 ? 4.123 -7.334 -15.536 1.00 32.67 368 GLY A C 1
ATOM 2868 O O . GLY A 1 368 ? 4.502 -8.412 -15.966 1.00 32.56 368 GLY A O 1
ATOM 2869 N N . VAL A 1 369 ? 4.526 -6.855 -14.363 1.00 32.55 369 VAL A N 1
ATOM 2870 C CA . VAL A 1 369 ? 5.406 -7.674 -13.530 1.00 32.30 369 VAL A CA 1
ATOM 2871 C C . VAL A 1 369 ? 4.637 -8.481 -12.487 1.00 31.62 369 VAL A C 1
ATOM 2872 O O . VAL A 1 369 ? 3.771 -7.955 -11.774 1.00 31.42 369 VAL A O 1
ATOM 2876 N N . LEU A 1 370 ? 4.951 -9.775 -12.443 1.00 31.04 370 LEU A N 1
ATOM 2877 C CA . LEU A 1 370 ? 4.399 -10.694 -11.460 1.00 30.63 370 LEU A CA 1
ATOM 2878 C C . LEU A 1 370 ? 5.152 -10.503 -10.152 1.00 29.89 370 LEU A C 1
ATOM 2879 O O . LEU A 1 370 ? 6.372 -10.658 -10.098 1.00 28.83 370 LEU A O 1
ATOM 2884 N N . HIS A 1 371 ? 4.416 -10.154 -9.105 1.00 30.16 371 HIS A N 1
ATOM 2885 C CA . HIS A 1 371 ? 4.942 -10.160 -7.755 1.00 30.48 371 HIS A CA 1
ATOM 2886 C C . HIS A 1 371 ? 4.524 -11.516 -7.194 1.00 31.10 371 HIS A C 1
ATOM 2887 O O . HIS A 1 371 ? 3.354 -11.748 -6.919 1.00 30.73 371 HIS A O 1
ATOM 2894 N N . GLU A 1 372 ? 5.485 -12.430 -7.098 1.00 32.17 372 GLU A N 1
ATOM 2895 C CA . GLU A 1 372 ? 5.215 -13.805 -6.681 1.00 33.61 372 GLU A CA 1
ATOM 2896 C C . GLU A 1 372 ? 5.032 -13.856 -5.174 1.00 33.57 372 GLU A C 1
ATOM 2897 O O . GLU A 1 372 ? 5.917 -13.443 -4.428 1.00 33.79 372 GLU A O 1
ATOM 2903 N N . LEU A 1 373 ? 3.874 -14.346 -4.738 1.00 33.85 373 LEU A N 1
ATOM 2904 C CA . LEU A 1 373 ? 3.518 -14.391 -3.319 1.00 34.74 373 LEU A CA 1
ATOM 2905 C C . LEU A 1 373 ? 2.974 -15.761 -2.915 1.00 35.25 373 LEU A C 1
ATOM 2906 O O . LEU A 1 373 ? 2.364 -16.468 -3.720 1.00 35.39 373 LEU A O 1
ATOM 2911 N N . ASP A 1 374 ? 3.201 -16.133 -1.662 1.00 35.86 374 ASP A N 1
ATOM 2912 C CA . ASP A 1 374 ? 2.606 -17.350 -1.107 1.00 36.45 374 ASP A CA 1
ATOM 2913 C C . ASP A 1 374 ? 1.355 -16.948 -0.350 1.00 36.40 374 ASP A C 1
ATOM 2914 O O . ASP A 1 374 ? 0.456 -17.781 -0.142 1.00 36.04 374 ASP A O 1
ATOM 2919 N N . VAL A 1 375 ? 1.326 -15.676 0.091 1.00 35.42 375 VAL A N 1
ATOM 2920 C CA . VAL A 1 375 ? 0.300 -15.181 1.017 1.00 34.66 375 VAL A CA 1
ATOM 2921 C C . VAL A 1 375 ? -0.101 -13.743 0.706 1.00 34.28 375 VAL A C 1
ATOM 2922 O O . VAL A 1 375 ? 0.740 -12.874 0.474 1.00 33.25 375 VAL A O 1
ATOM 2926 N N . LEU A 1 376 ? -1.406 -13.512 0.711 1.00 34.05 376 LEU A N 1
ATOM 2927 C CA . LEU A 1 376 ? -1.951 -12.193 0.481 1.00 34.33 376 LEU A CA 1
ATOM 2928 C C . LEU A 1 376 ? -2.768 -11.761 1.705 1.00 33.72 376 LEU A C 1
ATOM 2929 O O . LEU A 1 376 ? -3.784 -12.380 2.042 1.00 33.17 376 LEU A O 1
ATOM 2934 N N . VAL A 1 377 ? -2.283 -10.723 2.386 1.00 33.33 377 VAL A N 1
ATOM 2935 C CA . VAL A 1 377 ? -2.987 -10.136 3.533 1.00 33.21 377 VAL A CA 1
ATOM 2936 C C . VAL A 1 377 ? -3.745 -8.873 3.131 1.00 33.29 377 VAL A C 1
ATOM 2937 O O . VAL A 1 377 ? -3.180 -7.966 2.526 1.00 33.32 377 VAL A O 1
ATOM 2941 N N . PHE A 1 378 ? -5.030 -8.830 3.462 1.00 33.88 378 PHE A N 1
ATOM 2942 C CA . PHE A 1 378 ? -5.860 -7.639 3.261 1.00 34.79 378 PHE A CA 1
ATOM 2943 C C . PHE A 1 378 ? -6.060 -6.922 4.575 1.00 34.46 378 PHE A C 1
ATOM 2944 O O . PHE A 1 378 ? -6.714 -7.417 5.482 1.00 34.31 378 PHE A O 1
ATOM 2952 N N . ALA A 1 379 ? -5.440 -5.759 4.673 1.00 34.29 379 ALA A N 1
ATOM 2953 C CA . ALA A 1 379 ? -5.595 -4.890 5.810 1.00 34.39 379 ALA A CA 1
ATOM 2954 C C . ALA A 1 379 ? -6.427 -3.721 5.292 1.00 34.46 379 ALA A C 1
ATOM 2955 O O . ALA A 1 379 ? -6.103 -2.553 5.464 1.00 33.96 379 ALA A O 1
ATOM 2957 N N . THR A 1 380 ? -7.533 -4.082 4.652 1.00 35.65 380 THR A N 1
ATOM 2958 C CA . THR A 1 380 ? -8.331 -3.138 3.873 1.00 36.40 380 THR A CA 1
ATOM 2959 C C . THR A 1 380 ? -9.564 -2.650 4.638 1.00 37.46 380 THR A C 1
ATOM 2960 O O . THR A 1 380 ? -10.467 -2.032 4.065 1.00 37.48 380 THR A O 1
ATOM 2964 N N . GLY A 1 381 ? -9.580 -2.927 5.941 1.00 38.90 381 GLY A N 1
ATOM 2965 C CA . GLY A 1 381 ? -10.638 -2.466 6.834 1.00 40.81 381 GLY A CA 1
ATOM 2966 C C . GLY A 1 381 ? -12.012 -3.010 6.483 1.00 42.18 381 GLY A C 1
ATOM 2967 O O . GLY A 1 381 ? -12.136 -4.096 5.924 1.00 41.69 381 GLY A O 1
ATOM 2968 N N . PHE A 1 382 ? -13.031 -2.217 6.806 1.00 44.07 382 PHE A N 1
ATOM 2969 C CA . PHE A 1 382 ? -14.434 -2.609 6.712 1.00 45.83 382 PHE A CA 1
ATOM 2970 C C . PHE A 1 382 ? -15.218 -1.584 5.904 1.00 47.17 382 PHE A C 1
ATOM 2971 O O . PHE A 1 382 ? -14.713 -0.499 5.596 1.00 47.24 382 PHE A O 1
ATOM 2979 N N . ASP A 1 383 ? -16.458 -1.929 5.571 1.00 48.95 383 ASP A N 1
ATOM 2980 C CA . ASP A 1 383 ? -17.338 -1.022 4.845 1.00 50.79 383 ASP A CA 1
ATOM 2981 C C . ASP A 1 383 ? -18.459 -0.494 5.732 1.00 51.41 383 ASP A C 1
ATOM 2982 O O . ASP A 1 383 ? -19.373 -1.240 6.111 1.00 51.69 383 ASP A O 1
ATOM 2987 N N . ALA A 1 384 ? -18.368 0.802 6.033 1.00 51.89 384 ALA A N 1
ATOM 2988 C CA . ALA A 1 384 ? -19.332 1.554 6.848 1.00 52.25 384 ALA A CA 1
ATOM 2989 C C . ALA A 1 384 ? -18.883 1.639 8.303 1.00 52.48 384 ALA A C 1
ATOM 2990 O O . ALA A 1 384 ? -17.792 1.176 8.656 1.00 53.20 384 ALA A O 1
ATOM 2992 N N . VAL A 1 385 ? -19.702 2.280 9.128 1.00 52.19 385 VAL A N 1
ATOM 2993 C CA . VAL A 1 385 ? -19.440 2.403 10.560 1.00 51.75 385 VAL A CA 1
ATOM 2994 C C . VAL A 1 385 ? -20.759 2.208 11.307 1.00 51.05 385 VAL A C 1
ATOM 2995 O O . VAL A 1 385 ? -20.794 1.670 12.412 1.00 51.44 385 VAL A O 1
ATOM 2999 N N . ASP A 1 386 ? -21.837 2.659 10.668 1.00 50.03 386 ASP A N 1
ATOM 3000 C CA . ASP A 1 386 ? -23.228 2.398 11.057 1.00 48.40 386 ASP A CA 1
ATOM 3001 C C . ASP A 1 386 ? -23.653 1.049 10.489 1.00 46.66 386 ASP A C 1
ATOM 3002 O O . ASP A 1 386 ? -24.811 0.645 10.617 1.00 46.45 386 ASP A O 1
ATOM 3007 N N . GLY A 1 387 ? -22.708 0.370 9.843 1.00 44.32 387 GLY A N 1
ATOM 3008 C CA . GLY A 1 387 ? -22.941 -0.929 9.234 1.00 41.75 387 GLY A CA 1
ATOM 3009 C C . GLY A 1 387 ? -23.661 -1.914 10.138 1.00 40.18 387 GLY A C 1
ATOM 3010 O O . GLY A 1 387 ? -24.531 -2.652 9.671 1.00 39.32 387 GLY A O 1
ATOM 3011 N N . ASN A 1 388 ? -23.310 -1.917 11.429 1.00 38.33 388 ASN A N 1
ATOM 3012 C CA . ASN A 1 388 ? -23.900 -2.870 12.373 1.00 37.14 388 ASN A CA 1
ATOM 3013 C C . ASN A 1 388 ? -25.353 -2.578 12.764 1.00 36.40 388 ASN A C 1
ATOM 3014 O O . ASN A 1 388 ? -26.097 -3.479 13.125 1.00 36.57 388 ASN A O 1
ATOM 3019 N N . TYR A 1 389 ? -25.758 -1.321 12.665 1.00 35.76 389 TYR A N 1
ATOM 3020 C CA . TYR A 1 389 ? -27.168 -0.970 12.782 1.00 35.47 389 TYR A CA 1
ATOM 3021 C C . TYR A 1 389 ? -27.942 -1.343 11.519 1.00 35.62 389 TYR A C 1
ATOM 3022 O O . TYR A 1 389 ? -29.064 -1.850 11.592 1.00 35.07 389 TYR A O 1
ATOM 3031 N N . ARG A 1 390 ? -27.311 -1.113 10.374 1.00 35.96 390 ARG A N 1
ATOM 3032 C CA . ARG A 1 390 ? -27.985 -1.143 9.074 1.00 36.91 390 ARG A CA 1
ATOM 3033 C C . ARG A 1 390 ? -28.284 -2.544 8.534 1.00 37.46 390 ARG A C 1
ATOM 3034 O O . ARG A 1 390 ? -29.053 -2.690 7.588 1.00 37.85 390 ARG A O 1
ATOM 3042 N N . ARG A 1 391 ? -27.670 -3.564 9.123 1.00 38.33 391 ARG A N 1
ATOM 3043 C CA . ARG A 1 391 ? -27.872 -4.942 8.680 1.00 39.14 391 ARG A CA 1
ATOM 3044 C C . ARG A 1 391 ? -28.792 -5.767 9.598 1.00 38.63 391 ARG A C 1
ATOM 3045 O O . ARG A 1 391 ? -29.181 -6.869 9.242 1.00 39.85 391 ARG A O 1
ATOM 3053 N N . ILE A 1 392 ? -29.116 -5.238 10.769 1.00 38.19 392 ILE A N 1
ATOM 3054 C CA . ILE A 1 392 ? -30.166 -5.781 11.649 1.00 37.41 392 ILE A CA 1
ATOM 3055 C C . ILE A 1 392 ? -31.480 -5.147 11.198 1.00 36.60 392 ILE A C 1
ATOM 3056 O O . ILE A 1 392 ? -31.511 -3.955 10.877 1.00 37.11 392 ILE A O 1
ATOM 3061 N N . GLU A 1 393 ? -32.567 -5.910 11.174 1.00 35.29 393 GLU A N 1
ATOM 3062 C CA . GLU A 1 393 ? -33.869 -5.294 10.983 1.00 34.46 393 GLU A CA 1
ATOM 3063 C C . GLU A 1 393 ? -34.284 -4.619 12.297 1.00 33.30 393 GLU A C 1
ATOM 3064 O O . GLU A 1 393 ? -34.770 -5.277 13.201 1.00 33.64 393 GLU A O 1
ATOM 3070 N N . ILE A 1 394 ? -34.070 -3.313 12.406 1.00 31.75 394 ILE A N 1
ATOM 3071 C CA . ILE A 1 394 ? -34.472 -2.580 13.596 1.00 30.70 394 ILE A CA 1
ATOM 3072 C C . ILE A 1 394 ? -35.641 -1.677 13.240 1.00 30.64 394 ILE A C 1
ATOM 3073 O O . ILE A 1 394 ? -35.563 -0.892 12.298 1.00 30.12 394 ILE A O 1
ATOM 3078 N N . ARG A 1 395 ? -36.726 -1.798 14.001 1.00 30.38 395 ARG A N 1
ATOM 3079 C CA . ARG A 1 395 ? -37.951 -1.066 13.715 1.00 30.55 395 ARG A CA 1
ATOM 3080 C C . ARG A 1 395 ? -38.470 -0.356 14.950 1.00 30.31 395 ARG A C 1
ATOM 3081 O O . ARG A 1 395 ? -38.734 -0.984 15.970 1.00 30.37 395 ARG A O 1
ATOM 3089 N N . GLY A 1 396 ? -38.587 0.961 14.860 1.00 30.47 396 GLY A N 1
ATOM 3090 C CA . GLY A 1 396 ? -39.065 1.764 15.971 1.00 31.13 396 GLY A CA 1
ATOM 3091 C C . GLY A 1 396 ? -40.565 1.946 15.917 1.00 31.94 396 GLY A C 1
ATOM 3092 O O . GLY A 1 396 ? -41.288 1.076 15.426 1.00 30.59 396 GLY A O 1
ATOM 3093 N N . ARG A 1 397 ? -41.017 3.103 16.401 1.00 33.35 397 ARG A N 1
ATOM 3094 C CA . ARG A 1 397 ? -42.439 3.449 16.453 1.00 34.85 397 ARG A CA 1
ATOM 3095 C C . ARG A 1 397 ? -43.064 3.476 15.075 1.00 35.03 397 ARG A C 1
ATOM 3096 O O . ARG A 1 397 ? -42.475 4.015 14.124 1.00 35.23 397 ARG A O 1
ATOM 3104 N N . ASP A 1 398 ? -44.263 2.899 14.980 1.00 35.85 398 ASP A N 1
ATOM 3105 C CA . ASP A 1 398 ? -45.030 2.803 13.722 1.00 36.34 398 ASP A CA 1
ATOM 3106 C C . ASP A 1 398 ? -44.344 1.938 12.661 1.00 35.66 398 ASP A C 1
ATOM 3107 O O . ASP A 1 398 ? -44.610 2.081 11.460 1.00 35.62 398 ASP A O 1
ATOM 3112 N N . GLY A 1 399 ? -43.466 1.045 13.105 1.00 34.78 399 GLY A N 1
ATOM 3113 C CA . GLY A 1 399 ? -42.669 0.229 12.194 1.00 34.19 399 GLY A CA 1
ATOM 3114 C C . GLY A 1 399 ? -41.619 0.991 11.388 1.00 34.09 399 GLY A C 1
ATOM 3115 O O . GLY A 1 399 ? -41.177 0.504 10.356 1.00 33.69 399 GLY A O 1
ATOM 3116 N N . LEU A 1 400 ? -41.202 2.175 11.852 1.00 33.69 400 LEU A N 1
ATOM 3117 C CA . LEU A 1 400 ? -40.167 2.941 11.146 1.00 33.12 400 LEU A CA 1
ATOM 3118 C C . LEU A 1 400 ? -38.817 2.222 11.184 1.00 32.84 400 LEU A C 1
ATOM 3119 O O . LEU A 1 400 ? -38.252 2.019 12.257 1.00 32.76 400 LEU A O 1
ATOM 3124 N N . HIS A 1 401 ? -38.319 1.829 10.009 1.00 32.77 401 HIS A N 1
ATOM 3125 C CA . HIS A 1 401 ? -37.022 1.167 9.891 1.00 32.76 401 HIS A CA 1
ATOM 3126 C C . HIS A 1 401 ? -35.881 2.155 10.111 1.00 32.61 401 HIS A C 1
ATOM 3127 O O . HIS A 1 401 ? -35.944 3.310 9.683 1.00 32.46 401 HIS A O 1
ATOM 3134 N N . ILE A 1 402 ? -34.835 1.669 10.765 1.00 32.36 402 ILE A N 1
ATOM 3135 C CA . ILE A 1 402 ? -33.635 2.435 11.059 1.00 32.80 402 ILE A CA 1
ATOM 3136 C C . ILE A 1 402 ? -32.978 3.042 9.802 1.00 32.91 402 ILE A C 1
ATOM 3137 O O . ILE A 1 402 ? -32.452 4.156 9.842 1.00 32.67 402 ILE A O 1
ATOM 3142 N N . ASN A 1 403 ? -33.043 2.319 8.690 1.00 33.31 403 ASN A N 1
ATOM 3143 C CA . ASN A 1 403 ? -32.513 2.793 7.418 1.00 34.06 403 ASN A CA 1
ATOM 3144 C C . ASN A 1 403 ? -33.340 3.913 6.792 1.00 34.23 403 ASN A C 1
ATOM 3145 O O . ASN A 1 403 ? -32.804 4.775 6.107 1.00 34.45 403 ASN A O 1
ATOM 3150 N N . ASP A 1 404 ? -34.644 3.890 7.028 1.00 34.29 404 ASP A N 1
ATOM 3151 C CA . ASP A 1 404 ? -35.509 4.967 6.581 1.00 34.60 404 ASP A CA 1
ATOM 3152 C C . ASP A 1 404 ? -35.363 6.188 7.485 1.00 34.39 404 ASP A C 1
ATOM 3153 O O . ASP A 1 404 ? -35.320 7.320 6.999 1.00 34.35 404 ASP A O 1
ATOM 3158 N N . HIS A 1 405 ? -35.239 5.937 8.789 1.00 33.95 405 HIS A N 1
ATOM 3159 C CA . HIS A 1 405 ? -34.987 6.982 9.790 1.00 33.98 405 HIS A CA 1
ATOM 3160 C C . HIS A 1 405 ? -33.659 7.720 9.542 1.00 33.79 405 HIS A C 1
ATOM 3161 O O . HIS A 1 405 ? -33.633 8.950 9.444 1.00 33.72 405 HI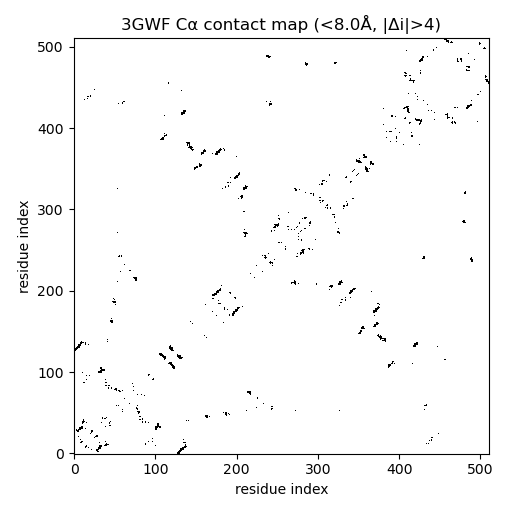S A O 1
ATOM 3168 N N . TRP A 1 406 ? -32.569 6.963 9.444 1.00 33.73 406 TRP A N 1
ATOM 3169 C CA . TRP A 1 406 ? -31.285 7.505 9.036 1.00 34.32 406 TRP A CA 1
ATOM 3170 C C . TRP A 1 406 ? -31.216 7.514 7.511 1.00 35.82 406 TRP A C 1
ATOM 3171 O O . TRP A 1 406 ? -30.450 6.761 6.900 1.00 36.01 406 TRP A O 1
ATOM 3182 N N . ASP A 1 407 ? -32.047 8.358 6.902 1.00 37.43 407 ASP A N 1
ATOM 3183 C CA . ASP A 1 407 ? -32.130 8.469 5.449 1.00 38.90 407 ASP A CA 1
ATOM 3184 C C . ASP A 1 407 ? -30.825 9.038 4.879 1.00 39.34 407 ASP A C 1
ATOM 3185 O O . ASP A 1 407 ? -30.335 8.563 3.859 1.00 39.94 407 ASP A O 1
ATOM 3190 N N . GLY A 1 408 ? -30.260 10.038 5.552 1.00 39.69 408 GLY A N 1
ATOM 3191 C CA . GLY A 1 408 ? -28.938 10.550 5.213 1.00 39.94 408 GLY A CA 1
ATOM 3192 C C . GLY A 1 408 ? -27.892 9.841 6.051 1.00 40.24 408 GLY A C 1
ATOM 3193 O O . GLY A 1 408 ? -27.868 8.608 6.116 1.00 40.62 408 GLY A O 1
ATOM 3194 N N . GLN A 1 409 ? -27.024 10.614 6.699 1.00 40.06 409 GLN A N 1
ATOM 3195 C CA . GLN A 1 409 ? -26.043 10.051 7.624 1.00 40.18 409 GLN A CA 1
ATOM 3196 C C . GLN A 1 409 ? -26.739 9.620 8.928 1.00 38.61 409 GLN A C 1
ATOM 3197 O O . GLN A 1 409 ? -27.805 10.150 9.254 1.00 38.51 409 GLN A O 1
ATOM 3203 N N . PRO A 1 410 ? -26.178 8.621 9.649 1.00 37.53 410 PRO A N 1
ATOM 3204 C CA . PRO A 1 410 ? -26.697 8.336 10.991 1.00 37.11 410 PRO A CA 1
ATOM 3205 C C . PRO A 1 410 ? -26.590 9.551 11.915 1.00 36.27 410 PRO A C 1
ATOM 3206 O O . PRO A 1 410 ? -25.630 10.308 11.833 1.00 36.45 410 PRO A O 1
ATOM 3210 N N . THR A 1 411 ? -27.592 9.738 12.765 1.00 35.65 411 THR A N 1
ATOM 3211 C CA . THR A 1 411 ? -27.618 10.836 13.726 1.00 34.57 411 THR A CA 1
ATOM 3212 C C . THR A 1 411 ? -27.989 10.261 15.081 1.00 34.26 411 THR A C 1
ATOM 3213 O O . THR A 1 411 ? -28.488 9.126 15.181 1.00 34.18 411 THR A O 1
ATOM 3217 N N . SER A 1 412 ? -27.766 11.053 16.125 1.00 33.16 412 SER A N 1
ATOM 3218 C CA . SER A 1 412 ? -28.178 10.678 17.464 1.00 32.71 412 SER A CA 1
ATOM 3219 C C . SER A 1 412 ? -28.532 11.941 18.218 1.00 32.59 412 SER A C 1
ATOM 3220 O O . SER A 1 412 ? -28.201 13.050 17.778 1.00 32.28 412 SER A O 1
ATOM 3223 N N . TYR A 1 413 ? -29.197 11.755 19.357 1.00 31.92 413 TYR A N 1
ATOM 3224 C CA . TYR A 1 413 ? -29.201 12.763 20.392 1.00 31.79 413 TYR A CA 1
ATOM 3225 C C . TYR A 1 413 ? -28.188 12.316 21.451 1.00 31.93 413 TYR A C 1
ATOM 3226 O O . TYR A 1 413 ? -28.313 11.226 22.027 1.00 32.13 413 TYR A O 1
ATOM 3235 N N . LEU A 1 414 ? -27.155 13.144 21.630 1.00 31.62 414 LEU A N 1
ATOM 3236 C CA . LEU A 1 414 ? -26.104 12.957 22.643 1.00 31.63 414 LEU A CA 1
ATOM 3237 C C . LEU A 1 414 ? -25.176 11.766 22.369 1.00 31.46 414 LEU A C 1
ATOM 3238 O O . LEU A 1 414 ? -24.374 11.401 23.207 1.00 31.75 414 LEU A O 1
ATOM 3243 N N . GLY A 1 415 ? -25.282 11.154 21.198 1.00 31.37 415 GLY A N 1
ATOM 3244 C CA . GLY A 1 415 ? -24.451 9.994 20.900 1.00 31.10 415 GLY A CA 1
ATOM 3245 C C . GLY A 1 415 ? -25.066 8.677 21.340 1.00 31.25 415 GLY A C 1
ATOM 3246 O O . GLY A 1 415 ? -24.530 7.616 21.018 1.00 31.49 415 GLY A O 1
ATOM 3247 N N . VAL A 1 416 ? -26.212 8.734 22.033 1.00 30.97 416 VAL A N 1
ATOM 3248 C CA . VAL A 1 416 ? -26.759 7.537 22.705 1.00 30.39 416 VAL A CA 1
ATOM 3249 C C . VAL A 1 416 ? -28.193 7.145 22.376 1.00 30.44 416 VAL A C 1
ATOM 3250 O O . VAL A 1 416 ? -28.658 6.090 22.797 1.00 30.94 416 VAL A O 1
ATOM 3254 N N . SER A 1 417 ? -28.908 7.987 21.643 1.00 30.67 417 SER A N 1
ATOM 3255 C CA . SER A 1 417 ? -30.331 7.761 21.403 1.00 30.50 417 SER A CA 1
ATOM 3256 C C . SER A 1 417 ? -30.697 8.426 20.102 1.00 30.36 417 SER A C 1
ATOM 3257 O O . SER A 1 417 ? -29.959 9.274 19.614 1.00 30.39 417 SER A O 1
ATOM 3260 N N . THR A 1 418 ? -31.845 8.052 19.548 1.00 30.08 418 THR A N 1
ATOM 3261 C CA . THR A 1 418 ? -32.332 8.677 18.337 1.00 30.05 418 THR A CA 1
ATOM 3262 C C . THR A 1 418 ? -33.853 8.711 18.370 1.00 29.80 418 THR A C 1
ATOM 3263 O O . THR A 1 418 ? -34.475 7.867 19.008 1.00 29.72 418 THR A O 1
ATOM 3267 N N . ALA A 1 419 ? -34.446 9.678 17.682 1.00 29.30 419 ALA A N 1
ATOM 3268 C CA . ALA A 1 419 ? -35.886 9.864 17.715 1.00 28.93 419 ALA A CA 1
ATOM 3269 C C . ALA A 1 419 ? -36.634 8.685 17.084 1.00 28.73 419 ALA A C 1
ATOM 3270 O O . ALA A 1 419 ? -36.129 8.031 16.170 1.00 27.81 419 ALA A O 1
ATOM 3272 N N . ASN A 1 420 ? -37.851 8.443 17.568 1.00 28.59 420 ASN A N 1
ATOM 3273 C CA . ASN A 1 420 ? -38.703 7.359 17.080 1.00 29.15 420 ASN A CA 1
ATOM 3274 C C . ASN A 1 420 ? -38.235 5.982 17.525 1.00 28.61 420 ASN A C 1
ATOM 3275 O O . ASN A 1 420 ? -38.844 4.982 17.164 1.00 29.13 420 ASN A O 1
ATOM 3280 N N . PHE A 1 421 ? -37.156 5.933 18.301 1.00 28.34 421 PHE A N 1
ATOM 3281 C CA . PHE A 1 421 ? -36.698 4.674 18.897 1.00 28.65 421 PHE A CA 1
ATOM 3282 C C . PHE A 1 421 ? -36.663 4.759 20.432 1.00 28.51 421 PHE A C 1
ATOM 3283 O O . PHE A 1 421 ? -35.604 4.981 21.016 1.00 28.53 421 PHE A O 1
ATOM 3291 N N . PRO A 1 422 ? -37.830 4.560 21.081 1.00 27.86 422 PRO A N 1
ATOM 3292 C CA . PRO A 1 422 ? -37.948 4.735 22.536 1.00 27.98 422 PRO A CA 1
ATOM 3293 C C . PRO A 1 422 ? -37.303 3.595 23.312 1.00 27.35 422 PRO A C 1
ATOM 3294 O O . PRO A 1 422 ? -37.392 2.452 22.900 1.00 26.93 422 PRO A O 1
ATOM 3298 N N . ASN A 1 423 ? -36.667 3.922 24.435 1.00 27.60 423 ASN A N 1
ATOM 3299 C CA . ASN A 1 423 ? -36.057 2.912 25.323 1.00 27.36 423 ASN A CA 1
ATOM 3300 C C . ASN A 1 423 ? -34.987 2.073 24.633 1.00 27.17 423 ASN A C 1
ATOM 3301 O O . ASN A 1 423 ? -34.790 0.895 24.939 1.00 27.37 423 ASN A O 1
ATOM 3306 N N . TRP A 1 424 ? -34.276 2.722 23.728 1.00 27.26 424 TRP A N 1
ATOM 3307 C CA . TRP A 1 424 ? -33.357 2.080 22.828 1.00 27.93 424 TRP A CA 1
ATOM 3308 C C . TRP A 1 424 ? -32.143 2.980 22.845 1.00 28.62 424 TRP A C 1
ATOM 3309 O O . TRP A 1 424 ? -32.225 4.177 22.487 1.00 28.80 424 TRP A O 1
ATOM 3320 N N . PHE A 1 425 ? -31.020 2.431 23.300 1.00 27.76 425 PHE A N 1
ATOM 3321 C CA . PHE A 1 425 ? -29.851 3.257 23.537 1.00 27.66 425 PHE A CA 1
ATOM 3322 C C . PHE A 1 425 ? -28.676 2.763 22.702 1.00 28.20 425 PHE A C 1
ATOM 3323 O O . PHE A 1 425 ? -28.671 1.613 22.267 1.00 28.01 425 PHE A O 1
ATOM 3331 N N . MET A 1 426 ? -27.728 3.655 22.425 1.00 27.91 426 MET A N 1
ATOM 3332 C CA . MET A 1 426 ? -26.518 3.281 21.692 1.00 28.82 426 MET A CA 1
ATOM 3333 C C . MET A 1 426 ? -25.305 3.577 22.560 1.00 28.54 426 MET A C 1
ATOM 3334 O O . MET A 1 426 ? -25.222 4.627 23.190 1.00 28.03 426 MET A O 1
ATOM 3339 N N . VAL A 1 427 ? -24.386 2.624 22.626 1.00 28.43 427 VAL A N 1
ATOM 3340 C CA . VAL A 1 427 ? -23.082 2.908 23.185 1.00 28.02 427 VAL A CA 1
ATOM 3341 C C . VAL A 1 427 ? -22.166 3.200 21.988 1.00 28.79 427 VAL A C 1
ATOM 3342 O O . VAL A 1 427 ? -21.990 2.352 21.084 1.00 27.85 427 VAL A O 1
ATOM 3346 N N . LEU A 1 428 ? -21.598 4.407 21.997 1.00 29.34 428 LEU A N 1
ATOM 3347 C CA . LEU A 1 428 ? -20.748 4.910 20.915 1.00 30.38 428 LEU A CA 1
ATOM 3348 C C . LEU A 1 428 ? -21.525 4.961 19.602 1.00 30.39 428 LEU A C 1
ATOM 3349 O O . LEU A 1 428 ? -21.028 4.567 18.541 1.00 30.90 428 LEU A O 1
ATOM 3354 N N . GLY A 1 429 ? -22.756 5.447 19.695 1.00 30.89 429 GLY A N 1
ATOM 3355 C CA . GLY A 1 429 ? -23.550 5.779 18.514 1.00 31.83 429 GLY A CA 1
ATOM 3356 C C . GLY A 1 429 ? -22.949 6.971 17.798 1.00 32.10 429 GLY A C 1
ATOM 3357 O O . GLY A 1 429 ? -21.924 7.511 18.244 1.00 31.76 429 GLY A O 1
ATOM 3358 N N . PRO A 1 430 ? -23.589 7.410 16.695 1.00 32.27 430 PRO A N 1
ATOM 3359 C CA . PRO A 1 430 ? -23.041 8.516 15.895 1.00 32.33 430 PRO A CA 1
ATOM 3360 C C . PRO A 1 430 ? -23.052 9.816 16.691 1.00 32.29 430 PRO A C 1
ATOM 3361 O O . PRO A 1 430 ? -23.736 9.896 17.696 1.00 32.36 430 PRO A O 1
ATOM 3365 N N . ASN A 1 431 ? -22.280 10.807 16.264 1.00 32.73 431 ASN A N 1
ATOM 3366 C CA . ASN A 1 431 ? -22.265 12.129 16.927 1.00 33.81 431 ASN A CA 1
ATOM 3367 C C . ASN A 1 431 ? -21.881 12.108 18.401 1.00 33.61 431 ASN A C 1
ATOM 3368 O O . ASN A 1 431 ? -22.452 12.853 19.201 1.00 33.95 431 ASN A O 1
ATOM 3373 N N . GLY A 1 432 ? -20.917 11.263 18.756 1.00 34.05 432 GLY A N 1
ATOM 3374 C CA . GLY A 1 432 ? -20.404 11.222 20.123 1.00 33.74 432 GLY A CA 1
ATOM 3375 C C . GLY A 1 432 ? -18.937 11.614 20.189 1.00 33.84 432 GLY A C 1
ATOM 3376 O O . GLY A 1 432 ? -18.377 12.079 19.201 1.00 32.89 432 GLY A O 1
ATOM 3377 N N . PRO A 1 433 ? -18.296 11.403 21.355 1.00 34.02 433 PRO A N 1
ATOM 3378 C CA . PRO A 1 433 ? -16.970 11.992 21.582 1.00 34.46 433 PRO A CA 1
ATOM 3379 C C . PRO A 1 433 ? -15.799 11.320 20.846 1.00 34.46 433 PRO A C 1
ATOM 3380 O O . PRO A 1 433 ? -15.842 10.124 20.515 1.00 34.18 433 PRO A O 1
ATOM 3384 N N . PHE A 1 434 ? -14.797 12.140 20.548 1.00 34.55 434 PHE A N 1
ATOM 3385 C CA . PHE A 1 434 ? -13.539 11.723 19.921 1.00 34.27 434 PHE A CA 1
ATOM 3386 C C . PHE A 1 434 ? -12.417 11.724 20.976 1.00 33.43 434 PHE A C 1
ATOM 3387 O O . PHE A 1 434 ? -11.854 12.774 21.339 1.00 32.94 434 PHE A O 1
ATOM 3395 N N . THR A 1 435 ? -12.074 10.523 21.429 1.00 32.18 435 THR A N 1
ATOM 3396 C CA . THR A 1 435 ? -11.551 10.364 22.749 1.00 31.52 435 THR A CA 1
ATOM 3397 C C . THR A 1 435 ? -10.875 8.992 22.916 1.00 30.71 435 THR A C 1
ATOM 3398 O O . THR A 1 435 ? -11.133 8.082 22.136 1.00 30.20 435 THR A O 1
ATOM 3402 N N . ASN A 1 436 ? -9.994 8.859 23.914 1.00 29.33 436 ASN A N 1
ATOM 3403 C CA . ASN A 1 436 ? -9.644 7.541 24.439 1.00 28.71 436 ASN A CA 1
ATOM 3404 C C . ASN A 1 436 ? -10.980 6.914 24.798 1.00 28.09 436 ASN A C 1
ATOM 3405 O O . ASN A 1 436 ? -11.742 7.489 25.561 1.00 26.76 436 ASN A O 1
ATOM 3410 N N . LEU A 1 437 ? -11.296 5.766 24.208 1.00 28.16 437 LEU A N 1
ATOM 3411 C CA . LEU A 1 437 ? -12.700 5.338 24.189 1.00 28.67 437 LEU A CA 1
ATOM 3412 C C . LEU A 1 437 ? -13.279 4.750 25.496 1.00 28.44 437 LEU A C 1
ATOM 3413 O O . LEU A 1 437 ? -14.391 5.120 25.866 1.00 28.41 437 LEU A O 1
ATOM 3418 N N . PRO A 1 438 ? -12.547 3.852 26.200 1.00 28.54 438 PRO A N 1
ATOM 3419 C CA . PRO A 1 438 ? -13.127 3.329 27.452 1.00 28.58 438 PRO A CA 1
ATOM 3420 C C . PRO A 1 438 ? -13.734 4.341 28.455 1.00 29.12 438 PRO A C 1
ATOM 3421 O O . PRO A 1 438 ? -14.854 4.116 28.910 1.00 29.15 438 PRO A O 1
ATOM 3425 N N . PRO A 1 439 ? -13.036 5.453 28.786 1.00 29.15 439 PRO A N 1
ATOM 3426 C CA . PRO A 1 439 ? -13.750 6.418 29.640 1.00 29.32 439 PRO A CA 1
ATOM 3427 C C . PRO A 1 439 ? -15.008 7.094 29.039 1.00 29.33 439 PRO A C 1
ATOM 3428 O O . PRO A 1 439 ? -15.899 7.470 29.791 1.00 29.61 439 PRO A O 1
ATOM 3432 N N . SER A 1 440 ? -15.071 7.264 27.723 1.00 29.13 440 SER A N 1
ATOM 3433 C CA . SER A 1 440 ? -16.307 7.715 27.040 1.00 29.44 440 SER A CA 1
ATOM 3434 C C . SER A 1 440 ? -17.423 6.681 27.047 1.00 28.94 440 SER A C 1
ATOM 3435 O O . SER A 1 440 ? -18.587 7.026 27.224 1.00 29.15 440 SER A O 1
ATOM 3438 N N . ILE A 1 441 ? -17.050 5.429 26.818 1.00 28.34 441 ILE A N 1
ATOM 3439 C CA . ILE A 1 441 ? -17.950 4.289 26.928 1.00 28.93 441 ILE A CA 1
ATOM 3440 C C . ILE A 1 441 ? -18.527 4.250 28.340 1.00 28.64 441 ILE A C 1
ATOM 3441 O O . ILE A 1 441 ? -19.741 4.143 28.514 1.00 29.04 441 ILE A O 1
ATOM 3446 N N . GLU A 1 442 ? -17.659 4.355 29.340 1.00 28.31 442 GLU A N 1
ATOM 3447 C CA . GLU A 1 442 ? -18.105 4.368 30.731 1.00 29.06 442 GLU A CA 1
ATOM 3448 C C . GLU A 1 442 ? -19.078 5.515 30.944 1.00 28.73 442 GLU A C 1
ATOM 3449 O O . GLU A 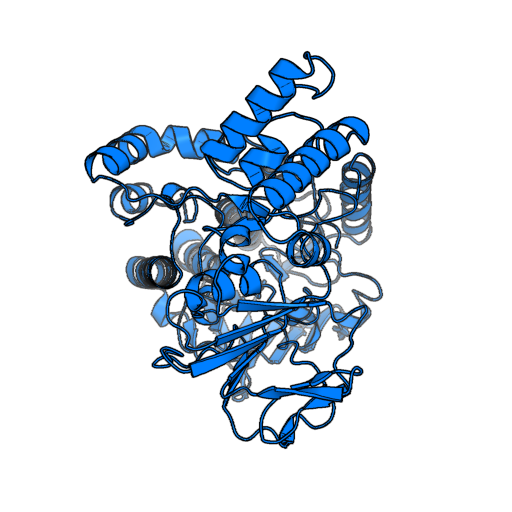1 442 ? -20.120 5.328 31.564 1.00 28.99 442 GLU A O 1
ATOM 3455 N N . THR A 1 443 ? -18.747 6.691 30.413 1.00 28.21 443 THR A N 1
ATOM 3456 C CA . THR A 1 443 ? -19.611 7.863 30.571 1.00 28.50 443 THR A CA 1
ATOM 3457 C C . THR A 1 443 ? -21.003 7.578 30.023 1.00 28.06 443 THR A C 1
ATOM 3458 O O . THR A 1 443 ? -22.004 7.920 30.655 1.00 27.85 443 THR A O 1
ATOM 3462 N N . GLN A 1 444 ? -21.058 6.965 28.845 1.00 27.48 444 GLN A N 1
ATOM 3463 C CA . GLN A 1 444 ? -22.339 6.727 28.178 1.00 27.78 444 GLN A CA 1
ATOM 3464 C C . GLN A 1 444 ? -23.164 5.636 28.888 1.00 27.46 444 GLN A C 1
ATOM 3465 O O . GLN A 1 444 ? -24.345 5.822 29.108 1.00 26.79 444 GLN A O 1
ATOM 3471 N N . VAL A 1 445 ? -22.521 4.527 29.266 1.00 26.78 445 VAL A N 1
ATOM 3472 C CA . VAL A 1 445 ? -23.184 3.432 29.977 1.00 27.38 445 VAL A CA 1
ATOM 3473 C C . VAL A 1 445 ? -23.692 3.896 31.355 1.00 27.90 445 VAL A C 1
ATOM 3474 O O . VAL A 1 445 ? -24.817 3.551 31.764 1.00 27.81 445 VAL A O 1
ATOM 3478 N N . GLU A 1 446 ? -22.887 4.703 32.045 1.00 27.45 446 GLU A N 1
ATOM 3479 C CA . GLU A 1 446 ? -23.307 5.244 33.338 1.00 28.50 446 GLU A CA 1
ATOM 3480 C C . GLU A 1 446 ? -24.513 6.155 33.159 1.00 28.00 446 GLU A C 1
ATOM 3481 O O . GLU A 1 446 ? -25.438 6.099 33.948 1.00 27.41 446 GLU A O 1
ATOM 3487 N N . TRP A 1 447 ? -24.502 6.980 32.111 1.00 27.98 447 TRP A N 1
ATOM 3488 C CA . TRP A 1 447 ? -25.673 7.770 31.776 1.00 28.21 447 TRP A CA 1
ATOM 3489 C C . TRP A 1 447 ? -26.887 6.921 31.307 1.00 28.41 447 TRP A C 1
ATOM 3490 O O . TRP A 1 447 ? -28.019 7.202 31.698 1.00 28.22 447 TRP A O 1
ATOM 3501 N N . ILE A 1 448 ? -26.663 5.895 30.485 1.00 29.45 448 ILE A N 1
ATOM 3502 C CA . ILE A 1 448 ? -27.766 5.030 30.022 1.00 29.77 448 ILE A CA 1
ATOM 3503 C C . ILE A 1 448 ? -28.446 4.399 31.243 1.00 30.24 448 ILE A C 1
ATOM 3504 O O . ILE A 1 448 ? -29.670 4.421 31.371 1.00 30.46 448 ILE A O 1
ATOM 3509 N N . SER A 1 449 ? -27.619 3.845 32.129 1.00 30.47 449 SER A N 1
ATOM 3510 C CA . SER A 1 449 ? -28.047 3.183 33.355 1.00 30.78 449 SER A CA 1
ATOM 3511 C C . SER A 1 449 ? -28.842 4.096 34.310 1.00 31.18 449 SER A C 1
ATOM 3512 O O . SER A 1 449 ? -29.910 3.692 34.796 1.00 31.35 449 SER A O 1
ATOM 3515 N N . ASP A 1 450 ? -28.323 5.298 34.594 1.00 30.54 450 ASP A N 1
ATOM 3516 C CA . ASP A 1 450 ? -29.079 6.300 35.349 1.00 31.37 450 ASP A CA 1
ATOM 3517 C C . ASP A 1 450 ? -30.441 6.579 34.721 1.00 30.63 450 ASP A C 1
ATOM 3518 O O . ASP A 1 450 ? -31.440 6.642 35.412 1.00 31.25 450 ASP A O 1
ATOM 3523 N N . THR A 1 451 ? -30.464 6.783 33.410 1.00 30.57 451 THR A N 1
ATOM 3524 C CA . THR A 1 451 ? -31.702 7.091 32.683 1.00 29.83 451 THR A CA 1
ATOM 3525 C C . THR A 1 451 ? -32.709 5.949 32.796 1.00 29.42 451 THR A C 1
ATOM 3526 O O . THR A 1 451 ? -33.901 6.186 32.910 1.00 29.17 451 THR A O 1
ATOM 3530 N N . ILE A 1 452 ? -32.220 4.709 32.754 1.00 29.50 452 ILE A N 1
ATOM 3531 C CA . ILE A 1 452 ? -33.084 3.517 32.885 1.00 28.72 452 ILE A CA 1
ATOM 3532 C C . ILE A 1 452 ? -33.543 3.385 34.339 1.00 28.88 452 ILE A C 1
ATOM 3533 O O . ILE A 1 452 ? -34.723 3.132 34.607 1.00 28.99 452 ILE A O 1
ATOM 3538 N N . GLY A 1 453 ? -32.627 3.601 35.280 1.00 29.08 453 GLY A N 1
ATOM 3539 C CA . GLY A 1 453 ? -32.990 3.709 36.707 1.00 29.24 453 GLY A CA 1
ATOM 3540 C C . GLY A 1 453 ? -34.104 4.718 36.963 1.00 29.74 453 GLY A C 1
ATOM 3541 O O . GLY A 1 453 ? -35.066 4.425 37.642 1.00 29.52 453 GLY A O 1
ATOM 3542 N N . TYR A 1 454 ? -33.978 5.907 36.393 1.00 30.69 454 TYR A N 1
ATOM 3543 C CA . TYR A 1 454 ? -34.989 6.952 36.537 1.00 31.80 454 TYR A CA 1
ATOM 3544 C C . TYR A 1 454 ? -36.334 6.520 35.941 1.00 32.05 454 TYR A C 1
ATOM 3545 O O . TYR A 1 454 ? -37.385 6.739 36.539 1.00 31.11 454 TYR A O 1
ATOM 3554 N N . ALA A 1 455 ? -36.285 5.908 34.759 1.00 32.49 455 ALA A N 1
ATOM 3555 C CA . ALA A 1 455 ? -37.487 5.405 34.102 1.00 32.89 455 ALA A CA 1
ATOM 3556 C C . ALA A 1 455 ? -38.206 4.355 34.935 1.00 33.35 455 ALA A C 1
ATOM 3557 O O . ALA A 1 455 ? -39.439 4.374 35.044 1.00 33.72 455 ALA A O 1
ATOM 3559 N N . GLU A 1 456 ? -37.433 3.440 35.520 1.00 33.82 456 GLU A N 1
ATOM 3560 C CA . GLU A 1 456 ? -37.966 2.370 36.366 1.00 34.39 456 GLU A CA 1
ATOM 3561 C C . GLU A 1 456 ? -38.500 2.884 37.716 1.00 34.66 456 GLU A C 1
ATOM 3562 O O . GLU A 1 456 ? -39.567 2.457 38.163 1.00 33.99 456 GLU A O 1
ATOM 3568 N N . ARG A 1 457 ? -37.746 3.774 38.364 1.00 34.86 457 ARG A N 1
ATOM 3569 C CA . ARG A 1 457 ? -38.180 4.373 39.627 1.00 36.01 457 ARG A CA 1
ATOM 3570 C C . ARG A 1 457 ? -39.495 5.099 39.459 1.00 35.61 457 ARG A C 1
ATOM 3571 O O . ARG A 1 457 ? -40.377 4.990 40.293 1.00 35.21 457 ARG A O 1
ATOM 3579 N N . ASN A 1 458 ? -39.595 5.875 38.385 1.00 35.59 458 ASN A N 1
ATOM 3580 C CA . ASN A 1 458 ? -40.783 6.661 38.147 1.00 36.05 458 ASN A CA 1
ATOM 3581 C C . ASN A 1 458 ? -41.737 5.760 37.375 1.00 36.33 458 ASN A C 1
ATOM 3582 O O . ASN A 1 458 ? -41.571 4.533 37.371 1.00 37.19 458 ASN A O 1
ATOM 3587 N N . GLY A 1 459 ? -42.746 6.294 36.727 1.00 35.98 459 GLY A N 1
ATOM 3588 C CA . GLY A 1 459 ? -43.609 5.343 36.034 1.00 35.90 459 GLY A CA 1
ATOM 3589 C C . GLY A 1 459 ? -43.296 5.118 34.571 1.00 35.17 459 GLY A C 1
ATOM 3590 O O . GLY A 1 459 ? -44.129 4.593 33.864 1.00 35.10 459 GLY A O 1
ATOM 3591 N N . VAL A 1 460 ? -42.103 5.509 34.117 1.00 35.06 460 VAL A N 1
ATOM 3592 C CA . VAL A 1 460 ? -41.893 5.773 32.686 1.00 34.52 460 VAL A CA 1
ATOM 3593 C C . VAL A 1 460 ? -42.096 4.557 31.761 1.00 34.62 460 VAL A C 1
ATOM 3594 O O . VAL A 1 460 ? -41.482 3.503 31.937 1.00 34.48 460 VAL A O 1
ATOM 3598 N N . ARG A 1 461 ? -42.971 4.725 30.777 1.00 34.51 461 ARG A N 1
ATOM 3599 C CA . ARG A 1 461 ? -43.225 3.682 29.788 1.00 34.58 461 ARG A CA 1
ATOM 3600 C C . ARG A 1 461 ? -42.312 3.792 28.574 1.00 33.75 461 ARG A C 1
ATOM 3601 O O . ARG A 1 461 ? -42.023 2.784 27.933 1.00 33.88 461 ARG A O 1
ATOM 3609 N N . ALA A 1 462 ? -41.865 5.011 28.257 1.00 32.47 462 ALA A N 1
ATOM 3610 C CA . ALA A 1 462 ? -41.075 5.245 27.060 1.00 31.75 462 ALA A CA 1
ATOM 3611 C C . ALA A 1 462 ? -40.335 6.573 27.141 1.00 32.14 462 ALA A C 1
ATOM 3612 O O . ALA A 1 462 ? -40.875 7.578 27.625 1.00 31.47 462 ALA A O 1
ATOM 3614 N N . ILE A 1 463 ? -39.087 6.559 26.686 1.00 32.17 463 ILE A N 1
ATOM 3615 C CA . ILE A 1 463 ? -38.279 7.767 26.618 1.00 33.23 463 ILE A CA 1
ATOM 3616 C C . ILE A 1 463 ? -37.571 7.813 25.266 1.00 33.11 463 ILE A C 1
ATOM 3617 O O . ILE A 1 463 ? -36.944 6.836 24.853 1.00 33.43 463 ILE A O 1
ATOM 3622 N N . GLU A 1 464 ? -37.709 8.934 24.569 1.00 33.20 464 GLU A N 1
ATOM 3623 C CA . GLU A 1 464 ? -37.055 9.117 23.275 1.00 33.78 464 GLU A CA 1
ATOM 3624 C C . GLU A 1 464 ? -36.748 10.592 23.030 1.00 32.93 464 GLU A C 1
ATOM 3625 O O . GLU A 1 464 ? -37.470 11.468 23.522 1.00 32.57 464 GLU A O 1
ATOM 3631 N N . PRO A 1 465 ? -35.690 10.880 22.250 1.00 32.79 465 PRO A N 1
ATOM 3632 C CA . PRO A 1 465 ? -35.374 12.275 21.967 1.00 32.66 465 PRO A CA 1
ATOM 3633 C C . PRO A 1 465 ? -36.408 12.880 21.044 1.00 32.57 465 PRO A C 1
ATOM 3634 O O . PRO A 1 465 ? -36.983 12.168 20.232 1.00 32.21 465 PRO A O 1
ATOM 3638 N N . THR A 1 466 ? -36.644 14.182 21.162 1.00 32.52 466 THR A N 1
ATOM 3639 C CA . THR A 1 466 ? -37.473 14.878 20.174 1.00 32.70 466 THR A CA 1
ATOM 3640 C C . THR A 1 466 ? -36.663 15.030 18.879 1.00 32.78 466 THR A C 1
ATOM 3641 O O . THR A 1 466 ? -35.430 15.056 18.919 1.00 32.60 466 THR A O 1
ATOM 3645 N N . PRO A 1 467 ? -37.351 15.083 17.722 1.00 33.10 467 PRO A N 1
ATOM 3646 C CA . PRO A 1 467 ? -36.687 15.417 16.465 1.00 33.35 467 PRO A CA 1
ATOM 3647 C C . PRO A 1 467 ? -35.869 16.708 16.539 1.00 33.41 467 PRO A C 1
ATOM 3648 O O . PRO A 1 467 ? -34.810 16.778 15.935 1.00 33.54 467 PRO A O 1
ATOM 3652 N N . GLU A 1 468 ? -36.367 17.708 17.266 1.00 34.13 468 GLU A N 1
ATOM 3653 C CA . GLU A 1 468 ? -35.697 19.009 17.417 1.00 34.78 468 GLU A CA 1
ATOM 3654 C C . GLU A 1 468 ? -34.431 18.944 18.272 1.00 34.40 468 GLU A C 1
ATOM 3655 O O . GLU A 1 468 ? -33.432 19.591 17.933 1.00 34.50 468 GLU A O 1
ATOM 3661 N N . ALA A 1 469 ? -34.465 18.175 19.368 1.00 33.08 469 ALA A N 1
ATOM 3662 C CA . ALA A 1 469 ? -33.253 17.951 20.163 1.00 32.70 469 ALA A CA 1
ATOM 3663 C C . ALA A 1 469 ? -32.170 17.271 19.332 1.00 32.31 469 ALA A C 1
ATOM 3664 O O . ALA A 1 469 ? -31.011 17.670 19.358 1.00 32.33 469 ALA A O 1
ATOM 3666 N N . GLU A 1 470 ? -32.561 16.234 18.603 1.00 32.13 470 GLU A N 1
ATOM 3667 C CA . GLU A 1 470 ? -31.639 15.486 17.769 1.00 32.51 470 GLU A CA 1
ATOM 3668 C C . GLU A 1 470 ? -30.998 16.384 16.711 1.00 32.28 470 GLU A C 1
ATOM 3669 O O . GLU A 1 470 ? -29.784 16.302 16.494 1.00 32.03 470 GLU A O 1
ATOM 3675 N N . ALA A 1 471 ? -31.811 17.246 16.084 1.00 32.21 471 ALA A N 1
ATOM 3676 C CA . ALA A 1 471 ? -31.326 18.238 15.129 1.00 32.33 471 ALA A CA 1
ATOM 3677 C C . ALA A 1 471 ? -30.418 19.294 15.764 1.00 32.72 471 ALA A C 1
ATOM 3678 O O . ALA A 1 471 ? -29.411 19.676 15.168 1.00 32.70 471 ALA A O 1
ATOM 3680 N N . GLU A 1 472 ? -30.757 19.773 16.962 1.00 33.54 472 GLU A N 1
ATOM 3681 C CA . GLU A 1 472 ? -29.889 20.742 17.650 1.00 33.45 472 GLU A CA 1
ATOM 3682 C C . GLU A 1 472 ? -28.540 20.131 18.035 1.00 32.78 472 GLU A C 1
ATOM 3683 O O . GLU A 1 472 ? -27.534 20.839 18.107 1.00 32.71 472 GLU A O 1
ATOM 3689 N N . TRP A 1 473 ? -28.520 18.820 18.274 1.00 31.91 473 TRP A N 1
ATOM 3690 C CA . TRP A 1 473 ? -27.279 18.122 18.609 1.00 30.92 473 TRP A CA 1
ATOM 3691 C C . TRP A 1 473 ? -26.375 18.056 17.379 1.00 31.57 473 TRP A C 1
ATOM 3692 O O . TRP A 1 473 ? -25.191 18.345 17.477 1.00 31.97 473 TRP A O 1
ATOM 3703 N N . THR A 1 474 ? -26.935 17.700 16.225 1.00 31.92 474 THR A N 1
ATOM 3704 C CA . THR A 1 474 ? -26.204 17.784 14.944 1.00 32.80 474 THR A CA 1
ATOM 3705 C C . THR A 1 474 ? -25.616 19.194 14.733 1.00 32.94 474 THR A C 1
ATOM 3706 O O . THR A 1 474 ? -24.428 19.338 14.455 1.00 32.32 474 THR A O 1
ATOM 3710 N N . GLU A 1 475 ? -26.466 20.212 14.878 1.00 33.40 475 GLU A N 1
ATOM 3711 C CA . GLU A 1 475 ? -26.062 21.625 14.836 1.00 34.70 475 GLU A CA 1
ATOM 3712 C C . GLU A 1 475 ? -24.933 21.944 15.831 1.00 34.30 475 GLU A C 1
ATOM 3713 O O . GLU A 1 475 ? -23.950 22.571 15.454 1.00 34.16 475 GLU A O 1
ATOM 3719 N N . THR A 1 476 ? -25.066 21.481 17.079 1.00 34.33 476 THR A N 1
ATOM 3720 C CA . THR A 1 476 ? -23.996 21.584 18.089 1.00 34.06 476 THR A CA 1
ATOM 3721 C C . THR A 1 476 ? -22.674 20.941 17.615 1.00 33.65 476 THR A C 1
ATOM 3722 O O . THR A 1 476 ? -21.636 21.601 17.608 1.00 33.11 476 THR A O 1
ATOM 3726 N N . CYS A 1 477 ? -22.720 19.667 17.222 1.00 33.18 477 CYS A N 1
ATOM 3727 C CA . CYS A 1 477 ? -21.553 18.981 16.655 1.00 33.11 477 CYS A CA 1
ATOM 3728 C C . CYS A 1 477 ? -20.977 19.711 15.442 1.00 33.51 477 CYS A C 1
ATOM 3729 O O . CYS A 1 477 ? -19.760 19.872 15.328 1.00 33.38 477 CYS A O 1
ATOM 3732 N N . THR A 1 478 ? -21.859 20.158 14.552 1.00 33.85 478 THR A N 1
ATOM 3733 C CA . THR A 1 478 ? -21.461 20.856 13.331 1.00 35.09 478 THR A CA 1
ATOM 3734 C C . THR A 1 478 ? -20.722 22.159 13.630 1.00 35.94 478 THR A C 1
ATOM 3735 O O . THR A 1 478 ? -19.753 22.483 12.936 1.00 35.53 478 THR A O 1
ATOM 3739 N N . GLU A 1 479 ? -21.157 22.876 14.672 1.00 37.22 479 GLU A N 1
ATOM 3740 C CA . GLU A 1 479 ? -20.537 24.149 15.041 1.00 39.45 479 GLU A CA 1
ATOM 3741 C C . GLU A 1 479 ? -19.172 23.979 15.717 1.00 39.67 479 GLU A C 1
ATOM 3742 O O . GLU A 1 479 ? -18.310 24.839 15.565 1.00 39.77 479 GLU A O 1
ATOM 3748 N N . ILE A 1 480 ? -18.981 22.887 16.461 1.00 40.51 480 ILE A N 1
ATOM 3749 C CA . ILE A 1 480 ? -17.659 22.558 16.989 1.00 41.27 480 ILE A CA 1
ATOM 3750 C C . ILE A 1 480 ? -16.754 22.177 15.805 1.00 41.71 480 ILE A C 1
ATOM 3751 O O . ILE A 1 480 ? -15.641 22.697 15.669 1.00 41.78 480 ILE A O 1
ATOM 3756 N N . ALA A 1 481 ? -17.258 21.306 14.932 1.00 42.13 481 ALA A N 1
ATOM 3757 C CA . ALA A 1 481 ? -16.492 20.804 13.788 1.00 42.63 481 ALA A CA 1
ATOM 3758 C C . ALA A 1 481 ? -16.085 21.893 12.784 1.00 43.35 481 ALA A C 1
ATOM 3759 O O . ALA A 1 481 ? -15.074 21.746 12.091 1.00 43.40 481 ALA A O 1
ATOM 3761 N N . ASN A 1 482 ? -16.857 22.980 12.717 1.00 43.89 482 ASN A N 1
ATOM 3762 C CA . ASN A 1 482 ? -16.577 24.086 11.794 1.00 44.45 482 ASN A CA 1
ATOM 3763 C C . ASN A 1 482 ? -15.266 24.799 12.085 1.00 44.93 482 ASN A C 1
ATOM 3764 O O . ASN A 1 482 ? -14.644 25.348 11.176 1.00 45.05 482 ASN A O 1
ATOM 3769 N N . ALA A 1 483 ? -14.868 24.810 13.355 1.00 45.64 483 ALA A N 1
ATOM 3770 C CA . ALA A 1 483 ? -13.623 25.450 13.784 1.00 46.56 483 ALA A CA 1
ATOM 3771 C C . ALA A 1 483 ? -12.376 24.696 13.300 1.00 47.06 483 ALA A C 1
ATOM 3772 O O . ALA A 1 483 ? -11.342 25.310 12.994 1.00 47.13 483 ALA A O 1
ATOM 3774 N N . THR A 1 484 ? -12.496 23.372 13.217 1.00 47.66 484 THR A N 1
ATOM 3775 C CA . THR A 1 484 ? -11.385 22.476 12.871 1.00 48.21 484 THR A CA 1
ATOM 3776 C C . THR A 1 484 ? -11.109 22.434 11.366 1.00 48.89 484 THR A C 1
ATOM 3777 O O . THR A 1 484 ? -11.890 22.963 10.570 1.00 49.20 484 THR A O 1
ATOM 3781 N N . LEU A 1 485 ? -10.003 21.801 10.981 1.00 49.53 485 LEU A N 1
ATOM 3782 C CA . LEU A 1 485 ? -9.473 21.930 9.612 1.00 50.19 485 LEU A CA 1
ATOM 3783 C C . LEU A 1 485 ? -10.029 20.967 8.556 1.00 50.90 485 LEU A C 1
ATOM 3784 O O . LEU A 1 485 ? -10.125 21.332 7.375 1.00 50.83 485 LEU A O 1
ATOM 3789 N N . PHE A 1 486 ? -10.381 19.751 8.990 1.00 51.76 486 PHE A N 1
ATOM 3790 C CA . PHE A 1 486 ? -10.825 18.651 8.106 1.00 52.67 486 PHE A CA 1
ATOM 3791 C C . PHE A 1 486 ? -9.699 18.117 7.230 1.00 52.91 486 PHE A C 1
ATOM 3792 O O . PHE A 1 486 ? -8.831 17.386 7.698 1.00 53.22 486 PHE A O 1
ATOM 3800 N N . VAL A 1 505 ? -17.565 11.255 8.743 1.00 38.29 505 VAL A N 1
ATOM 3801 C CA . VAL A 1 505 ? -18.277 11.018 10.003 1.00 38.81 505 VAL A CA 1
ATOM 3802 C C . VAL A 1 505 ? -18.197 12.221 10.949 1.00 38.54 505 VAL A C 1
ATOM 3803 O O . VAL A 1 505 ? -17.130 12.827 11.122 1.00 38.91 505 VAL A O 1
ATOM 3807 N N . LEU A 1 506 ? -19.332 12.541 11.562 1.00 37.76 506 LEU A N 1
ATOM 3808 C CA . LEU A 1 506 ? -19.454 13.699 12.427 1.00 37.06 506 LEU A CA 1
ATOM 3809 C C . LEU A 1 506 ? -19.409 13.257 13.870 1.00 36.27 506 LEU A C 1
ATOM 3810 O O . LEU A 1 506 ? -20.313 12.572 14.338 1.00 36.54 506 LEU A O 1
ATOM 3815 N N . PHE A 1 507 ? -18.337 13.624 14.561 1.00 35.24 507 PHE A N 1
ATOM 3816 C CA . PHE A 1 507 ? -18.232 13.395 15.990 1.00 34.09 507 PHE A CA 1
ATOM 3817 C C . PHE A 1 507 ? -18.607 14.688 16.698 1.00 33.48 507 PHE A C 1
ATOM 3818 O O . PHE A 1 507 ? -18.618 15.783 16.091 1.00 33.32 507 PHE A O 1
ATOM 3826 N N . TYR A 1 508 ? -18.919 14.536 17.981 1.00 31.89 508 TYR A N 1
ATOM 3827 C CA . TYR A 1 508 ? -18.879 15.620 18.945 1.00 31.28 508 TYR A CA 1
ATOM 3828 C C . TYR A 1 508 ? -17.406 15.884 19.304 1.00 30.58 508 TYR A C 1
ATOM 3829 O O . TYR A 1 508 ? -16.736 15.013 19.890 1.00 29.54 508 TYR A O 1
ATOM 3838 N N . LEU A 1 509 ? -16.915 17.080 18.974 1.00 29.54 509 LEU A N 1
ATOM 3839 C CA . LEU A 1 509 ? -15.480 17.369 19.127 1.00 29.60 509 LEU A CA 1
ATOM 3840 C C . LEU A 1 509 ? -15.107 18.326 20.266 1.00 29.11 509 LEU A C 1
ATOM 3841 O O . LEU A 1 509 ? -13.990 18.874 20.289 1.00 29.50 509 LEU A O 1
ATOM 3846 N N . GLY A 1 510 ? -16.021 18.501 21.214 1.00 28.58 510 GLY A N 1
ATOM 3847 C CA . GLY A 1 510 ? -15.793 19.367 22.364 1.00 28.46 510 GLY A CA 1
ATOM 3848 C C . GLY A 1 510 ? -14.953 18.720 23.454 1.00 28.46 510 GLY A C 1
ATOM 3849 O O . GLY A 1 510 ? -14.542 19.387 24.402 1.00 28.77 510 GLY A O 1
ATOM 3850 N N . GLY A 1 511 ? -14.704 17.417 23.335 1.00 28.47 511 GLY A N 1
ATOM 3851 C CA . GLY A 1 511 ? -13.876 16.708 24.298 1.00 28.00 511 GLY A CA 1
ATOM 3852 C C . GLY A 1 511 ? -14.646 16.072 25.433 1.00 27.97 511 GLY A C 1
ATOM 3853 O O . GLY A 1 511 ? -15.836 16.364 25.634 1.00 28.05 511 GLY A O 1
ATOM 3854 N N . LEU A 1 512 ? -13.960 15.205 26.176 1.00 27.26 512 LEU A N 1
ATOM 3855 C CA . LEU A 1 512 ? -14.591 14.386 27.210 1.00 27.46 512 LEU A CA 1
ATOM 3856 C C . LEU A 1 512 ? -15.156 15.202 28.366 1.00 27.67 512 LEU A C 1
ATOM 3857 O O . LEU A 1 512 ? -16.243 14.916 28.852 1.00 26.55 512 LEU A O 1
ATOM 3862 N N . ARG A 1 513 ? -14.400 16.204 28.819 1.00 27.78 513 ARG A N 1
ATOM 3863 C CA . ARG A 1 513 ? -14.844 16.993 29.946 1.00 28.94 513 ARG A CA 1
ATOM 3864 C C . ARG A 1 513 ? -16.144 17.700 29.566 1.00 29.27 513 ARG A C 1
ATOM 3865 O O . ARG A 1 513 ? -17.120 17.636 30.312 1.00 29.60 513 ARG A O 1
ATOM 3873 N N . ASN A 1 514 ? -16.163 18.339 28.393 1.00 29.35 514 ASN A N 1
ATOM 3874 C CA . ASN A 1 514 ? -17.355 19.035 27.914 1.00 29.80 514 ASN A CA 1
ATOM 3875 C C . ASN A 1 514 ? -18.537 18.083 27.688 1.00 29.56 514 ASN A C 1
ATOM 3876 O O . ASN A 1 514 ? -19.675 18.412 28.025 1.00 29.75 514 ASN A O 1
ATOM 3881 N N . TYR A 1 515 ? -18.255 16.896 27.154 1.00 29.22 515 TYR A N 1
ATOM 3882 C CA . TYR A 1 515 ? -19.278 15.894 26.895 1.00 29.92 515 TYR A CA 1
ATOM 3883 C C . TYR A 1 515 ? -19.928 15.423 28.189 1.00 30.82 515 TYR A C 1
ATOM 3884 O O . TYR A 1 515 ? -21.169 15.345 28.267 1.00 31.50 515 TYR A O 1
ATOM 3893 N N . ARG A 1 516 ? -19.103 15.154 29.214 1.00 30.55 516 ARG A N 1
ATOM 3894 C CA . ARG A 1 516 ? -19.589 14.733 30.531 1.00 30.72 516 ARG A CA 1
ATOM 3895 C C . ARG A 1 516 ? -20.501 15.771 31.218 1.00 31.14 516 ARG A C 1
ATOM 3896 O O . ARG A 1 516 ? -21.512 15.396 31.802 1.00 30.85 516 ARG A O 1
ATOM 3904 N N . ALA A 1 517 ? -20.135 17.054 31.131 1.00 30.95 517 ALA A N 1
ATOM 3905 C CA . ALA A 1 517 ? -20.956 18.163 31.613 1.00 31.41 517 ALA A CA 1
ATOM 3906 C C . ALA A 1 517 ? -22.280 18.247 30.867 1.00 31.75 517 ALA A C 1
ATOM 3907 O O . ALA A 1 517 ? -23.312 18.484 31.490 1.00 32.40 517 ALA A O 1
ATOM 3909 N N . VAL A 1 518 ? -22.237 18.099 29.537 1.00 32.06 518 VAL A N 1
ATOM 3910 C CA . VAL A 1 518 ? -23.455 18.081 28.703 1.00 32.41 518 VAL A CA 1
ATOM 3911 C C . VAL A 1 518 ? -24.395 16.947 29.120 1.00 32.45 518 VAL A C 1
ATOM 3912 O O . VAL A 1 518 ? -25.585 17.183 29.296 1.00 32.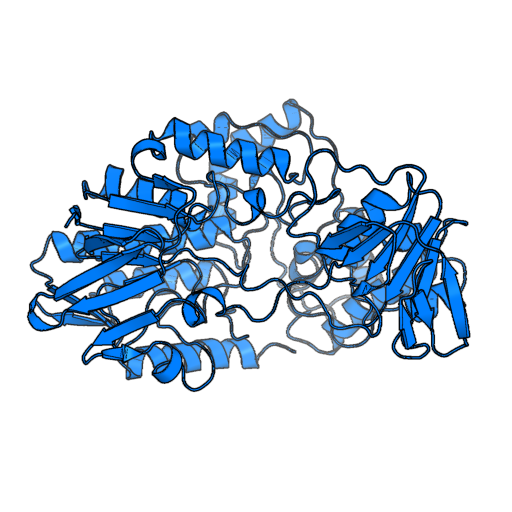14 518 VAL A O 1
ATOM 3916 N N . MET A 1 519 ? -23.846 15.739 29.309 1.00 32.56 519 MET A N 1
ATOM 3917 C CA . MET A 1 519 ? -24.636 14.553 29.671 1.00 33.19 519 MET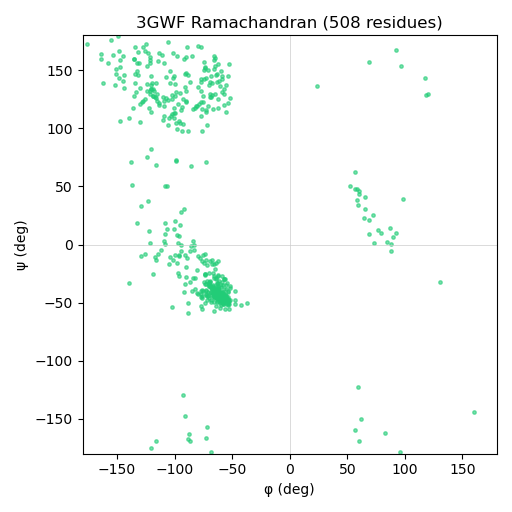 A CA 1
ATOM 3918 C C . MET A 1 519 ? -25.287 14.722 31.029 1.00 33.08 519 MET A C 1
ATOM 3919 O O . MET A 1 519 ? -26.459 14.379 31.196 1.00 32.90 519 MET A O 1
ATOM 3924 N N . ALA A 1 520 ? -24.508 15.216 31.989 1.00 32.34 520 ALA A N 1
ATOM 3925 C CA . ALA A 1 520 ? -24.969 15.413 33.367 1.00 32.43 520 ALA A CA 1
ATOM 3926 C C . ALA A 1 520 ? -26.025 16.504 33.462 1.00 32.29 520 ALA A C 1
ATOM 3927 O O . ALA A 1 520 ? -26.961 16.390 34.255 1.00 32.14 520 ALA A O 1
ATOM 3929 N N . GLU A 1 521 ? -25.857 17.568 32.672 1.00 32.35 521 GLU A N 1
ATOM 3930 C CA . GLU A 1 521 ? -26.816 18.670 32.667 1.00 32.61 521 GLU A CA 1
ATOM 3931 C C . GLU A 1 521 ? -28.141 18.279 32.054 1.00 32.50 521 GLU A C 1
ATOM 3932 O O . GLU A 1 521 ? -29.200 18.748 32.495 1.00 31.59 521 GLU A O 1
ATOM 3938 N N . VAL A 1 522 ? -28.081 17.425 31.033 1.00 32.54 522 VAL A N 1
ATOM 3939 C CA . VAL A 1 522 ? -29.286 16.907 30.391 1.00 33.18 522 VAL A CA 1
ATOM 3940 C C . VAL A 1 522 ? -30.105 16.153 31.429 1.00 34.02 522 VAL A C 1
ATOM 3941 O O . VAL A 1 522 ? -31.293 16.452 31.599 1.00 34.19 522 VAL A O 1
ATOM 3945 N N . ALA A 1 523 ? -29.441 15.245 32.156 1.00 34.57 523 ALA A N 1
ATOM 3946 C CA . ALA A 1 523 ? -30.032 14.511 33.283 1.00 35.37 523 ALA A CA 1
ATOM 3947 C C . ALA A 1 523 ? -30.547 15.411 34.402 1.00 36.04 523 ALA A C 1
ATOM 3948 O O . ALA A 1 523 ? -31.662 15.191 34.899 1.00 36.99 523 ALA A O 1
ATOM 3950 N N . ALA A 1 524 ? -29.742 16.405 34.815 1.00 35.65 524 ALA A N 1
ATOM 3951 C CA . ALA A 1 524 ? -30.141 17.332 35.890 1.00 35.46 524 ALA A CA 1
ATOM 3952 C C . ALA A 1 524 ? -31.323 18.201 35.492 1.00 35.30 524 ALA A C 1
ATOM 3953 O O . ALA A 1 524 ? -32.076 18.651 36.340 1.00 35.89 524 ALA A O 1
ATOM 3955 N N . ASP A 1 525 ? -31.479 18.442 34.198 1.00 35.06 525 ASP A N 1
ATOM 3956 C CA . ASP A 1 525 ? -32.538 19.309 33.710 1.00 35.21 525 ASP A CA 1
ATOM 3957 C C . ASP A 1 525 ? -33.803 18.508 33.377 1.00 35.35 525 ASP A C 1
ATOM 3958 O O . ASP A 1 525 ? -34.564 18.877 32.476 1.00 35.42 525 ASP A O 1
ATOM 3963 N N . GLY A 1 526 ? -34.010 17.414 34.109 1.00 34.82 526 GLY A N 1
ATOM 3964 C CA . GLY A 1 526 ? -35.156 16.558 33.912 1.00 34.71 526 GLY A CA 1
ATOM 3965 C C . GLY A 1 526 ? -35.208 15.981 32.512 1.00 35.01 526 GLY A C 1
ATOM 3966 O O . GLY A 1 526 ? -36.264 16.002 31.884 1.00 35.51 526 GLY A O 1
ATOM 3967 N N . TYR A 1 527 ? -34.071 15.468 32.027 1.00 34.79 527 TYR A N 1
ATOM 3968 C CA . TYR A 1 527 ? -33.953 14.867 30.687 1.00 34.41 527 TYR A CA 1
ATOM 3969 C C . TYR A 1 527 ? -34.379 15.821 29.560 1.00 34.67 527 TYR A C 1
ATOM 3970 O O . TYR A 1 527 ? -35.313 15.572 28.820 1.00 34.15 527 TYR A O 1
ATOM 3979 N N . ARG A 1 528 ? -33.648 16.929 29.459 1.00 35.19 528 ARG A N 1
ATOM 3980 C CA . ARG A 1 528 ? -33.870 17.948 28.455 1.00 35.31 528 ARG A CA 1
ATOM 3981 C C . ARG A 1 528 ? -33.786 17.325 27.077 1.00 34.58 528 ARG A C 1
ATOM 3982 O O . ARG A 1 528 ? -32.829 16.607 26.773 1.00 34.06 528 ARG A O 1
ATOM 3990 N N . GLY A 1 529 ? -34.800 17.586 26.252 1.00 34.41 529 GLY A N 1
ATOM 3991 C CA . GLY A 1 529 ? -34.799 17.116 24.857 1.00 34.39 529 GLY A CA 1
ATOM 3992 C C . GLY A 1 529 ? -35.375 15.717 24.654 1.00 34.19 529 GLY A C 1
ATOM 3993 O O . GLY A 1 529 ? -35.438 15.223 23.534 1.00 34.40 529 GLY A O 1
ATOM 3994 N N . PHE A 1 530 ? -35.815 15.095 25.738 1.00 33.65 530 PHE A N 1
ATOM 3995 C CA . PHE A 1 530 ? -36.510 13.826 25.663 1.00 33.84 530 PHE A CA 1
ATOM 3996 C C . PHE A 1 530 ? -38.009 13.988 25.874 1.00 34.55 530 PHE A C 1
ATOM 3997 O O . PHE A 1 530 ? -38.447 14.764 26.738 1.00 34.69 530 PHE A O 1
ATOM 4005 N N . GLU A 1 531 ? -38.768 13.244 25.069 1.00 34.84 531 GLU A N 1
ATOM 4006 C CA . GLU A 1 531 ? -40.194 13.051 25.225 1.00 35.92 531 GLU A CA 1
ATOM 4007 C C . GLU A 1 531 ? -40.392 11.824 26.124 1.00 35.89 531 GLU A C 1
ATOM 4008 O O . GLU A 1 531 ? -39.890 10.717 25.838 1.00 35.34 531 GLU A O 1
ATOM 4014 N N . VAL A 1 532 ? -41.117 12.034 27.218 1.00 35.92 532 VAL A N 1
ATOM 4015 C CA . VAL A 1 532 ? -41.302 11.019 28.238 1.00 36.22 532 VAL A CA 1
ATOM 4016 C C . VAL A 1 532 ? -42.780 10.637 28.293 1.00 36.77 532 VAL A C 1
ATOM 4017 O O . VAL A 1 532 ? -43.659 11.497 28.453 1.00 36.50 532 VAL A O 1
ATOM 4021 N N . LYS A 1 533 ? -43.035 9.347 28.115 1.00 37.16 533 LYS A N 1
ATOM 4022 C CA . LYS A 1 533 ? -44.364 8.777 28.266 1.00 37.87 533 LYS A CA 1
ATOM 4023 C C . LYS A 1 533 ? -44.488 8.198 29.682 1.00 38.00 533 LYS A C 1
ATOM 4024 O O . LYS A 1 533 ? -43.893 7.170 30.010 1.00 36.81 533 LYS A O 1
ATOM 4030 N N . SER A 1 534 ? -45.245 8.905 30.518 1.00 38.94 534 SER A N 1
ATOM 4031 C CA . SER A 1 534 ? -45.382 8.590 31.940 1.00 40.35 534 SER A CA 1
ATOM 4032 C C . SER A 1 534 ? -46.292 7.376 32.172 1.00 40.59 534 SER A C 1
ATOM 4033 O O . SER A 1 534 ? -46.532 6.979 33.323 1.00 41.53 534 SER A O 1
#

B-factor: mean 35.29, std 6.38, range [15.83, 65.68]

Sequence (511 aa):
THTVDAVVIGAGFGGIYAVHKLHHELGLTTVGFDKADGPGGTWYWNRRYPGALSDTESHLYRFSFDRDLLQESTWKTTYITQPEILEYLEDVVDRFDLRRHFKFGTEVTSALYLDDENLWEVTTDHGEVYRAKYVVNAVGLLSAINFPNLPGLDTFEGETIHTAAWPEGKSLAGRRVGVIGTGSTGQQVITSLAPEVEHLTVFVRTPQYSVPVGNRPVNPEQIAEIKADYDRIWERAKNSAVAFGFEESTLPAMSVSEEERNRIFQEAWDHGGGFRFMFGTFGDIATDEAANEAAASFIRAKVAEIIEDPETARKLMPKGLFAKRPLCDSGYYEVYNRPNVEAVAIKENPIREVTAKGVVTEDGVLHELDVLVFATGFDAVDGNYRRIEIRGRDGLHINDHWDGQPTSYLGVSTANFPNWFMVLGPNGPFTNLPPSIETQVEWISDTIGYAERNGVRAIEPTPEAEAEWTETCTEIANATLFVLFYLGGLRNYRAVMAEVAADGYRGFEVKS

Organism: NCBI:txid638919

Nearest PDB structures (foldseek):
  3gwf-assembly1_A  TM=1.002E+00  e=0.000E+00  Rhodococcus sp. HI-31
  4rg4-assembly1_A  TM=9.941E-01  e=2.356E-103  Rhodococcus sp. HI-31
  3gwd-assembly1_A  TM=9.842E-01  e=3.152E-103  Rhodococcus sp. HI-31
  6er9-assembly1_A  TM=9.878E-01  e=5.528E-97  Rhodococcus sp. Phi1
  6era-assembly2_B  TM=9.958E-01  e=8.525E-96  Rhodococcus sp. Phi1

CATH classification: 3.50.50.60

Secondary structure (DSSP, 8-state):
-EEEEEEEE--SHHHHHHHHIIIIIT---EEEEESSSSS-THHHH---TT-EEEEEGGGSS--S-HHHHHH---SBSEEEHHHHHHHHHHHHHHTT-GGGEEES--EEEEEEETTTTEEEEEETTS-EEEEEEEEE---S--SB-----TTGGG--SEEEEGGG--SS---TTSEEEEE--SHHHHHHHHHHTTT-SEEEEEESS---EEE----B--HHHHHHHHHTHHHHHHHHHTSSS-SSSPPP---GGGS-HHHHHHHHHHHHHH--HHIIIIIS-S-TTT-HHHHHHHHHHHHHHHHHH--SHHHHHHH---S---SSPEEESSTGGGGGSTTEEEEETTTS-EEEE-SSEEEETT--EEE-SEEEE---BS-SSHHHHTSEEE-GGG-BHHHHTSSS---BTTTB-TT-TTEEESS-SS-B-S-HHHHHHHHHHHHHHHHHHHHHTT-SEEEE-HHHHHHHHHHHHHHHTTS-----B-S-HHHHHHHHHHHHHTTSTTEEEE-

Foldseek 3Di:
DAEWAEEEEAQALQRLVLLLLCCPVQVTGYAYEDLAQDHHGLLRQFDFALAWDLFFPLQLDADPDLVLSLPDDAWKRIHHSVSSSVRSRVSCVVSVPPVRYDYSKAWQEWAQDVVQCWIWIAIPVGDIYTHNFYEYANFFQFAFCDDDFAAPVFAQFAEAESSHDDPVDDQFAFFEEEEDDDQSRLSNLVRNLVGHVFYEYADAAAAQAAAAQIGTDDPVRSVVCSVCVVVLVVVLLQDFFSRRADFAAAALVVDDPVVSLVLLVVDRVNHGFVCNQGVRHNDCFQDPVNQCSSLVSSQVVLVVQADDVVQSVLNRHDDGRDDRHHYHNCSSNSCNDPRYHYDHCVVWNFNHAHHQATATPVGDGSGGNYYYYHPGRPGRCSSQQSRAYAFPPRRTPCNQPVDHDFAQLQWAAARHWSYTYQRHQAEGDHSRSVSSVLRSVLSSVVVSVCVVDVWSTKHFDPVSRVVSVVQQVVVCVSTDYSTYNNRGSNVSSVVSVVCVVVVNPRMDTDD